Protein AF-A0A3P1RZ38-F1 (afdb_monomer)

Organism: Streptococcus sanguinis (NCBI:txid1305)

Sequence (482 aa):
MKKLPYYQPDLQLLIHELKNCSRIIDEEHELYKFLITYFAASATENTGCLLPEKYRKFKRDSLQSRGMQLIGQILDELHFLDLDIPSTFTLTNSGIKQVIEYINEELDRKIQEELVLYRKESLLLNLTLLASVLSKITIYLNTDYKATVPDGIDELIVSFNSIKSYIFFDPRVFLGELKSTLEHILNRLLLTGEQEYRQNSRKVEINYTGLCSLFELFFAKILLDSYIDLLPFVNKDERDEISFSKEKGISLPNRILENFTNYIVDTRDEELIIGDKKIEVILKYLQQVKNISPNILNNYLSQPDENRALKLENIYLSLCEKNLIISDFSMNQSLSTDDSKLVIENLTLNNKSFYESMPINSIIGEPNMRLFRAPVLEFSEIDILPTFSFLESAKYFPYRILRSDILNKKNGKTWTTLIRKNFDERLLPEFKKIAESYDRDCKINYYLNQSKIDGIKALVKNNSLIEELDLVFIYNNTLYTY

Structure (mmCIF, N/CA/C/O backbone):
data_AF-A0A3P1RZ38-F1
#
_entry.id   AF-A0A3P1RZ38-F1
#
loop_
_atom_site.group_PDB
_atom_site.id
_atom_site.type_symbol
_atom_site.label_atom_id
_atom_site.label_alt_id
_atom_site.label_comp_id
_atom_site.label_asym_id
_atom_site.label_entity_id
_atom_site.label_seq_id
_atom_site.pdbx_PDB_ins_code
_atom_site.Cartn_x
_atom_site.Cartn_y
_atom_site.Cartn_z
_atom_site.occupancy
_atom_site.B_iso_or_equiv
_atom_site.auth_seq_id
_atom_site.auth_comp_id
_atom_site.auth_asym_id
_atom_site.auth_atom_id
_atom_site.pdbx_PDB_model_num
ATOM 1 N N . MET A 1 1 ? -33.746 6.857 -6.748 1.00 38.25 1 MET A N 1
ATOM 2 C CA . MET A 1 1 ? -32.449 6.959 -6.039 1.00 38.25 1 MET A CA 1
ATOM 3 C C . MET A 1 1 ? -31.511 7.817 -6.875 1.00 38.25 1 MET A C 1
ATOM 5 O O . MET A 1 1 ? -31.407 7.565 -8.070 1.00 38.25 1 MET A O 1
ATOM 9 N N . LYS A 1 2 ? -30.892 8.862 -6.305 1.00 35.56 2 LYS A N 1
ATOM 10 C CA . LYS A 1 2 ? -29.817 9.593 -7.001 1.00 35.56 2 LYS A CA 1
ATOM 11 C C . LYS A 1 2 ? -28.671 8.602 -7.226 1.00 35.56 2 LYS A C 1
ATOM 13 O O . LYS A 1 2 ? -28.230 7.997 -6.256 1.00 35.56 2 LYS A O 1
ATOM 18 N N . LYS A 1 3 ? -28.231 8.408 -8.475 1.00 45.38 3 LYS A N 1
ATOM 19 C CA . LYS A 1 3 ? -27.020 7.628 -8.767 1.00 45.38 3 LYS A CA 1
ATOM 20 C C . LYS A 1 3 ? -25.860 8.306 -8.044 1.00 45.38 3 LYS A C 1
ATOM 22 O O . LYS A 1 3 ? -25.539 9.451 -8.358 1.00 45.38 3 LYS A O 1
ATOM 27 N N . LEU A 1 4 ? -25.294 7.635 -7.047 1.00 51.28 4 LEU A N 1
ATOM 28 C CA . LEU A 1 4 ? -24.008 8.042 -6.500 1.00 51.28 4 LEU A CA 1
ATOM 29 C C . LEU A 1 4 ? -22.972 7.851 -7.620 1.00 51.28 4 LEU A C 1
ATOM 31 O O . LEU A 1 4 ? -23.020 6.826 -8.299 1.00 51.28 4 LEU A O 1
ATOM 35 N N . PRO A 1 5 ? -22.067 8.810 -7.864 1.00 58.78 5 PRO A N 1
ATOM 36 C CA . PRO A 1 5 ? -21.053 8.694 -8.914 1.00 58.78 5 PRO A CA 1
ATOM 37 C C . PRO A 1 5 ? -19.901 7.734 -8.547 1.00 58.78 5 PRO A C 1
ATOM 39 O O . PRO A 1 5 ? -18.855 7.763 -9.182 1.00 58.78 5 PRO A O 1
ATOM 42 N N . TYR A 1 6 ? -20.082 6.901 -7.520 1.00 71.19 6 TYR A N 1
ATOM 43 C CA . TYR A 1 6 ? -19.044 6.142 -6.825 1.00 71.19 6 TYR A CA 1
ATOM 44 C C . TYR A 1 6 ? -19.424 4.661 -6.777 1.00 71.19 6 TYR A C 1
ATOM 46 O O . TYR A 1 6 ? -20.614 4.340 -6.736 1.00 71.19 6 TYR A O 1
ATOM 54 N N . TYR A 1 7 ? -18.438 3.762 -6.766 1.00 78.44 7 TYR A N 1
ATOM 55 C CA . TYR A 1 7 ? -18.687 2.319 -6.749 1.00 78.44 7 TYR A CA 1
ATOM 56 C C . TYR A 1 7 ? -19.447 1.890 -5.486 1.00 78.44 7 TYR A C 1
ATOM 58 O O . TYR A 1 7 ? -19.120 2.331 -4.383 1.00 78.44 7 TYR A O 1
ATOM 66 N N . GLN A 1 8 ? -20.456 1.030 -5.653 1.00 83.81 8 GLN A N 1
ATOM 67 C CA . GLN A 1 8 ? -21.216 0.410 -4.569 1.00 83.81 8 GLN A CA 1
ATOM 68 C C . GLN A 1 8 ? -21.236 -1.112 -4.784 1.00 83.81 8 GLN A C 1
ATOM 70 O O . GLN A 1 8 ? -21.695 -1.547 -5.839 1.00 83.81 8 GLN A O 1
ATOM 75 N N . PRO A 1 9 ? -20.725 -1.921 -3.840 1.00 84.00 9 PRO A N 1
ATOM 76 C CA . PRO A 1 9 ? -20.754 -3.372 -3.966 1.00 84.00 9 PRO A CA 1
ATOM 77 C C . PRO A 1 9 ? -22.185 -3.898 -3.839 1.00 84.00 9 PRO A C 1
ATOM 79 O O . PRO A 1 9 ? -22.994 -3.345 -3.088 1.00 84.00 9 PRO A O 1
ATOM 82 N N . ASP A 1 10 ? -22.483 -5.004 -4.519 1.00 84.88 10 ASP A N 1
ATOM 83 C CA . ASP A 1 10 ? -23.700 -5.765 -4.236 1.00 84.88 10 ASP A CA 1
ATOM 84 C C . ASP A 1 10 ? -23.585 -6.420 -2.851 1.00 84.88 10 ASP A C 1
ATOM 86 O O . ASP A 1 10 ? -22.729 -7.278 -2.618 1.00 84.88 10 ASP A O 1
ATOM 90 N N . LEU A 1 11 ? -24.449 -6.013 -1.917 1.00 83.50 11 LEU A N 1
ATOM 91 C CA . LEU A 1 11 ? -24.396 -6.470 -0.528 1.00 83.50 11 LEU A CA 1
ATOM 92 C C . LEU A 1 11 ? -24.595 -7.988 -0.394 1.00 83.50 11 LEU A C 1
ATOM 94 O O . LEU A 1 11 ? -23.947 -8.618 0.443 1.00 83.50 11 LEU A O 1
ATOM 98 N N . GLN A 1 12 ? -25.465 -8.598 -1.206 1.00 82.81 12 GLN A N 1
ATOM 99 C CA . GLN A 1 12 ? -25.718 -10.039 -1.123 1.00 82.81 12 GLN A CA 1
ATOM 100 C C . GLN A 1 12 ? -24.503 -10.833 -1.595 1.00 82.81 12 GLN A C 1
ATOM 102 O O . GLN A 1 12 ? -24.124 -11.816 -0.951 1.00 82.81 12 GLN A O 1
ATOM 107 N N . LEU A 1 13 ? -23.870 -10.386 -2.684 1.00 81.75 13 LEU A N 1
ATOM 108 C CA . LEU A 1 13 ? -22.624 -10.978 -3.165 1.00 81.75 13 LEU A CA 1
ATOM 109 C C . LEU A 1 13 ? -21.497 -10.774 -2.152 1.00 81.75 13 LEU A C 1
ATOM 111 O O . LEU A 1 13 ? -20.792 -11.726 -1.837 1.00 81.75 13 LEU A O 1
ATOM 115 N N . LEU A 1 14 ? -21.366 -9.583 -1.570 1.00 83.75 14 LEU A N 1
ATOM 116 C CA . LEU A 1 14 ? -20.334 -9.308 -0.572 1.00 83.75 14 LEU A CA 1
ATOM 117 C C . LEU A 1 14 ? -20.478 -10.196 0.678 1.00 83.75 14 LEU A C 1
ATOM 119 O O . LEU A 1 14 ? -19.501 -10.772 1.150 1.00 83.75 14 LEU A O 1
ATOM 123 N N . ILE A 1 15 ? -21.702 -10.367 1.192 1.00 81.38 15 ILE A N 1
ATOM 124 C CA . ILE A 1 15 ? -21.978 -11.258 2.332 1.00 81.38 15 ILE A CA 1
ATOM 125 C C . ILE A 1 15 ? -21.696 -12.724 1.974 1.00 81.38 15 ILE A C 1
ATOM 127 O O . ILE A 1 15 ? -21.229 -13.487 2.823 1.00 81.38 15 ILE A O 1
ATOM 131 N N . HIS A 1 16 ? -21.982 -13.138 0.736 1.00 78.44 16 HIS A N 1
ATOM 132 C CA . HIS A 1 16 ? -21.663 -14.485 0.262 1.00 78.44 16 HIS A CA 1
ATOM 133 C C . HIS A 1 16 ? -20.153 -14.748 0.300 1.00 78.44 16 HIS A C 1
ATOM 135 O O . HIS A 1 16 ? -19.723 -15.749 0.873 1.00 78.44 16 HIS A O 1
ATOM 141 N N . GLU A 1 17 ? -19.366 -13.819 -0.240 1.00 77.25 17 GLU A N 1
ATOM 142 C CA . GLU A 1 17 ? -17.904 -13.897 -0.307 1.00 77.25 17 GLU A CA 1
ATOM 143 C C . GLU A 1 17 ? -17.245 -13.792 1.085 1.00 77.25 17 GLU A C 1
ATOM 145 O O . GLU A 1 17 ? -16.231 -14.440 1.335 1.00 77.25 17 GLU A O 1
ATOM 150 N N . LEU A 1 18 ? -17.839 -13.060 2.043 1.00 76.19 18 LEU A N 1
ATOM 151 C CA . LEU A 1 18 ? -17.304 -12.937 3.411 1.00 76.19 18 LEU A CA 1
ATOM 152 C C . LEU A 1 18 ? -17.112 -14.301 4.100 1.00 76.19 18 LEU A C 1
ATOM 154 O O . LEU A 1 18 ? -16.171 -14.474 4.875 1.00 76.19 18 LEU A O 1
ATOM 158 N N . LYS A 1 19 ? -17.964 -15.292 3.804 1.00 67.81 19 LYS A N 1
ATOM 159 C CA . LYS A 1 19 ? -17.842 -16.652 4.367 1.00 67.81 19 LYS A CA 1
ATOM 160 C C . LYS A 1 19 ? -16.545 -17.360 3.963 1.00 67.81 19 LYS A C 1
ATOM 162 O O . LYS A 1 19 ? -16.130 -18.295 4.652 1.00 67.81 19 LYS A O 1
ATOM 167 N N . ASN A 1 20 ? -15.916 -16.927 2.870 1.00 62.34 20 ASN A N 1
ATOM 168 C CA . ASN A 1 20 ? -14.614 -17.424 2.433 1.00 62.34 20 ASN A CA 1
ATOM 169 C C . ASN A 1 20 ? -13.468 -16.721 3.184 1.00 62.34 20 ASN A C 1
ATOM 171 O O . ASN A 1 20 ? -12.438 -17.339 3.425 1.00 62.34 20 ASN A O 1
ATOM 175 N N . CYS A 1 21 ? -13.676 -15.479 3.638 1.00 63.59 21 CYS A N 1
ATOM 176 C CA . CYS A 1 21 ? -12.703 -14.689 4.404 1.00 63.59 21 CYS A CA 1
ATOM 177 C C . CYS A 1 21 ? -12.727 -14.955 5.922 1.00 63.59 21 CYS A C 1
ATOM 179 O O . CYS A 1 21 ? -11.807 -14.549 6.626 1.00 63.59 21 CYS A O 1
ATOM 181 N N . SER A 1 22 ? -13.771 -15.606 6.446 1.00 56.78 22 SER A N 1
ATOM 182 C CA . SER A 1 22 ? -13.953 -15.867 7.884 1.00 56.78 22 SER A CA 1
ATOM 183 C C . SER A 1 22 ? -13.271 -17.151 8.382 1.00 56.78 22 SER A C 1
ATOM 185 O O . SER A 1 22 ? -13.623 -17.660 9.448 1.00 56.78 22 SER A O 1
ATOM 187 N N . ARG A 1 23 ? -12.367 -17.740 7.593 1.00 62.12 23 ARG A N 1
ATOM 188 C CA . ARG A 1 23 ? -11.649 -18.977 7.931 1.00 62.12 23 ARG A CA 1
ATOM 189 C C . ARG A 1 23 ? -10.229 -18.654 8.380 1.00 62.12 23 ARG A C 1
ATOM 191 O O . ARG A 1 23 ? -9.646 -17.664 7.950 1.00 62.12 23 ARG A O 1
ATOM 198 N N . ILE A 1 24 ? -9.680 -19.520 9.228 1.00 74.38 24 ILE A N 1
ATOM 199 C CA . ILE A 1 24 ? -8.240 -19.565 9.493 1.00 74.38 24 ILE A CA 1
ATOM 200 C C . ILE A 1 24 ? -7.519 -19.665 8.143 1.00 74.38 24 ILE A C 1
ATOM 202 O O . ILE A 1 24 ? -7.905 -20.479 7.301 1.00 74.38 24 ILE A O 1
ATOM 206 N N . ILE A 1 25 ? -6.507 -18.825 7.932 1.00 85.88 25 ILE A N 1
ATOM 207 C CA . ILE A 1 25 ? -5.694 -18.849 6.717 1.00 85.88 25 ILE A CA 1
ATOM 208 C C . ILE A 1 25 ? -4.678 -19.978 6.881 1.00 85.88 25 ILE A C 1
ATOM 210 O O . ILE A 1 25 ? -3.689 -19.834 7.591 1.00 85.88 25 ILE A O 1
ATOM 214 N N . ASP A 1 26 ? -4.944 -21.123 6.265 1.00 85.94 26 ASP A N 1
ATOM 215 C CA . ASP A 1 26 ? -4.037 -22.271 6.257 1.00 85.94 26 ASP A CA 1
ATOM 216 C C . ASP A 1 26 ? -3.089 -22.251 5.040 1.00 85.94 26 ASP A C 1
ATOM 218 O O . ASP A 1 26 ? -3.115 -21.334 4.215 1.00 85.94 26 ASP A O 1
ATOM 222 N N . GLU A 1 27 ? -2.238 -23.274 4.920 1.00 84.19 27 GLU A N 1
ATOM 223 C CA . GLU A 1 27 ? -1.279 -23.399 3.813 1.00 84.19 27 GLU A CA 1
ATOM 224 C C . GLU A 1 27 ? -1.938 -23.562 2.427 1.00 84.19 27 GLU A C 1
ATOM 226 O O . GLU A 1 27 ? -1.291 -23.348 1.395 1.00 84.19 27 GLU A O 1
ATOM 231 N N . GLU A 1 28 ? -3.217 -23.948 2.379 1.00 86.94 28 GLU A N 1
ATOM 232 C CA . GLU A 1 28 ? -3.971 -24.117 1.137 1.00 86.94 28 GLU A CA 1
ATOM 233 C C . GLU A 1 28 ? -4.743 -22.854 0.735 1.00 86.94 28 GLU A C 1
ATOM 235 O O . GLU A 1 28 ? -5.218 -22.761 -0.400 1.00 86.94 28 GLU A O 1
ATOM 240 N N . HIS A 1 29 ? -4.809 -21.846 1.603 1.00 88.94 29 HIS A N 1
ATOM 241 C CA . HIS A 1 29 ? -5.429 -20.567 1.293 1.00 88.94 29 HIS A CA 1
ATOM 242 C C . HIS A 1 29 ? -4.638 -19.787 0.226 1.00 88.94 29 HIS A C 1
ATOM 244 O O . HIS A 1 29 ? -3.414 -19.654 0.290 1.00 88.94 29 HIS A O 1
ATOM 250 N N . GLU A 1 30 ? -5.339 -19.184 -0.739 1.00 90.38 30 GLU A N 1
ATOM 251 C CA . GLU A 1 30 ? -4.720 -18.505 -1.891 1.00 90.38 30 GLU A CA 1
ATOM 252 C C . GLU A 1 30 ? -3.799 -17.341 -1.476 1.00 90.38 30 GLU A C 1
ATOM 254 O O . GLU A 1 30 ? -2.732 -17.155 -2.062 1.00 90.38 30 GLU A O 1
ATOM 259 N N . LEU A 1 31 ? -4.152 -16.603 -0.414 1.00 91.38 31 LEU A N 1
ATOM 260 C CA . LEU A 1 31 ? -3.290 -15.555 0.158 1.00 91.38 31 LEU A CA 1
ATOM 261 C C . LEU A 1 31 ? -1.999 -16.099 0.781 1.00 91.38 31 LEU A C 1
ATOM 263 O O . LEU A 1 31 ? -0.951 -15.476 0.625 1.00 91.38 31 LEU A O 1
ATOM 267 N N . TYR A 1 32 ? -2.051 -17.250 1.459 1.00 90.56 32 TYR A N 1
ATOM 268 C CA . TYR A 1 32 ? -0.845 -17.870 2.007 1.00 90.56 32 TYR A CA 1
ATOM 269 C C . TYR A 1 32 ? 0.087 -18.286 0.870 1.00 90.56 32 TYR A C 1
ATOM 271 O O . TYR A 1 32 ? 1.260 -17.914 0.869 1.00 90.56 32 TYR A O 1
ATOM 279 N N . LYS A 1 33 ? -0.460 -18.975 -0.145 1.00 91.38 33 LYS A N 1
ATOM 280 C CA . LYS A 1 33 ? 0.267 -19.379 -1.360 1.00 91.38 33 LYS A CA 1
ATOM 281 C C . LYS A 1 33 ? 0.932 -18.181 -2.036 1.00 91.38 33 LYS A C 1
ATOM 283 O O . LYS A 1 33 ? 2.117 -18.236 -2.354 1.00 91.38 33 LYS A O 1
ATOM 288 N N . PHE A 1 34 ? 0.192 -17.088 -2.214 1.00 93.69 34 PHE A N 1
ATOM 289 C CA . PHE A 1 34 ? 0.703 -15.840 -2.779 1.00 93.69 34 PHE A CA 1
ATOM 290 C C . PHE A 1 34 ? 1.878 -15.270 -1.965 1.00 93.69 34 PHE A C 1
ATOM 292 O O . PHE A 1 34 ? 2.952 -15.026 -2.521 1.00 93.69 34 PHE A O 1
ATOM 299 N N . LEU A 1 35 ? 1.702 -15.106 -0.648 1.00 92.31 35 LEU A N 1
ATOM 300 C CA . LEU A 1 35 ? 2.715 -14.510 0.227 1.00 92.31 35 LEU A CA 1
ATOM 301 C C . LEU A 1 35 ? 3.982 -15.351 0.279 1.00 92.31 35 LEU A C 1
ATOM 303 O O . LEU A 1 35 ? 5.079 -14.813 0.132 1.00 92.31 35 LEU A O 1
ATOM 307 N N . ILE A 1 36 ? 3.834 -16.665 0.460 1.00 88.62 36 ILE A N 1
ATOM 308 C CA . ILE A 1 36 ? 4.986 -17.546 0.589 1.00 88.62 36 ILE A CA 1
ATOM 309 C C . ILE A 1 36 ? 5.771 -17.660 -0.711 1.00 88.62 36 ILE A C 1
ATOM 311 O O . ILE A 1 36 ? 6.996 -17.721 -0.666 1.00 88.62 36 ILE A O 1
ATOM 315 N N . THR A 1 37 ? 5.087 -17.615 -1.858 1.00 90.44 37 THR A N 1
ATOM 316 C CA . THR A 1 37 ? 5.730 -17.632 -3.177 1.00 90.44 37 THR A CA 1
ATOM 317 C C . THR A 1 37 ? 6.661 -16.437 -3.339 1.00 90.44 37 THR A C 1
ATOM 319 O O . THR A 1 37 ? 7.851 -16.619 -3.589 1.00 90.44 37 THR A O 1
ATOM 322 N N . TYR A 1 38 ? 6.146 -15.216 -3.161 1.00 91.25 38 TYR A N 1
ATOM 323 C CA . TYR A 1 38 ? 6.965 -14.022 -3.364 1.00 91.25 38 TYR A CA 1
ATOM 324 C C . TYR A 1 38 ? 8.001 -13.825 -2.266 1.00 91.25 38 TYR A C 1
ATOM 326 O O . TYR A 1 38 ? 9.121 -13.430 -2.568 1.00 91.25 38 TYR A O 1
ATOM 334 N N . PHE A 1 39 ? 7.681 -14.166 -1.017 1.00 87.81 39 PHE A N 1
ATOM 335 C CA . PHE A 1 39 ? 8.678 -14.173 0.048 1.00 87.81 39 PHE A CA 1
ATOM 336 C C . PHE A 1 39 ? 9.843 -15.101 -0.297 1.00 87.81 39 PHE A C 1
ATOM 338 O O . PHE A 1 39 ? 11.006 -14.704 -0.198 1.00 87.81 39 PHE A O 1
ATOM 345 N N . ALA A 1 40 ? 9.536 -16.328 -0.730 1.00 85.50 40 ALA A N 1
ATOM 346 C CA . ALA A 1 40 ? 10.565 -17.306 -1.015 1.00 85.50 40 ALA A CA 1
ATOM 347 C C . ALA A 1 40 ? 11.441 -16.896 -2.201 1.00 85.50 40 ALA A C 1
ATOM 349 O O . ALA A 1 40 ? 12.666 -17.038 -2.147 1.00 85.50 40 ALA A O 1
ATOM 350 N N . ALA A 1 41 ? 10.812 -16.354 -3.242 1.00 88.31 41 ALA A N 1
ATOM 351 C CA . ALA A 1 41 ? 11.495 -15.838 -4.414 1.00 88.31 41 ALA A CA 1
ATOM 352 C C . ALA A 1 41 ? 12.403 -14.652 -4.065 1.00 88.31 41 ALA A C 1
ATOM 354 O O . ALA A 1 41 ? 13.605 -14.713 -4.318 1.00 88.31 41 ALA A O 1
ATOM 355 N N . SER A 1 42 ? 11.872 -13.629 -3.385 1.00 87.44 42 SER A N 1
ATOM 356 C CA . SER A 1 42 ? 12.641 -12.444 -2.991 1.00 87.44 42 SER A CA 1
ATOM 357 C C . SER A 1 42 ? 13.816 -12.802 -2.085 1.00 87.44 42 SER A C 1
ATOM 359 O O . SER A 1 42 ? 14.927 -12.329 -2.311 1.00 87.44 42 SER A O 1
ATOM 361 N N . ALA A 1 43 ? 13.622 -13.673 -1.094 1.00 81.69 43 ALA A N 1
ATOM 362 C CA . ALA A 1 43 ? 14.716 -14.113 -0.236 1.00 81.69 43 ALA A CA 1
ATOM 363 C C . ALA A 1 43 ? 15.781 -14.902 -1.017 1.00 81.69 43 ALA A C 1
ATOM 365 O O . ALA A 1 43 ? 16.973 -14.670 -0.819 1.00 81.69 43 ALA A O 1
ATOM 366 N N . THR A 1 44 ? 15.378 -15.804 -1.918 1.00 83.44 44 THR A N 1
ATOM 367 C CA . THR A 1 44 ? 16.321 -16.611 -2.715 1.00 83.44 44 THR A CA 1
ATOM 368 C C . THR A 1 44 ? 17.136 -15.738 -3.670 1.00 83.44 44 THR A C 1
ATOM 370 O O . THR A 1 44 ? 18.354 -15.885 -3.729 1.00 83.44 44 THR A O 1
ATOM 373 N N . GLU A 1 45 ? 16.493 -14.805 -4.374 1.00 86.44 45 GLU A N 1
ATOM 374 C CA . GLU A 1 45 ? 17.156 -13.894 -5.317 1.00 86.44 45 GLU A CA 1
ATOM 375 C C . GLU A 1 45 ? 18.148 -12.958 -4.626 1.00 86.44 45 GLU A C 1
ATOM 377 O O . GLU A 1 45 ? 19.237 -12.729 -5.143 1.00 86.44 45 GLU A O 1
ATOM 382 N N . ASN A 1 46 ? 17.805 -12.468 -3.433 1.00 78.69 46 ASN A N 1
ATOM 383 C CA . ASN A 1 46 ? 18.650 -11.522 -2.711 1.00 78.69 46 ASN A CA 1
ATOM 384 C C . ASN A 1 46 ? 19.783 -12.187 -1.910 1.00 78.69 46 ASN A C 1
ATOM 386 O O . ASN A 1 46 ? 20.850 -11.603 -1.741 1.00 78.69 46 ASN A O 1
ATOM 390 N N . THR A 1 47 ? 19.574 -13.400 -1.385 1.00 74.62 47 THR A N 1
ATOM 391 C CA . THR A 1 47 ? 20.566 -14.074 -0.521 1.00 74.62 47 THR A CA 1
ATOM 392 C C . THR A 1 47 ? 21.389 -15.140 -1.242 1.00 74.62 47 THR A C 1
ATOM 394 O O . THR A 1 47 ? 22.387 -15.615 -0.697 1.00 74.62 47 THR A O 1
ATOM 397 N N . GLY A 1 48 ? 20.937 -15.604 -2.413 1.00 71.81 48 GLY A N 1
ATOM 398 C CA . GLY A 1 48 ? 21.455 -16.809 -3.070 1.00 71.81 48 GLY A CA 1
ATOM 399 C C . GLY A 1 48 ? 21.226 -18.101 -2.271 1.00 71.81 48 GLY A C 1
ATOM 400 O O . GLY A 1 48 ? 21.648 -19.177 -2.698 1.00 71.81 48 GLY A O 1
ATOM 401 N N . CYS A 1 49 ? 20.572 -18.022 -1.105 1.00 68.44 49 CYS A N 1
ATOM 402 C CA . CYS A 1 49 ? 20.329 -19.152 -0.227 1.00 68.44 49 CYS A CA 1
ATOM 403 C C . CYS A 1 49 ? 19.009 -19.833 -0.573 1.00 68.44 49 CYS A C 1
ATOM 405 O O . CYS A 1 49 ? 17.949 -19.227 -0.706 1.00 68.44 49 CYS A O 1
ATOM 407 N N . LEU A 1 50 ? 19.085 -21.152 -0.656 1.00 64.06 50 LEU A N 1
ATOM 408 C CA . LEU A 1 50 ? 17.969 -22.029 -0.944 1.00 64.06 50 LEU A CA 1
ATOM 409 C C . LEU A 1 50 ? 17.113 -22.232 0.325 1.00 64.06 50 LEU A C 1
ATOM 411 O O . LEU A 1 50 ? 17.493 -22.979 1.225 1.00 64.06 50 LEU A O 1
ATOM 415 N N . LEU A 1 51 ? 15.935 -21.603 0.392 1.00 66.75 51 LEU A N 1
ATOM 416 C CA . LEU A 1 51 ? 15.002 -21.712 1.532 1.00 66.75 51 LEU A CA 1
ATOM 417 C C . LEU A 1 51 ? 14.462 -23.137 1.754 1.00 66.75 51 LEU A C 1
ATOM 419 O O . LEU A 1 51 ? 14.409 -23.892 0.791 1.00 66.75 51 LEU A O 1
ATOM 423 N N . PRO A 1 52 ? 14.018 -23.535 2.962 1.00 66.69 52 PRO A N 1
ATOM 424 C CA . PRO A 1 52 ? 13.417 -24.855 3.214 1.00 66.69 52 PRO A CA 1
ATOM 425 C C . PRO A 1 52 ? 12.376 -25.306 2.170 1.00 66.69 52 PRO A C 1
ATOM 427 O O . PRO A 1 52 ? 11.628 -24.483 1.647 1.00 66.69 52 PRO A O 1
ATOM 430 N N . GLU A 1 53 ? 12.286 -26.615 1.892 1.00 65.06 53 GLU A N 1
ATOM 431 C CA . GLU A 1 53 ? 11.423 -27.171 0.825 1.00 65.06 53 GLU A CA 1
ATOM 432 C C . GLU A 1 53 ? 9.951 -26.762 0.935 1.00 65.06 53 GLU A C 1
ATOM 434 O O . GLU A 1 53 ? 9.314 -26.521 -0.090 1.00 65.06 53 GLU A O 1
ATOM 439 N N . LYS A 1 54 ? 9.434 -26.594 2.161 1.00 64.94 54 LYS A N 1
ATOM 440 C CA . LYS A 1 54 ? 8.062 -26.122 2.400 1.00 64.94 54 LYS A CA 1
ATOM 441 C C . LYS A 1 54 ? 7.755 -24.771 1.735 1.00 64.94 54 LYS A C 1
ATOM 443 O O . LYS A 1 54 ? 6.619 -24.520 1.358 1.00 64.94 54 LYS A O 1
ATOM 448 N N . TYR A 1 55 ? 8.774 -23.943 1.505 1.00 64.50 55 TYR A N 1
ATOM 449 C CA . TYR A 1 55 ? 8.661 -22.639 0.848 1.00 64.50 55 TYR A CA 1
ATOM 450 C C . TYR A 1 55 ? 8.905 -22.685 -0.668 1.00 64.50 55 TYR A C 1
ATOM 452 O O . TYR A 1 55 ? 8.725 -21.682 -1.347 1.00 64.50 55 TYR A O 1
ATOM 460 N N . ARG A 1 56 ? 9.301 -23.841 -1.223 1.00 62.41 56 ARG A N 1
ATOM 461 C CA . ARG A 1 56 ? 9.579 -24.018 -2.663 1.00 62.41 56 ARG A CA 1
ATOM 462 C C . ARG A 1 56 ? 8.457 -24.725 -3.426 1.00 62.41 56 ARG A C 1
ATOM 464 O O . ARG A 1 56 ? 8.643 -25.065 -4.595 1.00 62.41 56 ARG A O 1
ATOM 471 N N . LYS A 1 57 ? 7.308 -24.968 -2.780 1.00 71.00 57 LYS A N 1
ATOM 472 C CA . LYS A 1 57 ? 6.144 -25.645 -3.385 1.00 71.00 57 LYS A CA 1
ATOM 473 C C . LYS A 1 57 ? 5.637 -24.896 -4.624 1.00 71.00 57 LYS A C 1
ATOM 475 O O . LYS A 1 57 ? 5.232 -25.524 -5.597 1.00 71.00 57 LYS A O 1
ATOM 480 N N . PHE A 1 58 ? 5.732 -23.568 -4.610 1.00 73.56 58 PHE A N 1
ATOM 481 C CA . PHE A 1 58 ? 5.322 -22.687 -5.698 1.00 73.56 58 PHE A CA 1
ATOM 482 C C . PHE A 1 58 ? 6.561 -21.985 -6.263 1.00 73.56 58 PHE A C 1
ATOM 484 O O . PHE A 1 58 ? 7.266 -21.288 -5.537 1.00 73.56 58 PHE A O 1
ATOM 491 N N . LYS A 1 59 ? 6.869 -22.209 -7.546 1.00 78.75 59 LYS A N 1
ATOM 492 C CA . LYS A 1 59 ? 8.029 -21.598 -8.211 1.00 78.75 59 LYS A CA 1
ATOM 493 C C . LYS A 1 59 ? 7.594 -20.371 -9.001 1.00 78.75 59 LYS A C 1
ATOM 495 O O . LYS A 1 59 ? 6.819 -20.497 -9.948 1.00 78.75 59 LYS A O 1
ATOM 500 N N . ARG A 1 60 ? 8.117 -19.212 -8.613 1.00 86.69 60 ARG A N 1
ATOM 501 C CA . ARG A 1 60 ? 7.968 -17.930 -9.305 1.00 86.69 60 ARG A CA 1
ATOM 502 C C . ARG A 1 60 ? 9.178 -17.059 -8.975 1.00 86.69 60 ARG A C 1
ATOM 504 O O . ARG A 1 60 ? 9.761 -17.255 -7.912 1.00 86.69 60 ARG A O 1
ATOM 511 N N . ASP A 1 61 ? 9.530 -16.134 -9.859 1.00 90.50 61 ASP A N 1
ATOM 512 C CA . ASP A 1 61 ? 10.522 -15.101 -9.543 1.00 90.50 61 ASP A CA 1
ATOM 513 C C . ASP A 1 61 ? 9.894 -14.046 -8.612 1.00 90.50 61 ASP A C 1
ATOM 515 O O . ASP A 1 61 ? 8.668 -13.996 -8.434 1.00 90.50 61 ASP A O 1
ATOM 519 N N . SER A 1 62 ? 10.727 -13.209 -7.997 1.00 91.81 62 SER A N 1
ATOM 520 C CA . SER A 1 62 ? 10.295 -12.130 -7.113 1.00 91.81 62 SER A CA 1
ATOM 521 C C . SER A 1 62 ? 9.416 -11.138 -7.861 1.00 91.81 62 SER A C 1
ATOM 523 O O . SER A 1 62 ? 9.486 -11.004 -9.085 1.00 91.81 62 SER A O 1
ATOM 525 N N . LEU A 1 63 ? 8.603 -10.390 -7.117 1.00 94.00 63 LEU A N 1
ATOM 526 C CA . LEU A 1 63 ? 7.743 -9.372 -7.713 1.00 94.00 63 LEU A CA 1
ATOM 527 C C . LEU A 1 63 ? 8.557 -8.349 -8.529 1.00 94.00 63 LEU A C 1
ATOM 529 O O . LEU A 1 63 ? 8.124 -7.937 -9.605 1.00 94.00 63 LEU A O 1
ATOM 533 N N . GLN A 1 64 ? 9.766 -8.020 -8.065 1.00 91.56 64 GLN A N 1
ATOM 534 C CA . GLN A 1 64 ? 10.687 -7.127 -8.756 1.00 91.56 64 GLN A CA 1
ATOM 535 C C . GLN A 1 64 ? 11.169 -7.703 -10.088 1.00 91.56 64 GLN A C 1
ATOM 537 O O . GLN A 1 64 ? 11.008 -7.063 -11.130 1.00 91.56 64 GLN A O 1
ATOM 542 N N . SER A 1 65 ? 11.700 -8.926 -10.073 1.00 93.25 65 SER A N 1
ATOM 543 C CA . SER A 1 65 ? 12.167 -9.617 -11.279 1.00 93.25 65 SER A CA 1
ATOM 544 C C . SER A 1 65 ? 11.040 -9.810 -12.293 1.00 93.25 65 SER A C 1
ATOM 546 O O . SER A 1 65 ? 11.220 -9.541 -13.481 1.00 93.25 65 SER A O 1
ATOM 548 N N . ARG A 1 66 ? 9.845 -10.189 -11.830 1.00 95.62 66 ARG A N 1
ATOM 549 C CA . ARG A 1 66 ? 8.661 -10.350 -12.684 1.00 95.62 66 ARG A CA 1
ATOM 550 C C . ARG A 1 66 ? 8.176 -9.032 -13.279 1.00 95.62 66 ARG A C 1
ATOM 552 O O . ARG A 1 66 ? 7.841 -9.007 -14.460 1.00 95.62 66 ARG A O 1
ATOM 559 N N . GLY A 1 67 ? 8.184 -7.945 -12.507 1.00 95.50 67 GLY A N 1
ATOM 560 C CA . GLY A 1 67 ? 7.857 -6.607 -13.005 1.00 95.50 67 GLY A CA 1
ATOM 561 C C . GLY A 1 67 ? 8.819 -6.146 -14.105 1.00 95.50 67 GLY A C 1
ATOM 562 O O . GLY A 1 67 ? 8.374 -5.699 -15.160 1.00 95.50 67 GLY A O 1
ATOM 563 N N . MET A 1 68 ? 10.130 -6.330 -13.909 1.00 95.19 68 MET A N 1
ATOM 564 C CA . MET A 1 68 ? 11.154 -6.003 -14.915 1.00 95.19 68 MET A CA 1
ATOM 565 C C . MET A 1 68 ? 11.008 -6.843 -16.191 1.00 95.19 68 MET A C 1
ATOM 567 O O . MET A 1 68 ? 11.022 -6.299 -17.296 1.00 95.19 68 MET A O 1
ATOM 571 N N . GLN A 1 69 ? 10.810 -8.157 -16.049 1.00 96.50 69 GLN A N 1
ATOM 572 C CA . GLN A 1 69 ? 10.574 -9.059 -17.180 1.00 96.50 69 GLN A CA 1
ATOM 573 C C . GLN A 1 69 ? 9.304 -8.685 -17.951 1.00 96.50 69 GLN A C 1
ATOM 575 O O . GLN A 1 69 ? 9.300 -8.727 -19.176 1.00 96.50 69 GLN A O 1
ATOM 580 N N . LEU A 1 70 ? 8.227 -8.306 -17.258 1.00 97.31 70 LEU A N 1
ATOM 581 C CA . LEU A 1 70 ? 6.978 -7.894 -17.895 1.00 97.31 70 LEU A CA 1
ATOM 582 C C . LEU A 1 70 ? 7.160 -6.613 -18.723 1.00 97.31 70 LEU A C 1
ATOM 584 O O . LEU A 1 70 ? 6.675 -6.540 -19.850 1.00 97.31 70 LEU A O 1
ATOM 588 N N . ILE A 1 71 ? 7.910 -5.633 -18.209 1.00 97.38 71 ILE A N 1
ATOM 589 C CA . ILE A 1 71 ? 8.292 -4.433 -18.972 1.00 97.38 71 ILE A CA 1
ATOM 590 C C . ILE A 1 71 ? 9.084 -4.829 -20.227 1.00 97.38 71 ILE A C 1
ATOM 592 O O . ILE A 1 71 ? 8.794 -4.341 -21.317 1.00 97.38 71 ILE A O 1
ATOM 596 N N . GLY A 1 72 ? 10.050 -5.744 -20.091 1.00 96.38 72 GLY A N 1
ATOM 597 C CA . GLY A 1 72 ? 1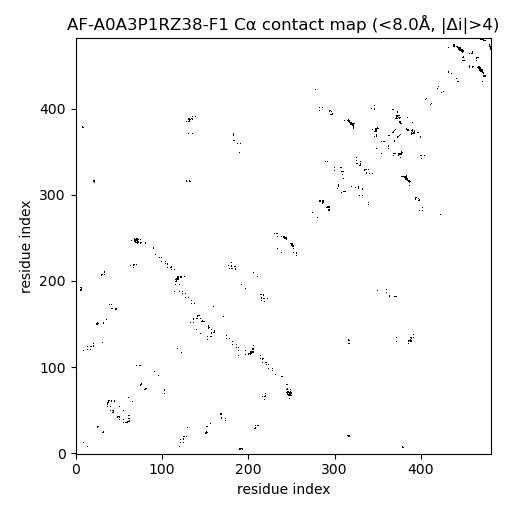0.835 -6.266 -21.213 1.00 96.38 72 GLY A CA 1
ATOM 598 C C . GLY A 1 72 ? 10.003 -7.005 -22.262 1.00 96.38 72 GLY A C 1
ATOM 599 O O . GLY A 1 72 ? 10.219 -6.829 -23.458 1.00 96.38 72 GLY A O 1
ATOM 600 N N . GLN A 1 73 ? 9.013 -7.786 -21.832 1.00 96.62 73 GLN A N 1
ATOM 601 C CA . GLN A 1 73 ? 8.067 -8.457 -22.726 1.00 96.62 73 GLN A CA 1
ATOM 602 C C . GLN A 1 73 ? 7.202 -7.456 -23.489 1.00 96.62 73 GLN A C 1
ATOM 604 O O . GLN A 1 73 ? 7.000 -7.629 -24.682 1.00 96.62 73 GLN A O 1
ATOM 609 N N . ILE A 1 74 ? 6.736 -6.389 -22.839 1.00 97.19 74 ILE A N 1
ATOM 610 C CA . ILE A 1 74 ? 5.948 -5.349 -23.510 1.00 97.19 74 ILE A CA 1
ATOM 611 C C . ILE A 1 74 ? 6.804 -4.565 -24.509 1.00 97.19 74 ILE A C 1
ATOM 613 O O . ILE A 1 74 ? 6.342 -4.262 -25.603 1.00 97.19 74 ILE A O 1
ATOM 617 N N . LEU A 1 75 ? 8.064 -4.273 -24.176 1.00 95.12 75 LEU A N 1
ATOM 618 C CA . LEU A 1 75 ? 9.010 -3.670 -25.122 1.00 95.12 75 LEU A CA 1
ATOM 619 C C . LEU A 1 75 ? 9.165 -4.516 -26.398 1.00 95.12 75 LEU A C 1
ATOM 621 O O . LEU A 1 75 ? 9.197 -3.961 -27.495 1.00 95.12 75 LEU A O 1
ATOM 625 N N . ASP A 1 76 ? 9.238 -5.839 -26.244 1.00 94.25 76 ASP A N 1
ATOM 626 C CA . ASP A 1 76 ? 9.291 -6.811 -27.344 1.00 94.25 76 ASP A CA 1
ATOM 627 C C . ASP A 1 76 ? 7.972 -6.841 -28.142 1.00 94.25 76 ASP A C 1
ATOM 629 O O . ASP A 1 76 ? 7.977 -6.707 -29.361 1.00 94.25 76 ASP A O 1
ATOM 633 N N . GLU A 1 77 ? 6.823 -6.922 -27.458 1.00 95.19 77 GLU A N 1
ATOM 634 C CA . GLU A 1 77 ? 5.482 -6.909 -28.071 1.00 95.19 77 GLU A CA 1
ATOM 635 C C . GLU A 1 77 ? 5.197 -5.626 -28.869 1.00 95.19 77 GLU A C 1
ATOM 637 O O . GLU A 1 77 ? 4.507 -5.664 -29.887 1.00 95.19 77 GLU A O 1
ATOM 642 N N . LEU A 1 78 ? 5.734 -4.490 -28.417 1.00 94.00 78 LEU A N 1
ATOM 643 C CA . LEU A 1 78 ? 5.628 -3.193 -29.088 1.00 94.00 78 LEU A CA 1
ATOM 644 C C . LEU A 1 78 ? 6.722 -2.975 -30.149 1.00 94.00 78 LEU A C 1
ATOM 646 O O . LEU A 1 78 ? 6.816 -1.884 -30.712 1.00 94.00 78 LEU A O 1
ATOM 650 N N . HIS A 1 79 ? 7.540 -3.995 -30.433 1.00 91.56 79 HIS A N 1
ATOM 651 C CA . HIS A 1 79 ? 8.630 -3.973 -31.411 1.00 91.56 79 HIS A CA 1
ATOM 652 C C . HIS A 1 79 ? 9.713 -2.917 -31.145 1.00 91.56 79 HIS A C 1
ATOM 654 O O . HIS A 1 79 ? 10.477 -2.578 -32.048 1.00 91.56 79 HIS A O 1
ATOM 660 N N . PHE A 1 80 ? 9.842 -2.411 -29.912 1.00 88.56 80 PHE A N 1
ATOM 661 C CA . PHE A 1 80 ? 10.917 -1.475 -29.561 1.00 88.56 80 PHE A CA 1
ATOM 662 C C . PHE A 1 80 ? 12.297 -2.138 -29.585 1.00 88.56 80 PHE A C 1
ATOM 664 O O . PHE A 1 80 ? 13.293 -1.452 -29.809 1.00 88.56 80 PHE A O 1
ATOM 671 N N . LEU A 1 81 ? 12.359 -3.457 -29.371 1.00 87.25 81 LEU A N 1
ATOM 672 C CA . LEU A 1 81 ? 13.604 -4.232 -29.410 1.00 87.25 81 LEU A CA 1
ATOM 673 C C . LEU A 1 81 ? 14.024 -4.635 -30.836 1.00 87.25 81 LEU A C 1
ATOM 675 O O . LEU A 1 81 ? 15.184 -4.978 -31.047 1.00 87.25 81 LEU A O 1
ATOM 679 N N . ASP A 1 82 ? 13.106 -4.551 -31.805 1.00 84.62 82 ASP A N 1
ATOM 680 C CA . ASP A 1 82 ? 13.337 -4.901 -33.215 1.00 84.62 82 ASP A CA 1
ATOM 681 C C . ASP A 1 82 ? 13.795 -3.700 -34.063 1.00 84.62 82 ASP A C 1
ATOM 683 O O . ASP A 1 82 ? 14.073 -3.837 -35.258 1.00 84.62 82 ASP A O 1
ATOM 687 N N . LEU A 1 83 ? 13.838 -2.498 -33.478 1.00 77.62 83 LEU A N 1
ATOM 688 C CA . LEU A 1 83 ? 14.231 -1.287 -34.190 1.00 77.62 83 LEU A CA 1
ATOM 689 C C . LEU A 1 83 ? 15.730 -1.337 -34.522 1.00 77.62 83 LEU A C 1
ATOM 691 O O . LEU A 1 83 ? 16.572 -1.337 -33.626 1.00 77.62 83 LEU A O 1
ATOM 695 N N . ASP A 1 84 ? 16.063 -1.311 -35.816 1.00 66.19 84 ASP A N 1
ATOM 696 C CA . ASP A 1 84 ? 17.440 -1.185 -36.315 1.00 66.19 84 ASP A CA 1
ATOM 697 C C . ASP A 1 84 ? 17.946 0.253 -36.104 1.00 66.19 84 ASP A C 1
ATOM 699 O O . ASP A 1 84 ? 17.974 1.099 -37.005 1.00 66.19 84 ASP A O 1
ATOM 703 N N . ILE A 1 85 ? 18.232 0.568 -34.842 1.00 66.50 85 ILE A N 1
ATOM 704 C CA . ILE A 1 85 ? 18.706 1.868 -34.392 1.00 66.50 85 ILE A CA 1
ATOM 705 C C . ILE A 1 85 ? 20.236 1.881 -34.512 1.00 66.50 85 ILE A C 1
ATOM 707 O O . ILE A 1 85 ? 20.901 1.017 -33.935 1.00 66.50 85 ILE A O 1
ATOM 711 N N . PRO A 1 86 ? 20.833 2.871 -35.206 1.00 66.81 86 PRO A N 1
ATOM 712 C CA . PRO A 1 86 ? 22.283 3.004 -35.265 1.00 66.81 86 PRO A CA 1
ATOM 713 C C . PRO A 1 86 ? 22.888 3.036 -33.860 1.00 66.81 86 PRO A C 1
ATOM 715 O O . PRO A 1 86 ? 22.394 3.757 -32.996 1.00 66.81 86 PRO A O 1
ATOM 718 N N . SER A 1 87 ? 24.017 2.357 -33.650 1.00 61.59 87 SER A N 1
ATOM 719 C CA . SER A 1 87 ? 24.705 2.288 -32.347 1.00 61.59 87 SER A CA 1
ATOM 720 C C . SER A 1 87 ? 25.167 3.645 -31.787 1.00 61.59 87 SER A C 1
ATOM 722 O O . SER A 1 87 ? 25.700 3.710 -30.688 1.00 61.59 87 SER A O 1
ATOM 724 N N . THR A 1 88 ? 25.017 4.726 -32.557 1.00 62.47 88 THR A N 1
ATOM 725 C CA . THR A 1 88 ? 25.321 6.114 -32.182 1.00 62.47 88 THR A CA 1
ATOM 726 C C . THR A 1 88 ? 24.091 6.909 -31.731 1.00 62.47 88 THR A C 1
ATOM 728 O O . THR A 1 88 ? 24.203 8.106 -31.473 1.00 62.47 88 THR A O 1
ATOM 731 N N . PHE A 1 89 ? 22.899 6.310 -31.743 1.00 68.19 89 PHE A N 1
ATOM 732 C CA . PHE A 1 89 ? 21.661 6.980 -31.365 1.00 68.19 89 PHE A CA 1
ATOM 733 C C . PHE A 1 89 ? 21.376 6.768 -29.879 1.00 68.19 89 PHE A C 1
ATOM 735 O O . PHE A 1 89 ? 21.062 5.666 -29.438 1.00 68.19 89 PHE A O 1
ATOM 742 N N . THR A 1 90 ? 21.423 7.860 -29.125 1.00 73.69 90 THR A N 1
ATOM 743 C CA . THR A 1 90 ? 21.116 7.872 -27.696 1.00 73.69 90 THR A CA 1
ATOM 744 C C . THR A 1 90 ? 19.757 8.524 -27.464 1.00 73.69 90 THR A C 1
ATOM 746 O O . THR A 1 90 ? 19.541 9.682 -27.839 1.00 73.69 90 THR A O 1
ATOM 749 N N . LEU A 1 91 ? 18.833 7.820 -26.804 1.00 76.88 91 LEU A N 1
ATOM 750 C CA . LEU A 1 91 ? 17.532 8.387 -26.448 1.00 76.88 91 LEU A CA 1
ATOM 751 C C . LEU A 1 91 ? 17.689 9.529 -25.432 1.00 76.88 91 LEU A C 1
ATOM 753 O O . LEU A 1 91 ? 18.367 9.416 -24.411 1.00 76.88 91 LEU A O 1
ATOM 757 N N . THR A 1 92 ? 17.022 10.653 -25.687 1.00 84.19 92 THR A N 1
ATOM 758 C CA . THR A 1 92 ? 16.903 11.737 -24.704 1.00 84.19 92 THR A CA 1
ATOM 759 C C . THR A 1 92 ? 15.949 11.334 -23.577 1.00 84.19 92 THR A C 1
ATOM 761 O O . THR A 1 92 ? 15.112 10.452 -23.754 1.00 84.19 92 THR A O 1
ATOM 764 N N . ASN A 1 93 ? 15.971 12.041 -22.437 1.00 83.12 93 ASN A N 1
ATOM 765 C CA . ASN A 1 93 ? 14.976 11.815 -21.375 1.00 83.12 93 ASN A CA 1
ATOM 766 C C . ASN A 1 93 ? 13.533 11.940 -21.889 1.00 83.12 93 ASN A C 1
ATOM 768 O O . ASN A 1 93 ? 12.664 11.224 -21.414 1.00 83.12 93 ASN A O 1
ATOM 772 N N . SER A 1 94 ? 13.266 12.828 -22.855 1.00 85.88 94 SER A N 1
ATOM 773 C CA . SER A 1 94 ? 11.938 12.917 -23.471 1.00 85.88 94 SER A CA 1
ATOM 774 C C . SER A 1 94 ? 11.607 11.675 -24.299 1.00 85.88 94 SER A C 1
ATOM 776 O O . SER A 1 94 ? 10.481 11.202 -24.228 1.00 85.88 94 SER A O 1
ATOM 778 N N . GLY A 1 95 ? 12.576 11.121 -25.034 1.00 87.50 95 GLY A N 1
ATOM 779 C CA . GLY A 1 95 ? 12.397 9.872 -25.778 1.00 87.50 95 GLY A CA 1
ATOM 780 C C . GLY A 1 95 ? 12.156 8.673 -24.860 1.00 87.50 95 GLY A C 1
ATOM 781 O O . GLY A 1 95 ? 11.232 7.904 -25.095 1.00 87.50 95 GLY A O 1
ATOM 782 N N . ILE A 1 96 ? 12.913 8.550 -23.765 1.00 87.94 96 ILE A N 1
ATOM 783 C CA . ILE A 1 96 ? 12.705 7.470 -22.784 1.00 87.94 96 ILE A CA 1
ATOM 784 C C . ILE A 1 96 ? 11.328 7.599 -22.122 1.00 87.94 96 ILE A C 1
ATOM 786 O O . ILE A 1 96 ? 10.624 6.605 -21.983 1.00 87.94 96 ILE A O 1
ATOM 790 N N . LYS A 1 97 ? 10.905 8.821 -21.770 1.00 89.50 97 LYS A N 1
ATOM 791 C CA . LYS A 1 97 ? 9.557 9.065 -21.232 1.00 89.50 97 LYS A CA 1
ATOM 792 C C . LYS A 1 97 ? 8.459 8.636 -22.205 1.00 89.50 97 LYS A C 1
ATOM 794 O O . LYS A 1 97 ? 7.517 7.996 -21.766 1.00 89.50 97 LYS A O 1
ATOM 799 N N . GLN A 1 98 ? 8.616 8.900 -23.502 1.00 91.50 98 GLN A N 1
ATOM 800 C CA . GLN A 1 98 ? 7.666 8.434 -24.519 1.00 91.50 98 GLN A CA 1
ATOM 801 C C . GLN A 1 98 ? 7.607 6.905 -24.606 1.00 91.50 98 GLN A C 1
ATOM 803 O O . GLN A 1 98 ? 6.523 6.339 -24.670 1.00 91.50 98 GLN A O 1
ATOM 808 N N . VAL A 1 99 ? 8.753 6.216 -24.564 1.00 91.50 99 VAL A N 1
ATOM 809 C CA . VAL A 1 99 ? 8.776 4.742 -24.518 1.00 91.50 99 VAL A CA 1
ATOM 810 C C . VAL A 1 99 ? 8.029 4.236 -23.282 1.00 91.50 99 VAL A C 1
ATOM 812 O O . VAL A 1 99 ? 7.180 3.357 -23.393 1.00 91.50 99 VAL A O 1
ATOM 815 N N . ILE A 1 100 ? 8.291 4.830 -22.116 1.00 92.81 100 ILE A N 1
ATOM 816 C CA . ILE A 1 100 ? 7.595 4.489 -20.871 1.00 92.81 100 ILE A CA 1
ATOM 817 C C 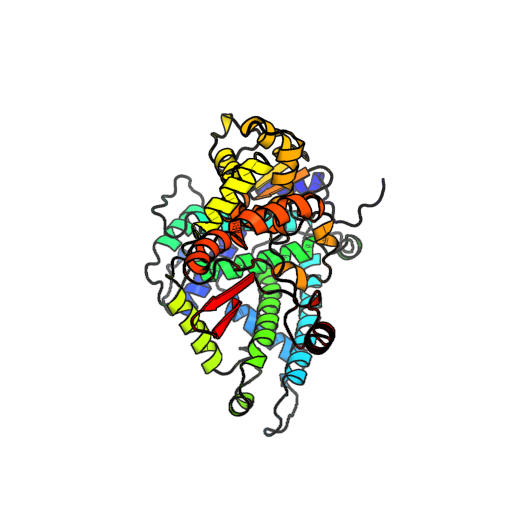. ILE A 1 100 ? 6.083 4.745 -20.976 1.00 92.81 100 ILE A C 1
ATOM 819 O O . ILE A 1 100 ? 5.304 3.935 -20.479 1.00 92.81 100 ILE A O 1
ATOM 823 N N . GLU A 1 101 ? 5.653 5.828 -21.629 1.00 93.06 101 GLU A N 1
ATOM 824 C CA . GLU A 1 101 ? 4.235 6.122 -21.885 1.00 93.06 101 GLU A CA 1
ATOM 825 C C . GLU A 1 101 ? 3.564 5.005 -22.699 1.00 93.06 101 GLU A C 1
ATOM 827 O O . GLU A 1 101 ? 2.526 4.501 -22.273 1.00 93.06 101 GLU A O 1
ATOM 832 N N . TYR A 1 102 ? 4.185 4.529 -23.785 1.00 95.19 102 TYR A N 1
ATOM 833 C CA . TYR A 1 102 ? 3.641 3.415 -24.577 1.00 95.19 102 TYR A CA 1
ATOM 834 C C . TYR A 1 102 ? 3.548 2.102 -23.788 1.00 95.19 102 TYR A C 1
ATOM 836 O O . TYR A 1 102 ? 2.542 1.397 -23.868 1.00 95.19 102 TYR A O 1
ATOM 844 N N . ILE A 1 103 ? 4.568 1.778 -22.984 1.00 95.88 103 ILE A N 1
ATOM 845 C CA . ILE A 1 103 ? 4.525 0.595 -22.106 1.00 95.88 103 ILE A CA 1
ATOM 846 C C . ILE A 1 103 ? 3.390 0.746 -21.084 1.00 95.88 103 ILE A C 1
ATOM 848 O O . ILE A 1 103 ? 2.679 -0.215 -20.791 1.00 95.88 103 ILE A O 1
ATOM 852 N N . ASN A 1 104 ? 3.194 1.954 -20.550 1.00 93.44 104 ASN A N 1
ATOM 853 C CA . ASN A 1 104 ? 2.134 2.248 -19.592 1.00 93.44 104 ASN A CA 1
ATOM 854 C C . ASN A 1 104 ? 0.729 2.060 -20.179 1.00 93.44 104 ASN A C 1
ATOM 856 O O . ASN A 1 104 ? -0.128 1.512 -19.484 1.00 93.44 104 ASN A O 1
ATOM 860 N N . GLU A 1 105 ? 0.499 2.480 -21.425 1.00 94.19 105 GLU A N 1
ATOM 861 C CA . GLU A 1 105 ? -0.773 2.262 -22.130 1.00 94.19 105 GLU A CA 1
ATOM 862 C C . GLU A 1 105 ? -1.073 0.766 -22.302 1.00 94.19 105 GLU A C 1
ATOM 864 O O . GLU A 1 105 ? -2.190 0.308 -22.044 1.00 94.19 105 GLU A O 1
ATOM 869 N N . GLU A 1 106 ? -0.060 -0.018 -22.668 1.00 96.56 106 GLU A N 1
ATOM 870 C CA . GLU A 1 106 ? -0.196 -1.464 -22.843 1.00 96.56 106 GLU A CA 1
ATOM 871 C C . GLU A 1 106 ? -0.400 -2.196 -21.502 1.00 96.56 106 GLU A C 1
ATOM 873 O O . GLU A 1 106 ? -1.223 -3.112 -21.402 1.00 96.56 106 GLU A O 1
ATOM 878 N N . LEU A 1 107 ? 0.262 -1.748 -20.430 1.00 95.06 107 LEU A N 1
ATOM 879 C CA . LEU A 1 107 ? -0.018 -2.215 -19.068 1.00 95.06 107 LEU A CA 1
ATOM 880 C C . LEU A 1 107 ? -1.454 -1.899 -18.647 1.00 95.06 107 LEU A C 1
ATOM 882 O O . LEU A 1 107 ? -2.114 -2.764 -18.076 1.00 95.06 107 LEU A O 1
ATOM 886 N N . ASP A 1 108 ? -1.966 -0.701 -18.942 1.00 91.62 108 ASP A N 1
ATOM 887 C CA . ASP A 1 108 ? -3.347 -0.329 -18.612 1.00 91.62 108 ASP A CA 1
ATOM 888 C C . ASP A 1 108 ? -4.365 -1.221 -19.332 1.00 91.62 108 ASP A C 1
ATOM 890 O O . ASP A 1 108 ? -5.361 -1.633 -18.725 1.00 91.62 108 ASP A O 1
ATOM 894 N N . ARG A 1 109 ? -4.087 -1.587 -20.591 1.00 91.56 109 ARG A N 1
ATOM 895 C CA . ARG A 1 109 ? -4.883 -2.564 -21.345 1.00 91.56 109 ARG A CA 1
ATOM 896 C C . ARG A 1 109 ? -4.879 -3.933 -20.660 1.00 91.56 109 ARG A C 1
ATOM 898 O O . ARG A 1 109 ? -5.951 -4.455 -20.350 1.00 91.56 109 ARG A O 1
ATOM 905 N N . LYS A 1 110 ? -3.698 -4.492 -20.371 1.00 94.88 110 LYS A N 1
ATOM 906 C CA . LYS A 1 110 ? -3.562 -5.812 -19.720 1.00 94.88 110 LYS A CA 1
ATOM 907 C C . LYS A 1 110 ? -4.172 -5.834 -18.312 1.00 94.88 110 LYS A C 1
ATOM 909 O O . LYS A 1 110 ? -4.824 -6.805 -17.941 1.00 94.88 110 LYS A O 1
ATOM 914 N N . ILE A 1 111 ? -4.028 -4.755 -17.539 1.00 91.69 111 ILE A N 1
ATOM 915 C CA . ILE A 1 111 ? -4.671 -4.594 -16.224 1.00 91.69 111 ILE A CA 1
ATOM 916 C C . ILE A 1 111 ? -6.187 -4.633 -16.357 1.00 91.69 111 ILE A C 1
ATOM 918 O O . ILE A 1 111 ? -6.851 -5.316 -15.577 1.00 91.69 111 ILE A O 1
ATOM 922 N N . GLN A 1 112 ? -6.745 -3.903 -17.324 1.00 87.56 112 GLN A N 1
ATOM 923 C CA . GLN A 1 112 ? -8.185 -3.910 -17.545 1.00 87.56 112 GLN A CA 1
ATOM 924 C C . GLN A 1 112 ? -8.674 -5.316 -17.906 1.00 87.56 112 GLN A C 1
ATOM 926 O O . GLN A 1 112 ? -9.685 -5.760 -17.363 1.00 87.56 112 GLN A O 1
ATOM 931 N N . GLU A 1 113 ? -7.948 -6.018 -18.775 1.00 88.44 113 GLU A N 1
ATOM 932 C CA . GLU A 1 113 ? -8.252 -7.394 -19.178 1.00 88.44 113 GLU A CA 1
ATOM 933 C C . GLU A 1 113 ? -8.209 -8.371 -18.004 1.00 88.44 113 GLU A C 1
ATOM 935 O O . GLU A 1 113 ? -9.131 -9.170 -17.856 1.00 88.44 113 GLU A O 1
ATOM 940 N N . GLU A 1 114 ? -7.212 -8.264 -17.128 1.00 90.38 114 GLU A N 1
ATOM 941 C CA . GLU A 1 114 ? -7.097 -9.122 -15.947 1.00 90.38 114 GLU A CA 1
ATOM 942 C C . GLU A 1 114 ? -8.198 -8.809 -14.918 1.00 90.38 114 GLU A C 1
ATOM 944 O O . GLU A 1 114 ? -8.874 -9.707 -14.412 1.00 90.38 114 GLU A O 1
ATOM 949 N N . LEU A 1 115 ? -8.453 -7.523 -14.641 1.00 88.31 115 LEU A N 1
ATOM 950 C CA . LEU A 1 115 ? -9.465 -7.101 -13.669 1.00 88.31 115 LEU A CA 1
ATOM 951 C C . LEU A 1 115 ? -10.876 -7.556 -14.053 1.00 88.31 115 LEU A C 1
ATOM 953 O O . LEU A 1 115 ? -11.671 -7.847 -13.157 1.00 88.31 115 LEU A O 1
ATOM 957 N N . VAL A 1 116 ? -11.224 -7.618 -15.346 1.00 85.69 116 VAL A N 1
ATOM 958 C CA . VAL A 1 116 ? -12.583 -8.007 -15.764 1.00 85.69 116 VAL A CA 1
ATOM 959 C C . VAL A 1 116 ? -12.876 -9.500 -15.601 1.00 85.69 116 VAL A C 1
ATOM 961 O O . VAL A 1 116 ? -14.063 -9.848 -15.584 1.00 85.69 116 VAL A O 1
ATOM 964 N N . LEU A 1 117 ? -11.853 -10.353 -15.439 1.00 86.69 117 LEU A N 1
ATOM 965 C CA . LEU A 1 117 ? -11.999 -11.805 -15.244 1.00 86.69 117 LEU A CA 1
ATOM 966 C C . LEU A 1 117 ? -12.661 -12.158 -13.908 1.00 86.69 117 LEU A C 1
ATOM 968 O O . LEU A 1 117 ? -13.386 -13.153 -13.803 1.00 86.69 117 LEU A O 1
ATOM 972 N N . TYR A 1 118 ? -12.441 -11.325 -12.894 1.00 87.12 118 TYR A N 1
ATOM 973 C CA . TYR A 1 118 ? -12.863 -11.599 -11.527 1.00 87.12 118 TYR A CA 1
ATOM 974 C C . TYR A 1 118 ? -14.105 -10.799 -11.137 1.00 87.12 118 TYR A C 1
ATOM 976 O O . TYR A 1 118 ? -14.466 -9.783 -11.744 1.00 87.12 118 TYR A O 1
ATOM 984 N N . ARG A 1 119 ? -14.811 -11.291 -10.117 1.00 85.38 119 ARG A N 1
ATOM 985 C CA . ARG A 1 119 ? -15.949 -10.585 -9.519 1.00 85.38 119 ARG A CA 1
ATOM 986 C C . ARG A 1 119 ? -15.438 -9.423 -8.668 1.00 85.38 119 ARG A C 1
ATOM 988 O O . ARG A 1 119 ? -14.504 -9.602 -7.891 1.00 85.38 119 ARG A O 1
ATOM 995 N N . LYS A 1 120 ? -16.071 -8.249 -8.778 1.00 85.94 120 LYS A N 1
ATOM 996 C CA . LYS A 1 120 ? -15.575 -7.016 -8.147 1.00 85.94 120 LYS A CA 1
ATOM 997 C C . LYS A 1 120 ? -15.593 -7.111 -6.625 1.00 85.94 120 LYS A C 1
ATOM 999 O O . LYS A 1 120 ? -14.632 -6.726 -5.972 1.00 85.94 120 LYS A O 1
ATOM 1004 N N . GLU A 1 121 ? -16.669 -7.664 -6.077 1.00 87.19 121 GLU A N 1
ATOM 1005 C CA . GLU A 1 121 ? -16.864 -7.908 -4.649 1.00 87.19 121 GLU A CA 1
ATOM 1006 C C . GLU A 1 121 ? -15.848 -8.923 -4.114 1.00 87.19 121 GLU A C 1
ATOM 1008 O O . GLU A 1 121 ? -15.262 -8.703 -3.057 1.00 87.19 121 GLU A O 1
ATOM 1013 N N . SER A 1 122 ? -15.581 -9.985 -4.883 1.00 86.50 122 SER A N 1
ATOM 1014 C CA . SER A 1 122 ? -14.578 -10.995 -4.531 1.00 86.50 122 SER A CA 1
ATOM 1015 C C . SER A 1 122 ? -13.168 -10.400 -4.517 1.00 86.50 122 SER A C 1
ATOM 1017 O O . SER A 1 122 ? -12.430 -10.597 -3.552 1.00 86.50 122 SER A O 1
ATOM 1019 N N . LEU A 1 123 ? -12.806 -9.601 -5.533 1.00 90.12 123 LEU A N 1
ATOM 1020 C CA . LEU A 1 123 ? -11.546 -8.849 -5.545 1.00 90.12 123 LEU A CA 1
ATOM 1021 C C . LEU A 1 123 ? -11.451 -7.909 -4.346 1.00 90.12 123 LEU A C 1
ATOM 1023 O O . LEU A 1 123 ? -10.455 -7.936 -3.634 1.00 90.12 123 LEU A O 1
ATOM 1027 N N . LEU A 1 124 ? -12.482 -7.096 -4.107 1.00 91.44 124 LEU A N 1
ATOM 1028 C CA . LEU A 1 124 ? -12.490 -6.117 -3.025 1.00 91.44 124 LEU A CA 1
ATOM 1029 C C . LEU A 1 124 ? -12.221 -6.778 -1.671 1.00 91.44 124 LEU A C 1
ATOM 1031 O O . LEU A 1 124 ? -11.357 -6.311 -0.929 1.00 91.44 124 LEU A O 1
ATOM 1035 N N . LEU A 1 125 ? -12.929 -7.866 -1.360 1.00 90.81 125 LEU A N 1
ATOM 1036 C CA . LEU A 1 125 ? -12.761 -8.564 -0.088 1.00 90.81 125 LEU A CA 1
ATOM 1037 C C . LEU A 1 125 ? -11.415 -9.274 0.010 1.00 90.81 125 LEU A C 1
ATOM 1039 O O . LEU A 1 125 ? -10.762 -9.133 1.035 1.00 90.81 125 LEU A O 1
ATOM 1043 N N . ASN A 1 126 ? -10.959 -9.970 -1.037 1.00 91.31 126 ASN A N 1
ATOM 1044 C CA . ASN A 1 126 ? -9.657 -10.648 -1.012 1.00 91.31 126 ASN A CA 1
ATOM 1045 C C . ASN A 1 126 ? -8.492 -9.659 -0.876 1.00 91.31 126 ASN A C 1
ATOM 1047 O O . ASN A 1 126 ? -7.560 -9.902 -0.111 1.00 91.31 126 ASN A O 1
ATOM 1051 N N . LEU A 1 127 ? -8.555 -8.521 -1.569 1.00 94.31 127 LEU A N 1
ATOM 1052 C CA . LEU A 1 127 ? -7.542 -7.469 -1.482 1.00 94.31 127 LEU A CA 1
ATOM 1053 C C . LEU A 1 127 ? -7.577 -6.769 -0.115 1.00 94.31 127 LEU A C 1
ATOM 1055 O O . LEU A 1 127 ? -6.529 -6.492 0.462 1.00 94.31 127 LEU A O 1
ATOM 1059 N N . THR A 1 128 ? -8.763 -6.534 0.450 1.00 94.12 128 THR A N 1
ATOM 1060 C CA . THR A 1 128 ? -8.893 -5.940 1.794 1.00 94.12 128 THR A CA 1
ATOM 1061 C C . THR A 1 128 ? -8.473 -6.932 2.887 1.00 94.12 128 THR A C 1
ATOM 1063 O O . THR A 1 128 ? -7.816 -6.552 3.855 1.00 94.12 128 THR A O 1
ATOM 1066 N N . LEU A 1 129 ? -8.761 -8.224 2.711 1.00 93.88 129 LEU A N 1
ATOM 1067 C CA . LEU A 1 129 ? -8.252 -9.300 3.560 1.00 93.88 129 LEU A CA 1
ATOM 1068 C C . LEU A 1 129 ? -6.719 -9.349 3.513 1.00 93.88 129 LEU A C 1
ATOM 1070 O O . LEU A 1 129 ? -6.079 -9.365 4.564 1.00 93.88 129 LEU A O 1
ATOM 1074 N N . LEU A 1 130 ? -6.127 -9.296 2.315 1.00 95.25 130 LEU A N 1
ATOM 1075 C CA . LEU A 1 130 ? -4.676 -9.236 2.136 1.00 95.25 130 LEU A CA 1
ATOM 1076 C C . LEU A 1 130 ? -4.069 -7.998 2.805 1.00 95.25 130 LEU A C 1
ATOM 1078 O O . LEU A 1 130 ? -3.017 -8.114 3.426 1.00 95.25 130 LEU A O 1
ATOM 1082 N N . ALA A 1 131 ? -4.734 -6.839 2.752 1.00 95.81 131 ALA A N 1
ATOM 1083 C CA . ALA A 1 131 ? -4.281 -5.650 3.473 1.00 95.81 131 ALA A CA 1
ATOM 1084 C C . ALA A 1 131 ? -4.164 -5.923 4.977 1.00 95.81 131 ALA A C 1
ATOM 1086 O O . ALA A 1 131 ? -3.122 -5.666 5.581 1.00 95.81 131 ALA A O 1
ATOM 1087 N N . SER A 1 132 ? -5.190 -6.542 5.561 1.00 94.19 132 SER A N 1
ATOM 1088 C CA . SER A 1 132 ? -5.172 -6.946 6.965 1.00 94.19 132 SER A CA 1
ATOM 1089 C C . SER A 1 132 ? -4.033 -7.931 7.258 1.00 94.19 132 SER A C 1
ATOM 1091 O O . SER A 1 132 ? -3.266 -7.734 8.198 1.00 94.19 132 SER A O 1
ATOM 1093 N N . VAL A 1 133 ? -3.830 -8.943 6.411 1.00 94.12 133 VAL A N 1
ATOM 1094 C CA . VAL A 1 133 ? -2.721 -9.902 6.560 1.00 94.12 133 VAL A CA 1
ATOM 1095 C C . VAL A 1 133 ? -1.354 -9.205 6.529 1.00 94.12 133 VAL A C 1
ATOM 1097 O O . VAL A 1 133 ? -0.538 -9.412 7.429 1.00 94.12 133 VAL A O 1
ATOM 1100 N N . LEU A 1 134 ? -1.107 -8.333 5.546 1.00 95.81 134 LEU A N 1
ATOM 1101 C CA . LEU A 1 134 ? 0.145 -7.575 5.437 1.00 95.81 134 LEU A CA 1
ATOM 1102 C C . LEU A 1 134 ? 0.372 -6.674 6.659 1.00 95.81 134 LEU A C 1
ATOM 1104 O O . LEU A 1 134 ? 1.500 -6.549 7.146 1.00 95.81 134 LEU A O 1
ATOM 1108 N N . SER A 1 135 ? -0.692 -6.062 7.179 1.00 94.38 135 SER A N 1
ATOM 1109 C CA . SER A 1 135 ? -0.644 -5.267 8.405 1.00 94.38 135 SER A CA 1
ATOM 1110 C C . SER A 1 135 ? -0.346 -6.106 9.642 1.00 94.38 135 SER A C 1
ATOM 1112 O O . SER A 1 135 ? 0.487 -5.695 10.449 1.00 94.38 135 SER A O 1
ATOM 1114 N N . LYS A 1 136 ? -0.940 -7.301 9.771 1.00 92.62 136 LYS A N 1
ATOM 1115 C CA . LYS A 1 136 ? -0.639 -8.238 10.865 1.00 92.62 136 LYS A CA 1
ATOM 1116 C C . LYS A 1 136 ? 0.848 -8.572 10.877 1.00 92.62 136 LYS A C 1
ATOM 1118 O O . LYS A 1 136 ? 1.501 -8.399 11.903 1.00 92.62 136 LYS A O 1
ATOM 1123 N N . ILE A 1 137 ? 1.394 -8.957 9.719 1.00 92.38 137 ILE A N 1
ATOM 1124 C CA . ILE A 1 137 ? 2.822 -9.267 9.587 1.00 92.38 137 ILE A CA 1
ATOM 1125 C C . ILE A 1 137 ? 3.669 -8.053 9.974 1.00 92.38 137 ILE A C 1
ATOM 1127 O O . ILE A 1 137 ? 4.595 -8.181 10.765 1.00 92.38 137 ILE A O 1
ATOM 1131 N N . THR A 1 138 ? 3.314 -6.860 9.492 1.00 91.56 138 THR A N 1
ATOM 1132 C CA . THR A 1 138 ? 4.049 -5.619 9.796 1.00 91.56 138 THR A CA 1
ATOM 1133 C C . THR A 1 138 ? 4.045 -5.275 11.287 1.00 91.56 138 THR A C 1
ATOM 1135 O O . THR A 1 138 ? 5.063 -4.842 11.818 1.00 91.56 138 THR A O 1
ATOM 1138 N N . ILE A 1 139 ? 2.912 -5.436 11.978 1.00 89.69 139 ILE A N 1
ATOM 1139 C CA . ILE A 1 139 ? 2.783 -5.097 13.404 1.00 89.69 139 ILE A CA 1
ATOM 1140 C C . ILE A 1 139 ? 3.676 -5.984 14.273 1.00 89.69 139 ILE A C 1
ATOM 1142 O O . ILE A 1 139 ? 4.235 -5.480 15.248 1.00 89.69 139 ILE A O 1
ATOM 1146 N N . TYR A 1 140 ? 3.787 -7.268 13.925 1.00 89.94 140 TYR A N 1
ATOM 1147 C CA . TYR A 1 140 ? 4.521 -8.271 14.699 1.00 89.94 140 TYR A CA 1
ATOM 1148 C C . TYR A 1 140 ? 5.931 -8.562 14.170 1.00 89.94 140 TYR A C 1
ATOM 1150 O O . TYR A 1 140 ? 6.653 -9.374 14.760 1.00 89.94 140 TYR A O 1
ATOM 1158 N N . LEU A 1 141 ? 6.351 -7.890 13.099 1.00 87.06 141 LEU A N 1
ATOM 1159 C CA . LEU A 1 141 ? 7.716 -7.966 12.601 1.00 87.06 141 LEU A CA 1
ATOM 1160 C C . LEU A 1 141 ? 8.699 -7.443 13.662 1.00 87.06 141 LEU A C 1
ATOM 1162 O O . LEU A 1 141 ? 8.437 -6.433 14.312 1.00 87.06 141 LEU A O 1
ATOM 1166 N N . ASN A 1 142 ? 9.834 -8.120 13.823 1.00 80.06 142 ASN A N 1
ATOM 1167 C CA . ASN A 1 142 ? 10.887 -7.807 14.798 1.00 80.06 142 ASN A CA 1
ATOM 1168 C C . ASN A 1 142 ? 10.415 -7.834 16.263 1.00 80.06 142 ASN A C 1
ATOM 1170 O O . ASN A 1 142 ? 10.947 -7.115 17.107 1.00 80.06 142 ASN A O 1
ATOM 1174 N N . THR A 1 143 ? 9.424 -8.669 16.578 1.00 84.12 143 THR A N 1
ATOM 1175 C CA . THR A 1 143 ? 8.946 -8.889 17.953 1.00 84.12 143 THR A CA 1
ATOM 1176 C C . THR A 1 143 ? 9.160 -10.341 18.385 1.00 84.12 143 THR A C 1
ATOM 1178 O O . THR A 1 143 ? 9.303 -11.231 17.544 1.00 84.12 143 THR A O 1
ATOM 1181 N N . ASP A 1 144 ? 9.096 -10.617 19.690 1.00 82.06 144 ASP A N 1
ATOM 1182 C CA . ASP A 1 144 ? 9.117 -11.982 20.250 1.00 82.06 144 ASP A CA 1
ATOM 1183 C C . ASP A 1 144 ? 7.782 -12.733 20.044 1.00 82.06 144 ASP A C 1
ATOM 1185 O O . ASP A 1 144 ? 7.368 -13.542 20.882 1.00 82.06 144 ASP A O 1
ATOM 1189 N N . TYR A 1 145 ? 7.070 -12.436 18.952 1.00 84.12 145 TYR A N 1
ATOM 1190 C CA . TYR A 1 145 ? 5.769 -13.010 18.640 1.00 84.12 145 TYR A CA 1
ATOM 1191 C C . TYR A 1 145 ? 5.828 -14.539 18.610 1.00 84.12 145 TYR A C 1
ATOM 1193 O O . TYR A 1 145 ? 6.694 -15.143 17.973 1.00 84.12 145 TYR A O 1
ATOM 1201 N N . LYS A 1 146 ? 4.872 -15.165 19.296 1.00 79.69 146 LYS A N 1
ATOM 1202 C CA . LYS A 1 146 ? 4.683 -16.615 19.317 1.00 79.69 146 LYS A CA 1
ATOM 1203 C C . LYS A 1 146 ? 3.298 -16.910 18.772 1.00 79.69 146 LYS A C 1
ATOM 1205 O O . LYS A 1 146 ? 2.329 -16.350 19.276 1.00 79.69 146 LYS A O 1
ATOM 1210 N N . ALA A 1 147 ? 3.223 -17.795 17.784 1.00 76.44 147 ALA A N 1
ATOM 1211 C CA . ALA A 1 147 ? 1.956 -18.277 17.254 1.00 76.44 147 ALA A CA 1
ATOM 1212 C C . ALA A 1 147 ? 1.120 -18.890 18.389 1.00 76.44 147 ALA A C 1
ATOM 1214 O O . ALA A 1 147 ? 1.576 -19.806 19.080 1.00 76.44 147 ALA A O 1
ATOM 1215 N N . THR A 1 148 ? -0.079 -18.356 18.608 1.00 67.62 148 THR A N 1
ATOM 1216 C CA . THR A 1 148 ? -1.025 -18.836 19.631 1.00 67.62 148 THR A CA 1
ATOM 1217 C C . THR A 1 148 ? -2.206 -19.586 19.024 1.00 67.62 148 THR A C 1
ATOM 1219 O O . THR A 1 148 ? -2.906 -20.303 19.738 1.00 67.62 148 THR A O 1
ATOM 1222 N N . VAL A 1 149 ? -2.404 -19.458 17.712 1.00 70.94 149 VAL A N 1
ATOM 1223 C CA . VAL A 1 149 ? -3.461 -20.097 16.926 1.00 70.94 149 VAL A CA 1
ATOM 1224 C C . VAL A 1 149 ? -2.791 -20.823 15.752 1.00 70.94 149 VAL A C 1
ATOM 1226 O O . VAL A 1 149 ? -1.781 -20.333 15.246 1.00 70.94 149 VAL A O 1
ATOM 1229 N N . PRO A 1 150 ? -3.290 -21.994 15.314 1.00 73.62 150 PRO A N 1
ATOM 1230 C CA . PRO A 1 150 ? -2.779 -22.670 14.122 1.00 73.62 150 PRO A CA 1
ATOM 1231 C C . PRO A 1 150 ? -3.215 -21.921 12.849 1.00 73.62 150 PRO A C 1
ATOM 1233 O O . PRO A 1 150 ? -4.090 -22.380 12.125 1.00 73.62 150 PRO A O 1
ATOM 1236 N N . ASP A 1 151 ? -2.634 -20.744 12.618 1.00 84.38 151 ASP A N 1
ATOM 1237 C CA . ASP A 1 151 ? -2.831 -19.867 11.460 1.00 84.38 151 ASP A CA 1
ATOM 1238 C C . ASP A 1 151 ? -1.515 -19.796 10.669 1.00 84.38 151 ASP A C 1
ATOM 1240 O O . ASP A 1 151 ? -0.457 -19.487 11.224 1.00 84.38 151 ASP A O 1
ATOM 1244 N N . GLY A 1 152 ? -1.565 -20.069 9.365 1.00 86.00 152 GLY A N 1
ATOM 1245 C CA . GLY A 1 152 ? -0.397 -20.045 8.486 1.00 86.00 152 GLY A CA 1
ATOM 1246 C C . GLY A 1 152 ? 0.285 -18.674 8.442 1.00 86.00 152 GLY A C 1
ATOM 1247 O O . GLY A 1 152 ? 1.503 -18.593 8.282 1.00 86.00 152 GLY A O 1
ATOM 1248 N N . ILE A 1 153 ? -0.450 -17.580 8.655 1.00 88.94 153 ILE A N 1
ATOM 1249 C CA . ILE A 1 153 ? 0.144 -16.240 8.750 1.00 88.94 153 ILE A CA 1
ATOM 1250 C C . ILE A 1 153 ? 1.012 -16.099 10.005 1.00 88.94 153 ILE A C 1
ATOM 1252 O O . ILE A 1 153 ? 2.063 -15.462 9.941 1.00 88.94 153 ILE A O 1
ATOM 1256 N N . ASP A 1 154 ? 0.639 -16.721 11.126 1.00 88.81 154 ASP A N 1
ATOM 1257 C CA . ASP A 1 154 ? 1.448 -16.681 12.351 1.00 88.81 154 ASP A CA 1
ATOM 1258 C C . ASP A 1 154 ? 2.779 -17.412 12.144 1.00 88.81 154 ASP A C 1
ATOM 1260 O O . ASP A 1 154 ? 3.834 -16.936 12.573 1.00 88.81 154 ASP A O 1
ATOM 1264 N N . GLU A 1 155 ? 2.756 -18.527 11.410 1.00 83.94 155 GLU A N 1
ATOM 1265 C CA . GLU A 1 155 ? 3.974 -19.233 11.010 1.00 83.94 155 GLU A CA 1
ATOM 1266 C C . GLU A 1 155 ? 4.868 -18.383 10.101 1.00 83.94 155 GLU A C 1
ATOM 1268 O O . GLU A 1 155 ? 6.096 -18.389 10.258 1.00 83.94 155 GLU A O 1
ATOM 1273 N N . LEU A 1 156 ? 4.276 -17.626 9.168 1.00 84.69 156 LEU A N 1
ATOM 1274 C CA . LEU A 1 156 ? 5.020 -16.677 8.338 1.00 84.69 156 LEU A CA 1
ATOM 1275 C C . LEU A 1 156 ? 5.689 -15.604 9.199 1.00 84.69 156 LEU A C 1
ATOM 1277 O O . LEU A 1 156 ? 6.871 -15.343 9.000 1.00 84.69 156 LEU A O 1
ATOM 1281 N N . ILE A 1 157 ? 4.991 -15.032 10.186 1.00 88.25 157 ILE A N 1
ATOM 1282 C CA . ILE A 1 157 ? 5.553 -14.019 11.100 1.00 88.25 157 ILE A CA 1
ATOM 1283 C C . ILE A 1 157 ? 6.761 -14.570 11.859 1.00 88.25 157 ILE A C 1
ATOM 1285 O O . ILE A 1 157 ? 7.822 -13.943 11.878 1.00 88.25 157 ILE A O 1
ATOM 1289 N N . VAL A 1 158 ? 6.632 -15.767 12.440 1.00 84.38 158 VAL A N 1
ATOM 1290 C CA . VAL A 1 158 ? 7.747 -16.440 13.128 1.00 84.38 158 VAL A CA 1
ATOM 1291 C C . VAL A 1 158 ? 8.920 -16.659 12.167 1.00 84.38 158 VAL A C 1
ATOM 1293 O O . VAL A 1 158 ? 10.076 -16.434 12.529 1.00 84.38 158 VAL A O 1
ATOM 1296 N N . SER A 1 159 ? 8.628 -17.047 10.923 1.00 79.44 159 SER A N 1
ATOM 1297 C CA . SER A 1 159 ? 9.640 -17.244 9.881 1.00 79.44 159 SER A CA 1
ATOM 1298 C C . SER A 1 159 ? 10.355 -15.935 9.532 1.00 79.44 159 SER A C 1
ATOM 1300 O O . SER A 1 159 ? 11.586 -15.912 9.512 1.00 79.44 159 SER A O 1
ATOM 1302 N N . PHE A 1 160 ? 9.617 -14.839 9.337 1.00 80.25 160 PHE A N 1
ATOM 1303 C CA . PHE A 1 160 ? 10.177 -13.509 9.087 1.00 80.25 160 PHE A CA 1
ATOM 1304 C C . PHE A 1 160 ? 11.099 -13.056 10.222 1.00 80.25 160 PHE A C 1
ATOM 1306 O O . PHE A 1 160 ? 12.238 -12.678 9.961 1.00 80.25 160 PHE A O 1
ATOM 1313 N N . ASN A 1 161 ? 10.660 -13.183 11.478 1.00 81.00 161 ASN A N 1
ATOM 1314 C CA . ASN A 1 161 ? 11.449 -12.774 12.648 1.00 81.00 161 ASN A CA 1
ATOM 1315 C C . ASN A 1 161 ? 12.692 -13.654 12.873 1.00 81.00 161 ASN A C 1
ATOM 1317 O O . ASN A 1 161 ? 13.631 -13.249 13.558 1.00 81.00 161 ASN A O 1
ATOM 1321 N N . SER A 1 162 ? 12.724 -14.858 12.291 1.00 77.12 162 SER A N 1
ATOM 1322 C CA . SER A 1 162 ? 13.889 -15.747 12.347 1.00 77.12 162 SER A CA 1
ATOM 1323 C C . SER A 1 162 ? 15.002 -15.376 11.356 1.00 77.12 162 SER A C 1
ATOM 1325 O O . SER A 1 162 ? 16.145 -15.808 11.542 1.00 77.12 162 SER A O 1
ATOM 1327 N N . ILE A 1 163 ? 14.708 -14.567 10.328 1.00 73.50 163 ILE A N 1
ATOM 1328 C CA . ILE A 1 163 ? 15.707 -14.114 9.353 1.00 73.50 163 ILE A CA 1
ATOM 1329 C C . ILE A 1 163 ? 16.577 -13.043 10.012 1.00 73.50 163 ILE A C 1
ATOM 1331 O O . ILE A 1 163 ? 16.261 -11.860 10.033 1.00 73.50 163 ILE A O 1
ATOM 1335 N N . LYS A 1 164 ? 17.712 -13.477 10.564 1.00 56.72 164 LYS A N 1
ATOM 1336 C CA . LYS A 1 164 ? 18.680 -12.604 11.249 1.00 56.72 164 LYS A CA 1
ATOM 1337 C C . LYS A 1 164 ? 19.588 -11.810 10.297 1.00 56.72 164 LYS A C 1
ATOM 1339 O O . LYS A 1 164 ? 20.378 -10.993 10.760 1.00 56.72 164 LYS A O 1
ATOM 1344 N N . SER A 1 165 ? 19.528 -12.058 8.987 1.00 55.25 165 SER A N 1
ATOM 1345 C CA . SER A 1 165 ? 20.455 -11.498 7.994 1.00 55.25 165 SER A CA 1
ATOM 1346 C C . SER A 1 165 ? 19.855 -10.313 7.227 1.00 55.25 165 SER A C 1
ATOM 1348 O O . SER A 1 165 ? 19.628 -10.399 6.021 1.00 55.25 165 SER A O 1
ATOM 1350 N N . TYR A 1 166 ? 19.671 -9.184 7.916 1.00 56.72 166 TYR A N 1
ATOM 1351 C CA . TYR A 1 166 ? 19.195 -7.910 7.344 1.00 56.72 166 TYR A CA 1
ATOM 1352 C C . TYR A 1 166 ? 20.132 -7.279 6.296 1.00 56.72 166 TYR A C 1
ATOM 1354 O O . TYR A 1 166 ? 19.843 -6.204 5.780 1.00 56.72 166 TYR A O 1
ATOM 1362 N N . ILE A 1 167 ? 21.279 -7.900 6.005 1.00 55.00 167 ILE A N 1
ATOM 1363 C CA . ILE A 1 167 ? 22.267 -7.380 5.049 1.00 55.00 167 ILE A CA 1
ATOM 1364 C C . ILE A 1 167 ? 21.818 -7.621 3.603 1.00 55.00 167 ILE A C 1
ATOM 1366 O O . ILE A 1 167 ? 22.075 -6.784 2.750 1.00 55.00 167 ILE A O 1
ATOM 1370 N N . PHE A 1 168 ? 21.139 -8.741 3.334 1.00 59.16 168 PHE A N 1
ATOM 1371 C CA . PHE A 1 168 ? 20.788 -9.145 1.969 1.00 59.16 168 PHE A CA 1
ATOM 1372 C C . PHE A 1 168 ? 19.281 -9.123 1.711 1.00 59.16 168 PHE A C 1
ATOM 1374 O O . PHE A 1 168 ? 18.869 -8.770 0.621 1.00 59.16 168 PHE A O 1
ATOM 1381 N N . PHE A 1 169 ? 18.441 -9.433 2.702 1.00 73.06 169 PHE A N 1
ATOM 1382 C CA . PHE A 1 169 ? 16.985 -9.365 2.560 1.00 73.06 169 PHE A CA 1
ATOM 1383 C C . PHE A 1 169 ? 16.373 -8.656 3.767 1.00 73.06 169 PHE A C 1
ATOM 1385 O O . PHE A 1 169 ? 16.571 -9.087 4.904 1.00 73.06 169 PHE A O 1
ATOM 1392 N N . ASP A 1 170 ? 15.616 -7.587 3.515 1.00 76.69 170 ASP A N 1
ATOM 1393 C CA . ASP A 1 170 ? 14.846 -6.876 4.534 1.00 76.69 170 ASP A CA 1
ATOM 1394 C C . ASP A 1 170 ? 13.342 -7.137 4.329 1.00 76.69 170 ASP A C 1
ATOM 1396 O O . ASP A 1 170 ? 12.758 -6.638 3.358 1.00 76.69 170 ASP A O 1
ATOM 1400 N N . PRO A 1 171 ? 12.681 -7.879 5.240 1.00 80.50 171 PRO A N 1
ATOM 1401 C CA . PRO A 1 171 ? 11.243 -8.120 5.171 1.00 80.50 171 PRO A CA 1
ATOM 1402 C C . PRO A 1 171 ? 10.398 -6.843 5.078 1.00 80.50 171 PRO A C 1
ATOM 1404 O O . PRO A 1 171 ? 9.300 -6.882 4.527 1.00 80.50 171 PRO A O 1
ATOM 1407 N N . ARG A 1 172 ? 10.887 -5.703 5.587 1.00 81.06 172 ARG A N 1
ATOM 1408 C CA . ARG A 1 172 ? 10.176 -4.416 5.516 1.00 81.06 172 ARG A CA 1
ATOM 1409 C C . ARG A 1 172 ? 10.088 -3.895 4.088 1.00 81.06 172 ARG A C 1
ATOM 1411 O O . ARG A 1 172 ? 9.040 -3.374 3.717 1.00 81.06 172 ARG A O 1
ATOM 1418 N N . VAL A 1 173 ? 11.154 -4.050 3.300 1.00 81.00 173 VAL A N 1
ATOM 1419 C CA . VAL A 1 173 ? 11.179 -3.642 1.886 1.00 81.00 173 VAL A CA 1
ATOM 1420 C C . VAL A 1 173 ? 10.183 -4.491 1.103 1.00 81.00 173 VAL A C 1
ATOM 1422 O O . VAL A 1 173 ? 9.280 -3.947 0.474 1.00 81.00 173 VAL A O 1
ATOM 1425 N N . PHE A 1 174 ? 10.249 -5.815 1.274 1.00 87.12 174 PHE A N 1
ATOM 1426 C CA . PHE A 1 174 ? 9.302 -6.766 0.687 1.00 87.12 174 PHE A CA 1
ATOM 1427 C C . PHE A 1 174 ? 7.835 -6.440 1.025 1.00 87.12 174 PHE A C 1
ATOM 1429 O O . PHE A 1 174 ? 6.975 -6.372 0.146 1.00 87.12 174 PHE A O 1
ATOM 1436 N N . LEU A 1 175 ? 7.529 -6.198 2.304 1.00 90.00 175 LEU A N 1
ATOM 1437 C CA . LEU A 1 175 ? 6.179 -5.815 2.721 1.00 90.00 175 LEU A CA 1
ATOM 1438 C C . LEU A 1 175 ? 5.776 -4.453 2.144 1.00 90.00 175 LEU A C 1
ATOM 1440 O O . LEU A 1 175 ? 4.622 -4.279 1.760 1.00 90.00 175 LEU A O 1
ATOM 1444 N N . GLY A 1 176 ? 6.706 -3.498 2.063 1.00 88.19 176 GLY A N 1
ATOM 1445 C CA . GLY A 1 176 ? 6.488 -2.184 1.462 1.00 88.19 176 GLY A CA 1
ATOM 1446 C C . GLY A 1 176 ? 6.084 -2.268 -0.011 1.00 88.19 176 GLY A C 1
ATOM 1447 O O . GLY A 1 176 ? 5.110 -1.625 -0.408 1.00 88.19 176 GLY A O 1
ATOM 1448 N N . GLU A 1 177 ? 6.765 -3.109 -0.793 1.00 89.88 177 GLU A N 1
ATOM 1449 C CA . GLU A 1 177 ? 6.442 -3.382 -2.200 1.00 89.88 177 GLU A CA 1
ATOM 1450 C C . GLU A 1 177 ? 5.026 -3.948 -2.352 1.00 89.88 177 GLU A C 1
ATOM 1452 O O . GLU A 1 177 ? 4.216 -3.416 -3.119 1.00 89.88 177 GLU A O 1
ATOM 1457 N N . LEU A 1 178 ? 4.685 -4.979 -1.568 1.00 95.38 178 LEU A N 1
ATOM 1458 C CA . LEU A 1 178 ? 3.350 -5.583 -1.598 1.00 95.38 178 LEU A CA 1
ATOM 1459 C C . LEU A 1 178 ? 2.260 -4.592 -1.179 1.00 95.38 178 LEU A C 1
ATOM 1461 O O . LEU A 1 178 ? 1.218 -4.512 -1.828 1.00 95.38 178 LEU A O 1
ATOM 1465 N N . LYS A 1 179 ? 2.496 -3.813 -0.119 1.00 93.62 179 LYS A N 1
ATOM 1466 C CA . LYS A 1 179 ? 1.543 -2.806 0.360 1.00 93.62 179 LYS A CA 1
ATOM 1467 C C . LYS A 1 179 ? 1.309 -1.712 -0.676 1.00 93.62 179 LYS A C 1
ATOM 1469 O O . LYS A 1 179 ? 0.156 -1.398 -0.958 1.00 93.62 179 LYS A O 1
ATOM 1474 N N . SER A 1 180 ? 2.375 -1.169 -1.265 1.00 89.31 180 SER A N 1
ATOM 1475 C CA . SER A 1 180 ? 2.263 -0.148 -2.312 1.00 89.31 180 SER A CA 1
ATOM 1476 C C . SER A 1 180 ? 1.451 -0.678 -3.495 1.00 89.31 180 SER A C 1
ATOM 1478 O O . SER A 1 180 ? 0.443 -0.087 -3.880 1.00 89.31 180 SER A O 1
ATOM 1480 N N . THR A 1 181 ? 1.807 -1.865 -3.993 1.00 93.69 181 THR A N 1
ATOM 1481 C CA . THR A 1 181 ? 1.102 -2.524 -5.105 1.00 93.69 181 THR A CA 1
ATOM 1482 C C . THR A 1 181 ? -0.376 -2.742 -4.797 1.00 93.69 181 THR A C 1
ATOM 1484 O O . THR A 1 181 ? -1.236 -2.428 -5.620 1.00 93.69 181 THR A O 1
ATOM 1487 N N . LEU A 1 182 ? -0.694 -3.215 -3.590 1.00 95.44 182 LEU A N 1
ATOM 1488 C CA . LEU A 1 182 ? -2.070 -3.424 -3.154 1.00 95.44 182 LEU A CA 1
ATOM 1489 C C . LEU A 1 182 ? -2.886 -2.123 -3.134 1.00 95.44 182 LEU A C 1
ATOM 1491 O O . LEU A 1 182 ? -4.044 -2.131 -3.555 1.00 95.44 182 LEU A O 1
ATOM 1495 N N . GLU A 1 183 ? -2.293 -1.011 -2.685 1.00 90.75 183 GLU A N 1
ATOM 1496 C CA . GLU A 1 183 ? -2.940 0.309 -2.719 1.00 90.75 183 GLU A CA 1
ATOM 1497 C C . GLU A 1 183 ? -3.269 0.729 -4.158 1.00 90.75 183 GLU A C 1
ATOM 1499 O O . GLU A 1 183 ? -4.390 1.172 -4.415 1.00 90.75 183 GLU A O 1
ATOM 1504 N N . HIS A 1 184 ? -2.352 0.527 -5.112 1.00 88.50 184 HIS A N 1
ATOM 1505 C CA . HIS A 1 184 ? -2.622 0.804 -6.527 1.00 88.50 184 HIS A CA 1
ATOM 1506 C C . HIS A 1 184 ? -3.772 -0.054 -7.081 1.00 88.50 184 HIS A C 1
ATOM 1508 O O . HIS A 1 184 ? -4.666 0.480 -7.747 1.00 88.50 184 HIS A O 1
ATOM 1514 N N . ILE A 1 185 ? -3.778 -1.362 -6.790 1.00 91.94 185 ILE A N 1
ATOM 1515 C CA . ILE A 1 185 ? -4.823 -2.283 -7.265 1.00 91.94 185 ILE A CA 1
ATOM 1516 C C . ILE A 1 185 ? -6.188 -1.871 -6.706 1.00 91.94 185 ILE A C 1
ATOM 1518 O O . ILE A 1 185 ? -7.154 -1.737 -7.462 1.00 91.94 185 ILE A O 1
ATOM 1522 N N . LEU A 1 186 ? -6.282 -1.643 -5.392 1.00 90.75 186 LEU A N 1
ATOM 1523 C CA . LEU A 1 186 ? -7.536 -1.257 -4.743 1.00 90.75 186 LEU A CA 1
ATOM 1524 C C . LEU A 1 186 ? -8.033 0.104 -5.223 1.00 90.75 186 LEU A C 1
ATOM 1526 O O . LEU A 1 186 ? -9.222 0.244 -5.511 1.00 90.75 186 LEU A O 1
ATOM 1530 N N . ASN A 1 187 ? -7.142 1.082 -5.388 1.00 87.12 187 ASN A N 1
ATOM 1531 C CA . ASN A 1 187 ? -7.523 2.387 -5.918 1.00 87.12 187 ASN A CA 1
ATOM 1532 C C . ASN A 1 187 ? -8.091 2.264 -7.334 1.00 87.12 187 ASN A C 1
ATOM 1534 O O . ASN A 1 187 ? -9.162 2.808 -7.610 1.00 87.12 187 ASN A O 1
ATOM 1538 N N . ARG A 1 188 ? -7.439 1.489 -8.214 1.00 85.31 188 ARG A N 1
ATOM 1539 C CA . ARG A 1 188 ? -7.968 1.219 -9.558 1.00 85.31 188 ARG A CA 1
ATOM 1540 C C . ARG A 1 188 ? -9.333 0.539 -9.485 1.00 85.31 188 ARG A C 1
ATOM 1542 O O . ARG A 1 188 ? -10.262 0.993 -10.143 1.00 85.31 188 ARG A O 1
ATOM 1549 N N . LEU A 1 189 ? -9.486 -0.485 -8.644 1.00 86.94 189 LEU A N 1
ATOM 1550 C CA . LEU A 1 189 ? -10.749 -1.205 -8.471 1.00 86.94 189 LEU A CA 1
ATOM 1551 C C . LEU A 1 189 ? -11.897 -0.276 -8.042 1.00 86.94 189 LEU A C 1
ATOM 1553 O O . LEU A 1 189 ? -12.995 -0.354 -8.598 1.00 86.94 189 LEU A O 1
ATOM 1557 N N . LEU A 1 190 ? -11.660 0.601 -7.063 1.00 85.00 190 LEU A N 1
ATOM 1558 C CA . LEU A 1 190 ? -12.673 1.522 -6.538 1.00 85.00 190 LEU A CA 1
ATOM 1559 C C . LEU A 1 190 ? -13.052 2.612 -7.553 1.00 85.00 190 LEU A C 1
ATOM 1561 O O . LEU A 1 190 ? -14.227 2.969 -7.648 1.00 85.00 190 LEU A O 1
ATOM 1565 N N . LEU A 1 191 ? -12.088 3.097 -8.343 1.00 80.38 191 LEU A N 1
ATOM 1566 C CA . LEU A 1 191 ? -12.282 4.196 -9.299 1.00 80.38 191 LEU A CA 1
ATOM 1567 C C . LEU A 1 191 ? -12.816 3.746 -10.665 1.00 80.38 191 LEU A C 1
ATOM 1569 O O . LEU A 1 191 ? -13.421 4.551 -11.372 1.00 80.38 191 LEU A O 1
ATOM 1573 N N . THR A 1 192 ? -12.643 2.475 -11.034 1.00 74.25 192 THR A N 1
ATOM 1574 C CA . THR A 1 192 ? -13.234 1.896 -12.248 1.00 74.25 192 THR A CA 1
ATOM 1575 C C . THR A 1 192 ? -14.761 1.870 -12.139 1.00 74.25 192 THR A C 1
ATOM 1577 O O . THR A 1 192 ? -15.340 1.206 -11.264 1.00 74.25 192 THR A O 1
ATOM 1580 N N . GLY A 1 193 ? -15.425 2.588 -13.049 1.00 64.12 193 GLY A N 1
ATOM 1581 C CA . GLY A 1 193 ? -16.879 2.729 -13.075 1.00 64.12 193 GLY A CA 1
ATOM 1582 C C . GLY A 1 193 ? -17.601 1.406 -13.353 1.00 64.12 193 GLY A C 1
ATOM 1583 O O . GLY A 1 193 ? -17.091 0.521 -14.036 1.00 64.12 193 GLY A O 1
ATOM 1584 N N . GLU A 1 194 ? -18.837 1.257 -12.863 1.00 59.94 194 GLU A N 1
ATOM 1585 C CA . GLU A 1 194 ? -19.599 0.006 -13.036 1.00 59.94 194 GLU A CA 1
ATOM 1586 C C . GLU A 1 194 ? -19.841 -0.380 -14.504 1.00 59.94 194 GLU A C 1
ATOM 1588 O O . GLU A 1 194 ? -19.947 -1.564 -14.820 1.00 59.94 194 GLU A O 1
ATOM 1593 N N . GLN A 1 195 ? -19.937 0.600 -15.409 1.00 55.62 195 GLN A N 1
ATOM 1594 C CA . GLN A 1 195 ? -20.163 0.347 -16.836 1.00 55.62 195 GLN A CA 1
ATOM 1595 C C . GLN A 1 195 ? -18.977 -0.366 -17.500 1.00 55.62 195 GLN A C 1
ATOM 1597 O O . GLN A 1 195 ? -19.198 -1.203 -18.371 1.00 55.62 195 GLN A O 1
ATOM 1602 N N . GLU A 1 196 ? -17.752 -0.108 -17.039 1.00 58.31 196 GLU A N 1
ATOM 1603 C CA . GLU A 1 196 ? -16.530 -0.770 -17.517 1.00 58.31 196 GLU A CA 1
ATOM 1604 C C . GLU A 1 196 ? -16.430 -2.219 -17.012 1.00 58.31 196 GLU A C 1
ATOM 1606 O O . GLU A 1 196 ? -15.770 -3.054 -17.622 1.00 58.31 196 GLU A O 1
ATOM 1611 N N . TYR A 1 197 ? -17.128 -2.548 -15.918 1.00 60.75 197 TYR A N 1
ATOM 1612 C CA . TYR A 1 197 ? -17.029 -3.851 -15.256 1.00 60.75 197 TYR A CA 1
ATOM 1613 C C . TYR A 1 197 ? -18.131 -4.852 -15.654 1.00 60.75 197 TYR A C 1
ATOM 1615 O O . TYR A 1 197 ? -17.944 -6.067 -15.526 1.00 60.75 197 TYR A O 1
ATOM 1623 N N . ARG A 1 198 ? -19.284 -4.361 -16.137 1.00 53.88 198 ARG A N 1
ATOM 1624 C CA . ARG A 1 198 ? -20.516 -5.145 -16.376 1.00 53.88 198 ARG A CA 1
ATOM 1625 C C . ARG A 1 198 ? -20.549 -5.975 -17.669 1.00 53.88 198 ARG A C 1
ATOM 1627 O O . ARG A 1 198 ? -21.572 -6.595 -17.943 1.00 53.88 198 ARG A O 1
ATOM 1634 N N . GLN A 1 199 ? -19.471 -6.043 -18.452 1.00 49.16 199 GLN A N 1
ATOM 1635 C CA . GLN A 1 199 ? -19.517 -6.713 -19.761 1.00 49.16 199 GLN A CA 1
ATOM 1636 C C . GLN A 1 199 ? -19.368 -8.247 -19.761 1.00 49.16 199 GLN A C 1
ATOM 1638 O O . GLN A 1 199 ? -19.555 -8.832 -20.817 1.00 49.16 199 GLN A O 1
ATOM 1643 N N . ASN A 1 200 ? -19.137 -8.941 -18.636 1.00 47.69 200 ASN A N 1
ATOM 1644 C CA . ASN A 1 200 ? -19.038 -10.413 -18.644 1.00 47.69 200 ASN A CA 1
ATOM 1645 C C . ASN A 1 200 ? -19.724 -11.077 -17.439 1.00 47.69 200 ASN A C 1
ATOM 1647 O O . ASN A 1 200 ? -19.389 -10.814 -16.287 1.00 47.69 200 ASN A O 1
ATOM 1651 N N . SER A 1 201 ? -20.678 -11.970 -17.719 1.00 43.09 201 SER A N 1
ATOM 1652 C CA . SER A 1 201 ? -21.551 -12.659 -16.753 1.00 43.09 201 SER A CA 1
ATOM 1653 C C . SER A 1 201 ? -20.988 -13.981 -16.201 1.00 43.09 201 SER A C 1
ATOM 1655 O O . SER A 1 201 ? -21.681 -14.685 -15.470 1.00 43.09 201 SER A O 1
ATOM 1657 N N . ARG A 1 202 ? -19.731 -14.327 -16.514 1.00 54.28 202 ARG A N 1
ATOM 1658 C CA . ARG A 1 202 ? -19.028 -15.525 -16.008 1.00 54.28 202 ARG A CA 1
ATOM 1659 C C . ARG A 1 202 ? -17.750 -15.149 -15.250 1.00 54.28 202 ARG A C 1
ATOM 1661 O O . ARG A 1 202 ? -16.656 -15.505 -15.670 1.00 54.28 202 ARG A O 1
ATOM 1668 N N . LYS A 1 203 ? -17.890 -14.393 -14.162 1.00 70.56 203 LYS A N 1
ATOM 1669 C CA . LYS A 1 203 ? -16.763 -13.977 -13.313 1.00 70.56 203 LYS A CA 1
ATOM 1670 C C . LYS A 1 203 ? -16.545 -14.969 -12.170 1.00 70.56 203 LYS A C 1
ATOM 1672 O O . LYS A 1 203 ? -17.514 -15.352 -11.506 1.00 70.56 203 LYS A O 1
ATOM 1677 N N . VAL A 1 204 ? -15.291 -15.361 -11.954 1.00 81.81 204 VAL A N 1
ATOM 1678 C CA . VAL A 1 204 ? -14.856 -16.290 -10.894 1.00 81.81 204 VAL A CA 1
ATOM 1679 C C . VAL A 1 204 ? -14.275 -15.538 -9.692 1.00 81.81 204 VAL A C 1
ATOM 1681 O O . VAL A 1 204 ? -13.993 -14.339 -9.777 1.00 81.81 204 VAL A O 1
ATOM 1684 N N . GLU A 1 205 ? -14.125 -16.239 -8.569 1.00 84.31 205 GLU A N 1
ATOM 1685 C CA . GLU A 1 205 ? -13.321 -15.771 -7.434 1.00 84.31 205 GLU A CA 1
ATOM 1686 C C . GLU A 1 205 ? -11.841 -15.711 -7.838 1.00 84.31 205 GLU A C 1
ATOM 1688 O O . GLU A 1 205 ? -11.381 -16.497 -8.674 1.00 84.31 205 GLU A O 1
ATOM 1693 N N . ILE A 1 206 ? -11.097 -14.758 -7.276 1.00 88.06 206 ILE A N 1
ATOM 1694 C CA . ILE A 1 206 ? -9.668 -14.634 -7.565 1.00 88.06 206 ILE A CA 1
ATOM 1695 C C . ILE A 1 206 ? -8.882 -15.756 -6.880 1.00 88.06 206 ILE A C 1
ATOM 1697 O O . ILE A 1 206 ? -9.062 -16.026 -5.697 1.00 88.06 206 ILE A O 1
ATOM 1701 N N . ASN A 1 207 ? -7.993 -16.398 -7.633 1.00 89.50 207 ASN A N 1
ATOM 1702 C CA . ASN A 1 207 ? -7.072 -17.413 -7.124 1.00 89.50 207 ASN A CA 1
ATOM 1703 C C . ASN A 1 207 ? -5.641 -16.854 -7.008 1.00 89.50 207 ASN A C 1
ATOM 1705 O O . ASN A 1 207 ? -5.369 -15.718 -7.404 1.00 89.50 207 ASN A O 1
ATOM 1709 N N . TYR A 1 208 ? -4.701 -17.655 -6.504 1.00 90.75 208 TYR A N 1
ATOM 1710 C CA . TYR A 1 208 ? -3.311 -17.247 -6.296 1.00 90.75 208 TYR A CA 1
ATOM 1711 C C . TYR A 1 208 ? -2.648 -16.800 -7.602 1.00 90.75 208 TYR A C 1
ATOM 1713 O O . TYR A 1 208 ? -1.838 -15.878 -7.594 1.00 90.75 208 TYR A O 1
ATOM 1721 N N . THR A 1 209 ? -2.990 -17.434 -8.730 1.00 92.44 209 THR A N 1
ATOM 1722 C CA . THR A 1 209 ? -2.409 -17.088 -10.032 1.00 92.44 209 THR A CA 1
ATOM 1723 C C . THR A 1 209 ? -2.886 -15.710 -10.470 1.00 92.44 209 THR A C 1
ATOM 1725 O O . THR A 1 209 ? -2.061 -14.893 -10.864 1.00 92.44 209 THR A O 1
ATOM 1728 N N . GLY A 1 210 ? -4.181 -15.425 -10.317 1.00 93.19 210 GLY A N 1
ATOM 1729 C CA . GLY A 1 210 ? -4.754 -14.105 -10.565 1.00 93.19 210 GLY A CA 1
ATOM 1730 C C . GLY A 1 210 ? -4.179 -13.025 -9.653 1.00 93.19 210 GLY A C 1
ATOM 1731 O O . GLY A 1 210 ? -3.862 -11.933 -10.119 1.00 93.19 210 GLY A O 1
ATOM 1732 N N . LEU A 1 211 ? -3.965 -13.337 -8.367 1.00 94.56 211 LEU A N 1
ATOM 1733 C CA . LEU A 1 211 ? -3.291 -12.421 -7.438 1.00 94.56 211 LEU A CA 1
ATOM 1734 C C . LEU A 1 211 ? -1.870 -12.113 -7.907 1.00 94.56 211 LEU A C 1
ATOM 1736 O O . LEU A 1 211 ? -1.485 -10.947 -7.957 1.00 94.56 211 LEU A O 1
ATOM 1740 N N . CYS A 1 212 ? -1.103 -13.135 -8.292 1.00 96.12 212 CYS A N 1
ATOM 1741 C CA . CYS A 1 212 ? 0.232 -12.936 -8.839 1.00 96.12 212 CYS A CA 1
ATOM 1742 C C . CYS A 1 212 ? 0.207 -12.059 -10.097 1.00 96.12 212 CYS A C 1
ATOM 1744 O O . CYS A 1 212 ? 0.966 -11.096 -10.142 1.00 96.12 212 CYS A O 1
ATOM 1746 N N . SER A 1 213 ? -0.668 -12.346 -11.067 1.00 95.75 213 SER A N 1
ATOM 1747 C CA . SER A 1 213 ? -0.780 -11.575 -12.313 1.00 95.75 213 SER A CA 1
ATOM 1748 C C . SER A 1 213 ? -1.107 -10.104 -12.058 1.00 95.75 213 SER A C 1
ATOM 1750 O O . SER A 1 213 ? -0.435 -9.224 -12.592 1.00 95.75 213 SER A O 1
ATOM 1752 N N . LEU A 1 214 ? -2.096 -9.817 -11.201 1.00 95.50 214 LEU A N 1
ATOM 1753 C CA . LEU A 1 214 ? -2.449 -8.438 -10.853 1.00 95.50 214 LEU A CA 1
ATOM 1754 C C . LEU A 1 214 ? -1.286 -7.712 -10.176 1.00 95.50 214 LEU A C 1
ATOM 1756 O O . LEU A 1 214 ? -0.966 -6.590 -10.558 1.00 95.50 214 LEU A O 1
ATOM 1760 N N . PHE A 1 215 ? -0.631 -8.341 -9.199 1.00 97.31 215 PHE A N 1
ATOM 1761 C CA . PHE A 1 215 ? 0.506 -7.714 -8.529 1.00 97.31 215 PHE A CA 1
ATOM 1762 C C . PHE A 1 215 ? 1.658 -7.436 -9.494 1.00 97.31 215 PHE A C 1
ATOM 1764 O O . PHE A 1 215 ? 2.209 -6.343 -9.453 1.00 97.31 215 PHE A O 1
ATOM 1771 N N . GLU A 1 216 ? 1.991 -8.361 -10.394 1.00 97.50 216 GLU A N 1
ATOM 1772 C CA . GLU A 1 216 ? 3.049 -8.150 -11.393 1.00 97.50 216 GLU A CA 1
ATOM 1773 C C . GLU A 1 216 ? 2.739 -6.982 -12.331 1.00 97.50 216 GLU A C 1
ATOM 1775 O O . GLU A 1 216 ? 3.593 -6.119 -12.535 1.00 97.50 216 GLU A O 1
ATOM 1780 N N . LEU A 1 217 ? 1.512 -6.925 -12.862 1.00 97.12 217 LEU A N 1
ATOM 1781 C CA . LEU A 1 217 ? 1.068 -5.858 -13.763 1.00 97.12 217 LEU A CA 1
ATOM 1782 C C . LEU A 1 217 ? 1.141 -4.480 -13.094 1.00 97.12 217 LEU A C 1
ATOM 1784 O O . LEU A 1 217 ? 1.662 -3.525 -13.671 1.00 97.12 217 LEU A O 1
ATOM 1788 N N . PHE A 1 218 ? 0.637 -4.370 -11.865 1.00 95.00 218 PHE A N 1
ATOM 1789 C CA . PHE A 1 218 ? 0.654 -3.104 -11.137 1.00 95.00 218 PHE A CA 1
ATOM 1790 C C . PHE A 1 218 ? 2.049 -2.734 -10.635 1.00 95.00 218 PHE A C 1
ATOM 1792 O O . PHE A 1 218 ? 2.408 -1.558 -10.673 1.00 95.00 218 PHE A O 1
ATOM 1799 N N . PHE A 1 219 ? 2.860 -3.705 -10.216 1.00 95.50 219 PHE A N 1
ATOM 1800 C CA . PHE A 1 219 ? 4.233 -3.436 -9.802 1.00 95.50 219 PHE A CA 1
ATOM 1801 C C . PHE A 1 219 ? 5.103 -2.979 -10.977 1.00 95.50 219 PHE A C 1
ATOM 1803 O O . PHE A 1 219 ? 5.915 -2.074 -10.814 1.00 95.50 219 PHE A O 1
ATOM 1810 N N . ALA A 1 220 ? 4.884 -3.511 -12.185 1.00 96.19 220 ALA A N 1
ATOM 1811 C CA . ALA A 1 220 ? 5.531 -2.999 -13.391 1.00 96.19 220 ALA A CA 1
ATOM 1812 C C . ALA A 1 220 ? 5.237 -1.505 -13.616 1.00 96.19 220 ALA A C 1
ATOM 1814 O O . ALA A 1 220 ? 6.155 -0.751 -13.930 1.00 96.19 220 ALA A O 1
ATOM 1815 N N . LYS A 1 221 ? 4.004 -1.034 -13.370 1.00 93.00 221 LYS A N 1
ATOM 1816 C CA . LYS A 1 221 ? 3.699 0.410 -13.424 1.00 93.00 221 LYS A CA 1
ATOM 1817 C C . LYS A 1 221 ? 4.484 1.209 -12.381 1.00 93.00 221 LYS A C 1
ATOM 1819 O O . LYS A 1 221 ? 5.048 2.244 -12.717 1.00 93.00 221 LYS A O 1
ATOM 1824 N N . ILE A 1 222 ? 4.576 0.706 -1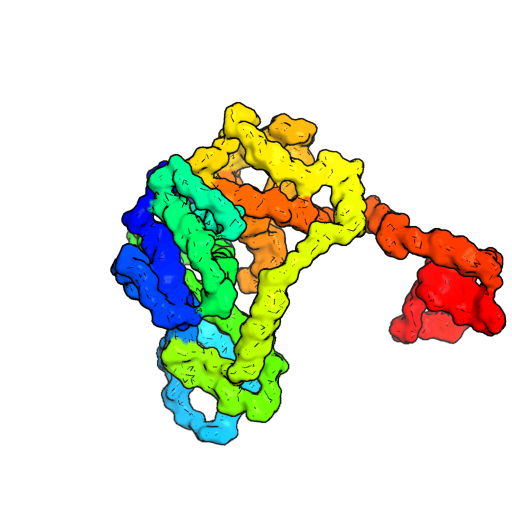1.148 1.00 90.88 222 ILE A N 1
ATOM 1825 C CA . ILE A 1 222 ? 5.365 1.344 -10.076 1.00 90.88 222 ILE A CA 1
ATOM 1826 C C . ILE A 1 222 ? 6.841 1.463 -10.477 1.00 90.88 222 ILE A C 1
ATOM 1828 O O . ILE A 1 222 ? 7.471 2.497 -10.245 1.00 90.88 222 ILE A O 1
ATOM 1832 N N . LEU A 1 223 ? 7.397 0.422 -11.103 1.00 91.38 223 LEU A N 1
ATOM 1833 C CA . LEU A 1 223 ? 8.767 0.442 -11.617 1.00 91.38 223 LEU A CA 1
ATOM 1834 C C . LEU A 1 223 ? 8.947 1.495 -12.717 1.00 91.38 223 LEU A C 1
ATOM 1836 O O . LEU A 1 223 ? 9.932 2.228 -12.686 1.00 91.38 223 LEU A O 1
ATOM 1840 N N . LEU A 1 224 ? 7.997 1.619 -13.650 1.00 92.25 224 LEU A N 1
ATOM 1841 C CA . LEU A 1 224 ? 8.039 2.645 -14.697 1.00 92.25 224 LEU A CA 1
ATOM 1842 C C . LEU A 1 224 ? 8.023 4.067 -14.129 1.00 92.25 224 LEU A C 1
ATOM 1844 O O . LEU A 1 224 ? 8.830 4.897 -14.555 1.00 92.25 224 LEU A O 1
ATOM 1848 N N . ASP A 1 225 ? 7.152 4.334 -13.155 1.00 88.25 225 ASP A N 1
ATOM 1849 C CA . ASP A 1 225 ? 7.099 5.627 -12.463 1.00 88.25 225 ASP A CA 1
ATOM 1850 C C . ASP A 1 225 ? 8.437 5.911 -11.759 1.00 88.25 225 ASP A C 1
ATOM 1852 O O . ASP A 1 225 ? 9.016 6.988 -11.911 1.00 88.25 225 ASP A O 1
ATOM 1856 N N . SER A 1 226 ? 8.999 4.896 -11.096 1.00 85.12 226 SER A N 1
ATOM 1857 C CA . SER A 1 226 ? 10.318 4.992 -10.462 1.00 85.12 226 SER A CA 1
ATOM 1858 C C . SER A 1 226 ? 11.416 5.303 -11.482 1.00 85.12 226 SER A C 1
ATOM 1860 O O . SER A 1 226 ? 12.272 6.145 -11.227 1.00 85.12 226 SER A O 1
ATOM 1862 N N . TYR A 1 227 ? 11.398 4.689 -12.669 1.00 87.88 227 TYR A N 1
ATOM 1863 C CA . TYR A 1 227 ? 12.365 5.016 -13.718 1.00 87.88 227 TYR A CA 1
ATOM 1864 C C . TYR A 1 227 ? 12.247 6.472 -14.161 1.00 87.88 227 TYR A C 1
ATOM 1866 O O . TYR A 1 227 ? 13.273 7.141 -14.273 1.00 87.88 227 TYR A O 1
ATOM 1874 N N . ILE A 1 228 ? 11.029 6.992 -14.353 1.00 86.62 228 ILE A N 1
ATOM 1875 C CA . ILE A 1 228 ? 10.805 8.405 -14.702 1.00 86.62 228 ILE A CA 1
ATOM 1876 C C . ILE A 1 228 ? 11.423 9.337 -13.654 1.00 86.62 228 ILE A C 1
ATOM 1878 O O . ILE A 1 228 ? 12.084 10.312 -14.032 1.00 86.62 228 ILE A O 1
ATOM 1882 N N . ASP A 1 229 ? 11.235 9.025 -12.373 1.00 83.31 229 ASP A N 1
ATOM 1883 C CA . ASP A 1 229 ? 11.764 9.805 -11.252 1.00 83.31 229 ASP A CA 1
ATOM 1884 C C . ASP A 1 229 ? 13.292 9.717 -11.141 1.00 83.31 229 ASP A C 1
ATOM 1886 O O . ASP A 1 229 ? 13.939 10.663 -10.687 1.00 83.31 229 ASP A O 1
ATOM 1890 N N . LEU A 1 230 ? 13.884 8.613 -11.606 1.00 83.94 230 LEU A N 1
ATOM 1891 C CA . LEU A 1 230 ? 15.330 8.387 -11.601 1.00 83.94 230 LEU A CA 1
ATOM 1892 C C . LEU A 1 230 ? 16.059 8.996 -12.812 1.00 83.94 230 LEU A C 1
ATOM 1894 O O . LEU A 1 230 ? 17.238 9.339 -12.708 1.00 83.94 230 LEU A O 1
ATOM 1898 N N . LEU A 1 231 ? 15.379 9.191 -13.949 1.00 84.19 231 LEU A N 1
ATOM 1899 C CA . LEU A 1 231 ? 15.973 9.747 -15.178 1.00 84.19 231 LEU A CA 1
ATOM 1900 C C . LEU A 1 231 ? 16.720 11.088 -15.007 1.00 84.19 231 LEU A C 1
ATOM 1902 O O . LEU A 1 231 ? 17.720 11.292 -15.701 1.00 84.19 231 LEU A O 1
ATOM 1906 N N . PRO A 1 232 ? 16.289 12.036 -14.149 1.00 85.44 232 PRO A N 1
ATOM 1907 C CA . PRO A 1 232 ? 17.028 13.277 -13.910 1.00 85.44 232 PRO A CA 1
ATOM 1908 C C . PRO A 1 232 ? 18.411 13.086 -13.270 1.00 85.44 232 PRO A C 1
ATOM 1910 O O . PRO A 1 232 ? 19.236 13.990 -13.370 1.00 85.44 232 PRO A O 1
ATOM 1913 N N . PHE A 1 233 ? 18.671 11.942 -12.629 1.00 83.44 233 PHE A N 1
ATOM 1914 C CA . PHE A 1 233 ? 19.943 11.644 -11.956 1.00 83.44 233 PHE A CA 1
ATOM 1915 C C . PHE A 1 233 ? 20.978 10.964 -12.866 1.00 83.44 233 PHE A C 1
ATOM 1917 O O . PHE A 1 233 ? 22.102 10.707 -12.423 1.00 83.44 233 PHE A O 1
ATOM 1924 N N . VAL A 1 234 ? 20.607 10.669 -14.119 1.00 83.69 234 VAL A N 1
ATOM 1925 C CA . VAL A 1 234 ? 21.503 10.118 -15.144 1.00 83.69 234 VAL A CA 1
ATOM 1926 C C . VAL A 1 234 ? 22.335 11.246 -15.751 1.00 83.69 234 VAL A C 1
ATOM 1928 O O . VAL A 1 234 ? 21.792 12.189 -16.339 1.00 83.69 234 VAL A O 1
ATOM 1931 N N . ASN A 1 235 ? 23.659 11.141 -15.644 1.00 83.12 235 ASN A N 1
ATOM 1932 C CA . ASN A 1 235 ? 24.564 12.131 -16.220 1.00 83.12 235 ASN A CA 1
ATOM 1933 C C . ASN A 1 235 ? 24.717 11.934 -17.736 1.00 83.12 235 ASN A C 1
ATOM 1935 O O . ASN A 1 235 ? 24.405 10.878 -18.281 1.00 83.12 235 ASN A O 1
ATOM 1939 N N . LYS A 1 236 ? 25.220 12.960 -18.439 1.00 80.81 236 LYS A N 1
ATOM 1940 C CA . LYS A 1 236 ? 25.405 12.901 -19.903 1.00 80.81 236 LYS A CA 1
ATOM 1941 C C . LYS A 1 236 ? 26.283 11.726 -20.338 1.00 80.81 236 LYS A C 1
ATOM 1943 O O . LYS A 1 236 ? 25.956 11.094 -21.333 1.00 80.81 236 LYS A O 1
ATOM 1948 N N . ASP A 1 237 ? 27.338 11.450 -19.578 1.00 81.25 237 ASP A N 1
ATOM 1949 C CA . ASP A 1 237 ? 28.334 10.424 -19.900 1.00 81.25 237 ASP A CA 1
ATOM 1950 C C . ASP A 1 237 ? 27.832 8.996 -19.618 1.00 81.25 237 ASP A C 1
ATOM 1952 O O . ASP A 1 237 ? 28.361 8.041 -20.166 1.00 81.25 237 ASP A O 1
ATOM 1956 N N . GLU A 1 238 ? 26.784 8.850 -18.801 1.00 83.38 238 GLU A N 1
ATOM 1957 C CA . GLU A 1 238 ? 26.200 7.558 -18.400 1.00 83.38 238 GLU A CA 1
ATOM 1958 C C . GLU A 1 238 ? 24.971 7.201 -19.247 1.00 83.38 238 GLU A C 1
ATOM 1960 O O . GLU A 1 238 ? 24.319 6.180 -19.036 1.00 83.38 238 GLU A O 1
ATOM 1965 N N . ARG A 1 239 ? 24.583 8.066 -20.190 1.00 82.31 239 ARG A N 1
ATOM 1966 C CA . ARG A 1 239 ? 23.315 7.907 -20.903 1.00 82.31 239 ARG A CA 1
ATOM 1967 C C . ARG A 1 239 ? 23.310 6.697 -21.834 1.00 82.31 239 ARG A C 1
ATOM 1969 O O . ARG A 1 239 ? 22.268 6.064 -21.980 1.00 82.31 239 ARG A O 1
ATOM 1976 N N . ASP A 1 240 ? 24.462 6.364 -22.401 1.00 80.75 240 ASP A N 1
ATOM 1977 C CA . ASP A 1 240 ? 24.635 5.189 -23.258 1.00 80.75 240 ASP A CA 1
ATOM 1978 C C . ASP A 1 240 ? 24.631 3.869 -22.458 1.00 80.75 240 ASP A C 1
ATOM 1980 O O . ASP A 1 240 ? 24.582 2.794 -23.049 1.00 80.75 240 ASP A O 1
ATOM 1984 N N . GLU A 1 241 ? 24.641 3.928 -21.119 1.00 86.31 241 GLU A N 1
ATOM 1985 C CA . GLU A 1 241 ? 24.482 2.749 -20.255 1.00 86.31 241 GLU A CA 1
ATOM 1986 C C . GLU A 1 241 ? 23.009 2.350 -20.061 1.00 86.31 241 GLU A C 1
ATOM 1988 O O . GLU A 1 241 ? 22.727 1.234 -19.613 1.00 86.31 241 GLU A O 1
ATOM 1993 N N . ILE A 1 242 ? 22.055 3.230 -20.404 1.00 87.38 242 ILE A N 1
ATOM 1994 C CA . ILE A 1 242 ? 20.632 2.877 -20.386 1.00 87.38 242 ILE A CA 1
ATOM 1995 C C . ILE A 1 242 ? 20.375 1.857 -21.491 1.00 87.38 242 ILE A C 1
ATOM 1997 O O . ILE A 1 242 ? 20.569 2.140 -22.672 1.00 87.38 242 ILE A O 1
ATOM 2001 N N . SER A 1 243 ? 19.887 0.679 -21.111 1.00 87.56 243 SER A N 1
ATOM 2002 C CA . SER A 1 243 ? 19.609 -0.407 -22.051 1.00 87.56 243 SER A CA 1
ATOM 2003 C C . SER A 1 243 ? 18.208 -0.977 -21.877 1.00 87.56 243 SER A C 1
ATOM 2005 O O . SER A 1 243 ? 17.634 -0.972 -20.786 1.00 87.56 243 SER A O 1
ATOM 2007 N N . PHE A 1 244 ? 17.667 -1.474 -22.987 1.00 90.25 244 PHE A N 1
ATOM 2008 C CA . PHE A 1 244 ? 16.363 -2.117 -23.074 1.00 90.25 244 PHE A CA 1
ATOM 2009 C C . PHE A 1 244 ? 16.576 -3.583 -23.439 1.00 90.25 244 PHE A C 1
ATOM 2011 O O . PHE A 1 244 ? 17.330 -3.890 -24.361 1.00 90.25 244 PHE A O 1
ATOM 2018 N N . SER A 1 245 ? 15.944 -4.497 -22.711 1.00 91.19 245 SER A N 1
ATOM 2019 C CA . SER A 1 245 ? 16.024 -5.932 -22.998 1.00 91.19 245 SER A CA 1
ATOM 2020 C C . SER A 1 245 ? 14.745 -6.642 -22.594 1.00 91.19 245 SER A C 1
ATOM 2022 O O . SER A 1 245 ? 14.008 -6.179 -21.721 1.00 91.19 245 SER A O 1
ATOM 2024 N N . LYS A 1 246 ? 14.512 -7.809 -23.190 1.00 91.00 246 LYS A N 1
ATOM 2025 C CA . LYS A 1 246 ? 13.357 -8.642 -22.867 1.00 91.00 246 LYS A CA 1
ATOM 2026 C C . LYS A 1 246 ? 13.418 -9.189 -21.439 1.00 91.00 246 LYS A C 1
ATOM 2028 O O . LYS A 1 246 ? 12.393 -9.312 -20.778 1.00 91.00 246 LYS A O 1
ATOM 2033 N N . GLU A 1 247 ? 14.615 -9.499 -20.949 1.00 90.31 247 GLU A N 1
ATOM 2034 C CA . GLU A 1 247 ? 14.822 -10.144 -19.651 1.00 90.31 247 GLU A CA 1
ATOM 2035 C C . GLU A 1 247 ? 14.826 -9.148 -18.489 1.00 90.31 247 GLU A C 1
ATOM 2037 O O . GLU A 1 247 ? 14.357 -9.483 -17.403 1.00 90.31 247 GLU A O 1
ATOM 2042 N N . LYS A 1 248 ? 15.367 -7.940 -18.698 1.00 87.81 248 LYS A N 1
ATOM 2043 C CA . LYS A 1 248 ? 15.541 -6.936 -17.632 1.00 87.81 248 LYS A CA 1
ATOM 2044 C C . LYS A 1 248 ? 14.663 -5.697 -17.793 1.00 87.81 248 LYS A C 1
ATOM 2046 O O . LYS A 1 248 ? 14.722 -4.814 -16.944 1.00 87.81 248 LYS A O 1
ATOM 2051 N N . GLY A 1 249 ? 13.882 -5.596 -18.867 1.00 92.81 249 GLY A N 1
ATOM 2052 C CA . GLY A 1 249 ? 13.119 -4.389 -19.163 1.00 92.81 249 GLY A CA 1
ATOM 2053 C C . GLY A 1 249 ? 14.053 -3.207 -19.394 1.00 92.81 249 GLY A C 1
ATOM 2054 O O . GLY A 1 249 ? 14.881 -3.245 -20.304 1.00 92.81 249 GLY A O 1
ATOM 2055 N N . ILE A 1 250 ? 13.933 -2.177 -18.556 1.00 91.25 250 ILE A N 1
ATOM 2056 C CA . ILE A 1 250 ? 14.752 -0.961 -18.611 1.00 91.25 250 ILE A CA 1
ATOM 2057 C C . ILE A 1 250 ? 15.847 -1.053 -17.546 1.00 91.25 250 ILE A C 1
ATOM 2059 O O . ILE A 1 250 ? 15.563 -1.097 -16.351 1.00 91.25 250 ILE A O 1
ATOM 2063 N N . SER A 1 251 ? 17.108 -1.054 -17.975 1.00 89.56 251 SER A N 1
ATOM 2064 C CA . SER A 1 251 ? 18.266 -1.006 -17.077 1.00 89.56 251 SER A CA 1
ATOM 2065 C C . SER A 1 251 ? 18.817 0.416 -17.000 1.00 89.56 251 SER A C 1
ATOM 2067 O O . SER A 1 251 ? 19.085 1.036 -18.028 1.00 89.56 251 SER A O 1
ATOM 2069 N N . LEU A 1 252 ? 18.975 0.927 -15.778 1.00 86.88 252 LEU A N 1
ATOM 2070 C CA . LEU A 1 252 ? 19.596 2.222 -15.486 1.00 86.88 252 LEU A CA 1
ATOM 2071 C C . LEU A 1 252 ? 21.083 2.049 -15.115 1.00 86.88 252 LEU A C 1
ATOM 2073 O O . LEU A 1 252 ? 21.474 0.948 -14.724 1.00 86.88 252 LEU A O 1
ATOM 2077 N N . PRO A 1 253 ? 21.901 3.121 -15.179 1.00 88.06 253 PRO A N 1
ATOM 2078 C CA . PRO A 1 253 ? 23.309 3.078 -14.782 1.00 88.06 253 PRO A CA 1
ATOM 2079 C C . PRO A 1 253 ? 23.508 2.552 -13.354 1.00 88.06 253 PRO A C 1
ATOM 2081 O O . PRO A 1 253 ? 22.808 2.969 -12.423 1.00 88.06 253 PRO A O 1
ATOM 2084 N N . ASN A 1 254 ? 24.512 1.689 -13.163 1.00 85.50 254 ASN A N 1
ATOM 2085 C CA . ASN A 1 254 ? 24.755 1.000 -11.886 1.00 85.50 254 ASN A CA 1
ATOM 2086 C C . ASN A 1 254 ? 24.969 1.968 -10.717 1.00 85.50 254 ASN A C 1
ATOM 2088 O O . ASN A 1 254 ? 24.467 1.715 -9.627 1.00 85.50 254 ASN A O 1
ATOM 2092 N N . ARG A 1 255 ? 25.631 3.112 -10.946 1.00 87.94 255 ARG A N 1
ATOM 2093 C CA . ARG A 1 255 ? 25.869 4.131 -9.908 1.00 87.94 255 ARG A CA 1
ATOM 2094 C C . ARG A 1 255 ? 24.575 4.592 -9.237 1.00 87.94 255 ARG A C 1
ATOM 2096 O O . ARG A 1 255 ? 24.560 4.830 -8.032 1.00 87.94 255 ARG A O 1
ATOM 2103 N N . ILE A 1 256 ? 23.499 4.768 -10.010 1.00 81.12 256 ILE A N 1
ATOM 2104 C CA . ILE A 1 256 ? 22.208 5.193 -9.456 1.00 81.12 256 ILE A CA 1
ATOM 2105 C C . ILE A 1 256 ? 21.707 4.107 -8.507 1.00 81.12 256 ILE A C 1
ATOM 2107 O O . ILE A 1 256 ? 21.435 4.402 -7.347 1.00 81.12 256 ILE A O 1
ATOM 2111 N N . LEU A 1 257 ? 21.666 2.857 -8.971 1.00 76.31 257 LEU A N 1
ATOM 2112 C CA . LEU A 1 257 ? 21.214 1.718 -8.173 1.00 76.31 257 LEU A CA 1
ATOM 2113 C C . LEU A 1 257 ? 22.046 1.563 -6.890 1.00 76.31 257 LEU A C 1
ATOM 2115 O O . LEU A 1 257 ? 21.476 1.500 -5.805 1.00 76.31 257 LEU A O 1
ATOM 2119 N N . GLU A 1 258 ? 23.376 1.611 -6.999 1.00 81.38 258 GLU A N 1
ATOM 2120 C CA . GLU A 1 258 ? 24.299 1.533 -5.861 1.00 81.38 258 GLU A CA 1
ATOM 2121 C C . GLU A 1 258 ? 24.064 2.654 -4.844 1.00 81.38 258 GLU A C 1
ATOM 2123 O O . GLU A 1 258 ? 24.000 2.391 -3.646 1.00 81.38 258 GLU A O 1
ATOM 2128 N N . ASN A 1 259 ? 23.878 3.897 -5.294 1.00 77.56 259 ASN A N 1
ATOM 2129 C CA . ASN A 1 259 ? 23.625 5.026 -4.398 1.00 77.56 259 ASN A CA 1
ATOM 2130 C C . ASN A 1 259 ? 22.305 4.880 -3.630 1.00 77.56 259 ASN A C 1
ATOM 2132 O O . ASN A 1 259 ? 22.260 5.197 -2.442 1.00 77.56 259 ASN A O 1
ATOM 2136 N N . PHE A 1 260 ? 21.243 4.394 -4.279 1.00 72.00 260 PHE A N 1
ATOM 2137 C CA . PHE A 1 260 ? 19.971 4.134 -3.600 1.00 72.00 260 PHE A CA 1
ATOM 2138 C C . PHE A 1 260 ? 20.081 2.965 -2.622 1.00 72.00 260 PHE A C 1
ATOM 2140 O O . PHE A 1 260 ? 19.590 3.069 -1.499 1.00 72.00 260 PHE A O 1
ATOM 2147 N N . THR A 1 261 ? 20.764 1.883 -3.005 1.00 73.88 261 THR A N 1
ATOM 2148 C CA . THR A 1 261 ? 21.036 0.762 -2.099 1.00 73.88 261 THR A CA 1
ATOM 2149 C C . THR A 1 261 ? 21.837 1.220 -0.882 1.00 73.88 261 THR A C 1
ATOM 2151 O O . THR A 1 261 ? 21.440 0.917 0.240 1.00 73.88 261 THR A O 1
ATOM 2154 N N . ASN A 1 262 ? 22.901 2.003 -1.079 1.00 76.88 262 ASN A N 1
ATOM 2155 C CA . ASN A 1 262 ? 23.706 2.555 0.012 1.00 76.88 262 ASN A CA 1
ATOM 2156 C C . ASN A 1 262 ? 22.861 3.445 0.926 1.00 76.88 262 ASN A C 1
ATOM 2158 O O . ASN A 1 262 ? 22.866 3.244 2.133 1.00 76.88 262 ASN A O 1
ATOM 2162 N N . TYR A 1 263 ? 22.055 4.349 0.362 1.00 74.06 263 TYR A N 1
ATOM 2163 C CA . TYR A 1 263 ? 21.148 5.187 1.148 1.00 74.06 263 TYR A CA 1
ATOM 2164 C C . TYR A 1 263 ? 20.170 4.361 1.998 1.00 74.06 263 TYR A C 1
ATOM 2166 O O . TYR A 1 263 ? 19.985 4.655 3.178 1.00 74.06 263 TYR A O 1
ATOM 2174 N N . ILE A 1 264 ? 19.559 3.314 1.430 1.00 69.00 264 ILE A N 1
ATOM 2175 C CA . ILE A 1 264 ? 18.647 2.425 2.168 1.00 69.00 264 ILE A CA 1
ATOM 2176 C C . ILE A 1 264 ? 19.390 1.714 3.300 1.00 69.00 264 ILE A C 1
ATOM 2178 O O . ILE A 1 264 ? 18.865 1.642 4.406 1.00 69.00 264 ILE A O 1
ATOM 2182 N N . VAL A 1 265 ? 20.598 1.204 3.043 1.00 72.25 265 VAL A N 1
ATOM 2183 C CA . VAL A 1 265 ? 21.423 0.525 4.054 1.00 72.25 265 VAL A CA 1
ATOM 2184 C C . VAL A 1 265 ? 21.819 1.484 5.177 1.00 72.25 265 VAL A C 1
ATOM 2186 O O . VAL A 1 265 ? 21.678 1.126 6.346 1.00 72.25 265 VAL A O 1
ATOM 2189 N N . ASP A 1 266 ? 22.250 2.696 4.831 1.00 70.88 266 ASP A N 1
ATOM 2190 C CA . ASP A 1 266 ? 22.716 3.711 5.778 1.00 70.88 266 ASP A CA 1
ATOM 2191 C C . ASP A 1 266 ? 21.574 4.250 6.655 1.00 70.88 266 ASP A C 1
ATOM 2193 O O . ASP A 1 266 ? 21.772 4.500 7.842 1.00 70.88 266 ASP A O 1
ATOM 2197 N N . THR A 1 267 ? 20.364 4.381 6.101 1.00 65.19 267 THR A N 1
ATOM 2198 C CA . THR A 1 267 ? 19.185 4.916 6.817 1.00 65.19 267 THR A CA 1
ATOM 2199 C C . THR A 1 267 ? 18.315 3.846 7.481 1.00 65.19 267 THR A C 1
ATOM 2201 O O . THR A 1 267 ? 17.364 4.164 8.195 1.00 65.19 267 THR A O 1
ATOM 2204 N N . ARG A 1 268 ? 18.628 2.559 7.286 1.00 64.12 268 ARG A N 1
ATOM 2205 C CA . ARG A 1 268 ? 17.791 1.417 7.700 1.00 64.12 268 ARG A CA 1
ATOM 2206 C C . ARG A 1 268 ? 17.462 1.378 9.195 1.00 64.12 268 ARG A C 1
ATOM 2208 O O . ARG A 1 268 ? 16.362 0.967 9.583 1.00 64.12 268 ARG A O 1
ATOM 2215 N N . ASP A 1 269 ? 18.454 1.722 10.007 1.00 63.12 269 ASP A N 1
ATOM 2216 C CA . ASP A 1 269 ? 18.413 1.640 11.468 1.00 63.12 269 ASP A CA 1
ATOM 2217 C C . ASP A 1 269 ? 18.351 3.042 12.100 1.00 63.12 269 ASP A C 1
ATOM 2219 O O . ASP A 1 269 ? 18.473 3.186 13.317 1.00 63.12 269 ASP A O 1
ATOM 2223 N N . GLU A 1 270 ? 18.138 4.084 11.285 1.00 58.16 270 GLU A N 1
ATOM 2224 C CA . GLU A 1 270 ? 17.807 5.405 11.802 1.00 58.16 270 GLU A CA 1
ATOM 2225 C C . GLU A 1 270 ? 16.439 5.328 12.483 1.00 58.16 270 GLU A C 1
ATOM 2227 O O . GLU A 1 270 ? 15.377 5.337 11.853 1.00 58.16 270 GLU A O 1
ATOM 2232 N N . GLU A 1 271 ? 16.456 5.267 13.813 1.00 50.62 271 GLU A N 1
ATOM 2233 C CA . GLU A 1 271 ? 15.284 5.599 14.603 1.00 50.62 271 GLU A CA 1
ATOM 2234 C C . GLU A 1 271 ? 14.973 7.072 14.359 1.00 50.62 271 GLU A C 1
ATOM 2236 O O . GLU A 1 271 ? 15.557 7.979 14.957 1.00 50.62 271 GLU A O 1
ATOM 2241 N N . LEU A 1 272 ? 14.031 7.323 13.454 1.00 44.09 272 LEU A N 1
ATOM 2242 C CA . LEU A 1 272 ? 13.424 8.634 13.338 1.00 44.09 272 LEU A CA 1
ATOM 2243 C C . LEU A 1 272 ? 12.722 8.879 14.676 1.00 44.09 272 LEU A C 1
ATOM 2245 O O . LEU A 1 272 ? 11.658 8.318 14.935 1.00 44.09 272 LEU A O 1
ATOM 2249 N N . ILE A 1 273 ? 13.345 9.660 15.564 1.00 43.25 273 ILE A N 1
ATOM 2250 C CA . ILE A 1 273 ? 12.734 10.073 16.829 1.00 43.25 273 ILE A CA 1
ATOM 2251 C C . ILE A 1 273 ? 11.577 10.993 16.456 1.00 43.25 273 ILE A C 1
ATOM 2253 O O . ILE A 1 273 ? 11.714 12.215 16.352 1.00 43.25 273 ILE A O 1
ATOM 2257 N N . ILE A 1 274 ? 10.418 10.391 16.197 1.00 42.53 274 ILE A N 1
ATOM 2258 C CA . ILE A 1 274 ? 9.192 11.118 15.915 1.00 42.53 274 ILE A CA 1
ATOM 2259 C C . ILE A 1 274 ? 8.656 11.608 17.261 1.00 42.53 274 ILE A C 1
ATOM 2261 O O . ILE A 1 274 ? 7.839 10.976 17.922 1.00 42.53 274 ILE A O 1
ATOM 2265 N N . GLY A 1 275 ? 9.252 12.702 17.718 1.00 46.69 275 GLY A N 1
ATOM 2266 C CA . GLY A 1 275 ? 9.132 13.184 19.086 1.00 46.69 275 GLY A CA 1
ATOM 2267 C C . GLY A 1 275 ? 9.912 14.473 19.289 1.00 46.69 275 GLY A C 1
ATOM 2268 O O . GLY A 1 275 ? 10.597 14.642 20.292 1.00 46.69 275 GLY A O 1
ATOM 2269 N N . ASP A 1 276 ? 9.833 15.402 18.334 1.00 53.09 276 ASP A N 1
ATOM 2270 C CA . ASP A 1 276 ? 10.196 16.783 18.636 1.00 53.09 276 ASP A CA 1
ATOM 2271 C C . ASP A 1 276 ? 9.265 17.265 19.767 1.00 53.09 276 ASP A C 1
ATOM 2273 O O . ASP A 1 276 ? 8.046 17.067 19.701 1.00 53.09 276 ASP A O 1
ATOM 2277 N N . LYS A 1 277 ? 9.806 17.945 20.789 1.00 58.81 277 LYS A N 1
ATOM 2278 C CA . LYS A 1 277 ? 9.009 18.665 21.803 1.00 58.81 277 LYS A CA 1
ATOM 2279 C C . LYS A 1 277 ? 7.919 19.520 21.151 1.00 58.81 277 LYS A C 1
ATOM 2281 O O . LYS A 1 277 ? 6.871 19.745 21.752 1.00 58.81 277 LYS A O 1
ATOM 2286 N N . LYS A 1 278 ? 8.148 19.997 19.922 1.00 56.59 278 LYS A N 1
ATOM 2287 C CA . LYS A 1 278 ? 7.142 20.698 19.119 1.00 56.59 278 LYS A CA 1
ATOM 2288 C C . LYS A 1 278 ? 5.918 19.828 18.821 1.00 56.59 278 LYS A C 1
ATOM 2290 O O . LYS A 1 278 ? 4.811 20.298 19.043 1.00 56.59 278 LYS A O 1
ATOM 2295 N N . ILE A 1 279 ? 6.083 18.575 18.395 1.00 58.84 279 ILE A N 1
ATOM 2296 C CA . ILE A 1 279 ? 4.969 17.667 18.062 1.00 58.84 279 ILE A CA 1
ATOM 2297 C C . ILE A 1 279 ? 4.125 17.366 19.302 1.00 58.84 279 ILE A C 1
ATOM 2299 O O . ILE A 1 279 ? 2.905 17.483 19.241 1.00 58.84 279 ILE A O 1
ATOM 2303 N N . GLU A 1 280 ? 4.745 17.065 20.447 1.00 65.00 280 GLU A N 1
ATOM 2304 C CA . GLU A 1 280 ? 4.004 16.851 21.701 1.00 65.00 280 GLU A CA 1
ATOM 2305 C C . GLU A 1 280 ? 3.168 18.068 22.100 1.00 65.00 280 GLU A C 1
ATOM 2307 O O . GLU A 1 280 ? 2.041 17.939 22.579 1.00 65.00 280 GLU A O 1
ATOM 2312 N N . VAL A 1 281 ? 3.728 19.262 21.918 1.00 64.44 281 VAL A N 1
ATOM 2313 C CA . VAL A 1 281 ? 3.042 20.517 22.206 1.00 64.44 281 VAL A CA 1
ATOM 2314 C C . VAL A 1 281 ? 1.866 20.708 21.235 1.00 64.44 281 VAL A C 1
ATOM 2316 O O . VAL A 1 281 ? 0.765 20.999 21.696 1.00 64.44 281 VAL A O 1
ATOM 2319 N N . ILE A 1 282 ? 2.038 20.450 19.930 1.00 62.38 282 ILE A N 1
ATOM 2320 C CA . ILE A 1 282 ? 0.941 20.490 18.939 1.00 62.38 282 ILE A CA 1
ATOM 2321 C C . ILE A 1 282 ? -0.163 19.485 19.307 1.00 62.38 282 ILE A C 1
ATOM 2323 O O . ILE A 1 282 ? -1.343 19.827 19.281 1.00 62.38 282 ILE A O 1
ATOM 2327 N N . LEU A 1 283 ? 0.203 18.264 19.690 1.00 70.25 283 LEU A N 1
ATOM 2328 C CA . LEU A 1 283 ? -0.734 17.207 20.073 1.00 70.25 283 LEU A CA 1
ATOM 2329 C C . LEU A 1 283 ? -1.508 17.542 21.360 1.00 70.25 283 LEU A C 1
ATOM 2331 O O . LEU A 1 283 ? -2.723 17.346 21.415 1.00 70.25 283 LEU A O 1
ATOM 2335 N N . LYS A 1 284 ? -0.844 18.126 22.368 1.00 71.12 284 LYS A N 1
ATOM 2336 C CA . LYS A 1 284 ? -1.510 18.681 23.564 1.00 71.12 284 LYS A CA 1
ATOM 2337 C C . LYS A 1 284 ? -2.483 19.803 23.194 1.00 71.12 284 LYS A C 1
ATOM 2339 O O . LYS A 1 284 ? -3.559 19.894 23.779 1.00 71.12 284 LYS A O 1
ATOM 2344 N N . TYR A 1 285 ? -2.141 20.639 22.215 1.00 67.38 285 TYR A N 1
ATOM 2345 C CA . TYR A 1 285 ? -3.033 21.700 21.742 1.00 67.38 285 TYR A CA 1
ATOM 2346 C C . TYR A 1 285 ? -4.229 21.170 20.949 1.00 67.38 285 TYR A C 1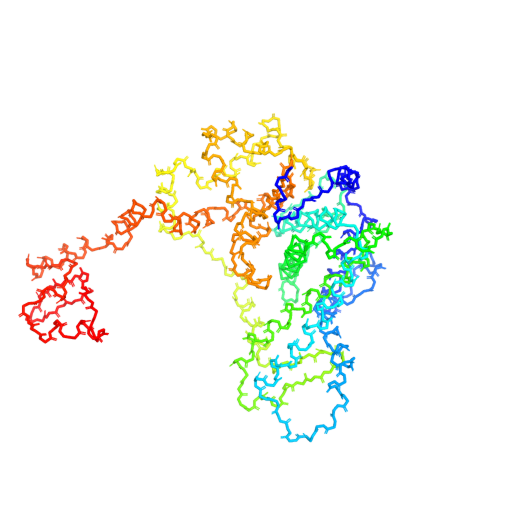
ATOM 2348 O O . TYR A 1 285 ? -5.341 21.657 21.151 1.00 67.38 285 TYR A O 1
ATOM 2356 N N . LEU A 1 286 ? -4.041 20.155 20.100 1.00 67.31 286 LEU A N 1
ATOM 2357 C CA . LEU A 1 286 ? -5.144 19.469 19.426 1.00 67.31 286 LEU A CA 1
ATOM 2358 C C . LEU A 1 286 ? -6.160 18.957 20.455 1.00 67.31 286 LEU A C 1
ATOM 2360 O O . LEU A 1 286 ? -7.356 19.226 20.332 1.00 67.31 286 LEU A O 1
ATOM 2364 N N . GLN A 1 287 ? -5.666 18.316 21.518 1.00 74.25 287 GLN A N 1
ATOM 2365 C CA . GLN A 1 287 ? -6.497 17.850 22.622 1.00 74.25 287 GLN A CA 1
ATOM 2366 C C . GLN A 1 287 ? -7.260 18.995 23.301 1.00 74.25 287 GLN A C 1
ATOM 2368 O O . GLN A 1 287 ? -8.435 18.837 23.602 1.00 74.25 287 GLN A O 1
ATOM 2373 N N . GLN A 1 288 ? -6.649 20.166 23.500 1.00 70.81 288 GLN A N 1
ATOM 2374 C CA . GLN A 1 288 ? -7.334 21.317 24.106 1.00 70.81 288 GLN A CA 1
ATOM 2375 C C . GLN A 1 288 ? -8.428 21.921 23.214 1.00 70.81 288 GLN A C 1
ATOM 2377 O O . GLN A 1 288 ? -9.460 22.349 23.722 1.00 70.81 288 GLN A O 1
ATOM 2382 N N . VAL A 1 289 ? -8.207 21.989 21.897 1.00 67.81 289 VAL A N 1
ATOM 2383 C CA . VAL A 1 289 ? -9.129 22.659 20.959 1.00 67.81 289 VAL A CA 1
ATOM 2384 C C . VAL A 1 289 ? -10.266 21.741 20.514 1.00 67.81 289 VAL A C 1
ATOM 2386 O O . VAL A 1 289 ? -11.387 22.205 20.311 1.00 67.81 289 VAL A O 1
ATOM 2389 N N . LYS A 1 290 ? -9.971 20.454 20.320 1.00 66.69 290 LYS A N 1
ATOM 2390 C CA . LYS A 1 290 ? -10.911 19.468 19.772 1.00 66.69 290 LYS A CA 1
ATOM 2391 C C . LYS A 1 290 ? -11.427 18.474 20.799 1.00 66.69 290 LYS A C 1
ATOM 2393 O O . LYS A 1 290 ? -12.316 17.706 20.472 1.00 66.69 290 LYS A O 1
ATOM 2398 N N . ASN A 1 291 ? -10.868 18.461 22.010 1.00 72.25 291 ASN A N 1
ATOM 2399 C CA . ASN A 1 291 ? -11.119 17.421 23.008 1.00 72.25 291 ASN A CA 1
ATOM 2400 C C . ASN A 1 291 ? -10.797 15.996 22.503 1.00 72.25 291 ASN A C 1
ATOM 2402 O O . ASN A 1 291 ? -11.278 15.008 23.048 1.00 72.25 291 ASN A O 1
ATOM 2406 N N . ILE A 1 292 ? -9.962 15.885 21.462 1.00 75.25 292 ILE A N 1
ATOM 2407 C CA . ILE A 1 292 ? -9.544 14.616 20.861 1.00 75.25 292 ILE A CA 1
ATOM 2408 C C . ILE A 1 292 ? -8.116 14.321 21.316 1.00 75.25 292 ILE A C 1
ATOM 2410 O O . ILE A 1 292 ? -7.179 15.052 20.995 1.00 75.25 292 ILE A O 1
ATOM 2414 N N . SER A 1 293 ? -7.946 13.240 22.079 1.00 81.69 293 SER A N 1
ATOM 2415 C CA . SER A 1 293 ? -6.620 12.770 22.485 1.00 81.69 293 SER A CA 1
ATOM 2416 C C . SER A 1 293 ? -5.841 12.228 21.276 1.00 81.69 293 SER A C 1
ATOM 2418 O O . SER A 1 293 ? -6.413 11.502 20.465 1.00 81.69 293 SER A O 1
ATOM 2420 N N . PRO A 1 294 ? -4.524 12.469 21.171 1.00 75.25 294 PRO A N 1
ATOM 2421 C CA . PRO A 1 294 ? -3.669 11.821 20.170 1.00 75.25 294 PRO A CA 1
ATOM 2422 C C . PRO A 1 294 ? -3.764 10.293 20.200 1.00 75.25 294 PRO A C 1
ATOM 2424 O O . PRO A 1 294 ? -3.739 9.634 19.166 1.00 75.25 294 PRO A O 1
ATOM 2427 N N . ASN A 1 295 ? -3.928 9.732 21.398 1.00 83.56 295 ASN A N 1
ATOM 2428 C CA . ASN A 1 295 ? -3.982 8.292 21.622 1.00 83.56 295 ASN A CA 1
ATOM 2429 C C . ASN A 1 295 ? -5.407 7.736 21.552 1.00 83.56 295 ASN A C 1
ATOM 2431 O O . ASN A 1 295 ? -5.604 6.568 21.858 1.00 83.56 295 ASN A O 1
ATOM 2435 N N . ILE A 1 296 ? -6.406 8.541 21.177 1.00 87.62 296 ILE A N 1
ATOM 2436 C CA . ILE A 1 296 ? -7.822 8.156 21.262 1.00 87.62 296 ILE A CA 1
ATOM 2437 C C . ILE A 1 296 ? -8.148 6.891 20.464 1.00 87.62 296 ILE A C 1
ATOM 2439 O O . ILE A 1 296 ? -8.890 6.031 20.927 1.00 87.62 296 ILE A O 1
ATOM 2443 N N . LEU A 1 297 ? -7.531 6.740 19.290 1.00 88.25 297 LEU A N 1
ATOM 2444 C CA . LEU A 1 297 ? -7.721 5.563 18.459 1.00 88.25 297 LEU A CA 1
ATOM 2445 C C . LEU A 1 297 ? -7.063 4.337 19.096 1.00 88.25 297 LEU A C 1
ATOM 2447 O O . LEU A 1 297 ? -7.689 3.287 19.190 1.00 88.25 297 LEU A O 1
ATOM 2451 N N . ASN A 1 298 ? -5.839 4.485 19.608 1.00 89.06 298 ASN A N 1
ATOM 2452 C CA . ASN A 1 298 ? -5.152 3.407 20.314 1.00 89.06 298 ASN A CA 1
ATOM 2453 C C . ASN A 1 298 ? -5.921 2.979 21.577 1.00 89.06 298 ASN A C 1
ATOM 2455 O O . ASN A 1 298 ? -6.099 1.791 21.809 1.00 89.06 298 ASN A O 1
ATOM 2459 N N . ASN A 1 299 ? -6.454 3.938 22.339 1.00 90.69 299 ASN A N 1
ATOM 2460 C CA . ASN A 1 299 ? -7.259 3.690 23.536 1.00 90.69 299 ASN A CA 1
ATOM 2461 C C . ASN A 1 299 ? -8.549 2.917 23.229 1.00 90.69 299 ASN A C 1
ATOM 2463 O O . ASN A 1 299 ? -8.974 2.096 24.041 1.00 90.69 299 ASN A O 1
ATOM 2467 N N . TYR A 1 300 ? -9.188 3.194 22.089 1.00 92.19 300 TYR A N 1
ATOM 2468 C CA . TYR A 1 300 ? -10.357 2.448 21.620 1.00 92.19 300 TYR A CA 1
ATOM 2469 C C . TYR A 1 300 ? -9.983 1.019 21.219 1.00 92.19 300 TYR A C 1
ATOM 2471 O O . TYR A 1 300 ? -10.621 0.057 21.650 1.00 92.19 300 TYR A O 1
ATOM 2479 N N . LEU A 1 301 ? -8.916 0.868 20.436 1.00 90.44 301 LEU A N 1
ATOM 2480 C CA . LEU A 1 301 ? -8.451 -0.424 19.930 1.00 90.44 301 LEU A CA 1
ATOM 2481 C C . LEU A 1 301 ? -7.880 -1.327 21.028 1.00 90.44 301 LEU A C 1
ATOM 2483 O O . LEU A 1 301 ? -7.975 -2.546 20.931 1.00 90.44 301 LEU A O 1
ATOM 2487 N N . SER A 1 302 ? -7.350 -0.747 22.105 1.00 88.75 302 SER A N 1
ATOM 2488 C CA . SER A 1 302 ? -6.842 -1.489 23.260 1.00 88.75 302 SER A CA 1
ATOM 2489 C C . SER A 1 302 ? -7.931 -1.958 24.228 1.00 88.75 302 SER A C 1
ATOM 2491 O O . SER A 1 302 ? -7.610 -2.648 25.193 1.00 88.75 302 SER A O 1
ATOM 2493 N N . GLN A 1 303 ? -9.199 -1.567 24.035 1.00 89.75 303 GLN A N 1
ATOM 2494 C CA . GLN A 1 303 ? -10.285 -2.080 24.877 1.00 89.75 303 GLN A CA 1
ATOM 2495 C C . GLN A 1 303 ? -10.420 -3.611 24.735 1.00 89.75 303 GLN A C 1
ATOM 2497 O O . GLN A 1 303 ? -10.033 -4.184 23.714 1.00 89.75 303 GLN A O 1
ATOM 2502 N N . PRO A 1 304 ? -10.972 -4.306 25.736 1.00 87.81 304 PRO A N 1
ATOM 2503 C CA . PRO A 1 304 ? -11.430 -5.678 25.564 1.00 87.81 304 PRO A CA 1
ATOM 2504 C C . PRO A 1 304 ? -12.562 -5.753 24.537 1.00 87.81 304 PRO A C 1
ATOM 2506 O O . PRO A 1 304 ? -13.397 -4.849 24.458 1.00 87.81 304 PRO A O 1
ATOM 2509 N N . ASP A 1 305 ? -12.635 -6.858 23.796 1.00 87.62 305 ASP A N 1
ATOM 2510 C CA . ASP A 1 305 ? -13.688 -7.071 22.800 1.00 87.62 305 ASP A CA 1
ATOM 2511 C C . ASP A 1 305 ? -15.092 -7.025 23.421 1.00 87.62 305 ASP A C 1
ATOM 2513 O O . ASP A 1 305 ? -16.022 -6.573 22.767 1.00 87.62 305 ASP A O 1
ATOM 2517 N N . GLU A 1 306 ? -15.273 -7.416 24.685 1.00 88.44 306 GLU A N 1
ATOM 2518 C CA . GLU A 1 306 ? -16.553 -7.330 25.412 1.00 88.44 306 GLU A CA 1
ATOM 2519 C C . GLU A 1 306 ? -17.122 -5.904 25.495 1.00 88.44 306 GLU A C 1
ATOM 2521 O O . GLU A 1 306 ? -18.340 -5.735 25.504 1.00 88.44 306 GLU A O 1
ATOM 2526 N N . ASN A 1 307 ? -16.255 -4.888 25.478 1.00 87.50 307 ASN A N 1
ATOM 2527 C CA . ASN A 1 307 ? -16.643 -3.479 25.565 1.00 87.50 307 ASN A CA 1
ATOM 2528 C C . ASN A 1 307 ? -16.914 -2.842 24.192 1.00 87.50 307 ASN A C 1
ATOM 2530 O O . ASN A 1 307 ? -17.384 -1.707 24.123 1.00 87.50 307 ASN A O 1
ATOM 2534 N N . ARG A 1 308 ? -16.636 -3.556 23.095 1.00 89.19 308 ARG A N 1
ATOM 2535 C CA . ARG A 1 308 ? -16.849 -3.074 21.726 1.00 89.19 308 ARG A CA 1
ATOM 2536 C C . ARG A 1 308 ? -17.959 -3.830 21.016 1.00 89.19 308 ARG A C 1
ATOM 2538 O O . ARG A 1 308 ? -18.096 -5.052 21.145 1.00 89.19 308 ARG A O 1
ATOM 2545 N N . ALA A 1 309 ? -18.705 -3.112 20.185 1.00 87.38 309 ALA A N 1
ATOM 2546 C CA . ALA A 1 309 ? -19.546 -3.731 19.168 1.00 87.38 309 ALA A CA 1
ATOM 2547 C C . ALA A 1 309 ? -18.684 -4.360 18.060 1.00 87.38 309 ALA A C 1
ATOM 2549 O O . ALA A 1 309 ? -18.966 -5.477 17.621 1.00 87.38 309 ALA A O 1
ATOM 2550 N N . LEU A 1 310 ? -17.603 -3.682 17.654 1.00 85.50 310 LEU A N 1
ATOM 2551 C CA . LEU A 1 310 ? -16.640 -4.205 16.687 1.00 85.50 310 LEU A CA 1
ATOM 2552 C C . LEU A 1 310 ? -15.642 -5.151 17.374 1.00 85.50 310 LEU A C 1
ATOM 2554 O O . LEU A 1 310 ? -14.777 -4.721 18.141 1.00 85.50 310 LEU A O 1
ATOM 2558 N N . LYS A 1 311 ? -15.757 -6.448 17.081 1.00 84.31 311 LYS A N 1
ATOM 2559 C CA . LYS A 1 311 ? -14.813 -7.470 17.551 1.00 84.31 311 LYS A CA 1
ATOM 2560 C C . LYS A 1 311 ? -13.543 -7.441 16.705 1.00 84.31 311 LYS A C 1
ATOM 2562 O O . LYS A 1 311 ? -13.626 -7.360 15.478 1.00 84.31 311 LYS A O 1
ATOM 2567 N N . LEU A 1 312 ? -12.386 -7.481 17.360 1.00 81.69 312 LEU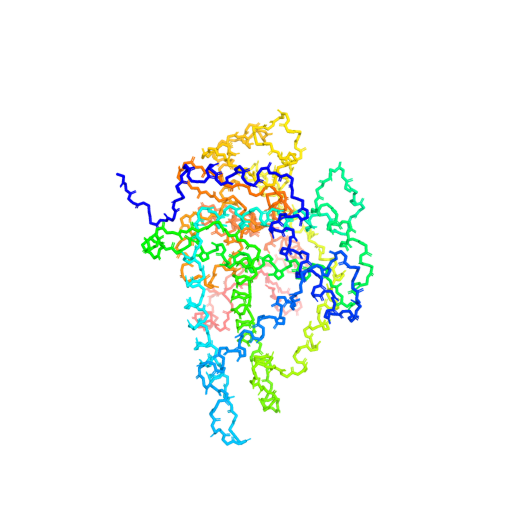 A N 1
ATOM 2568 C CA . LEU A 1 312 ? -11.072 -7.405 16.713 1.00 81.69 312 LEU A CA 1
ATOM 2569 C C . LEU A 1 312 ? -10.264 -8.692 16.908 1.00 81.69 312 LEU A C 1
ATOM 2571 O O . LEU A 1 312 ? -9.371 -8.983 16.112 1.00 81.69 312 LEU A O 1
ATOM 2575 N N . GLU A 1 313 ? -10.549 -9.467 17.956 1.00 76.44 313 GLU A N 1
ATOM 2576 C CA . GLU A 1 313 ? -9.764 -10.653 18.277 1.00 76.44 313 GLU A CA 1
ATOM 2577 C C . GLU A 1 313 ? -10.010 -11.773 17.256 1.00 76.44 313 GLU A C 1
ATOM 2579 O O . GLU A 1 313 ? -11.146 -12.154 16.986 1.00 76.44 313 GLU A O 1
ATOM 2584 N N . ASN A 1 314 ? -8.927 -12.310 16.679 1.00 73.00 314 ASN A N 1
ATOM 2585 C CA . ASN A 1 314 ? -8.947 -13.395 15.686 1.00 73.00 314 ASN A CA 1
ATOM 2586 C C . ASN A 1 314 ? -9.800 -13.120 14.429 1.00 73.00 314 ASN A C 1
ATOM 2588 O O . ASN A 1 314 ? -10.221 -14.054 13.748 1.00 73.00 314 ASN A O 1
ATOM 2592 N 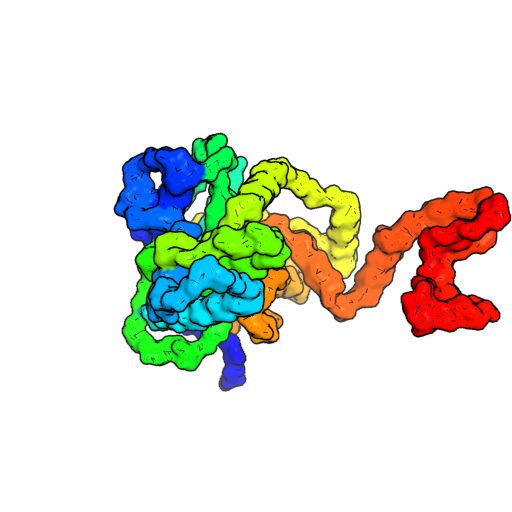N . ILE A 1 315 ? -10.032 -11.848 14.091 1.00 84.19 315 ILE A N 1
ATOM 2593 C CA . ILE A 1 315 ? -10.796 -11.441 12.906 1.00 84.19 315 ILE A CA 1
ATOM 2594 C C . ILE A 1 315 ? -9.889 -10.624 11.991 1.00 84.19 315 ILE A C 1
ATOM 2596 O O . ILE A 1 315 ? -9.440 -9.548 12.368 1.00 84.19 315 ILE A O 1
ATOM 2600 N N . TYR A 1 316 ? -9.646 -11.088 10.763 1.00 88.12 316 TYR A N 1
ATOM 2601 C CA . TYR A 1 316 ? -8.902 -10.295 9.777 1.00 88.12 316 TYR A CA 1
ATOM 2602 C C . TYR A 1 316 ? -9.760 -9.225 9.102 1.00 88.12 316 TYR A C 1
ATOM 2604 O O . TYR A 1 316 ? -9.243 -8.162 8.754 1.00 88.12 316 TYR A O 1
ATOM 2612 N N . LEU A 1 317 ? -11.045 -9.498 8.885 1.00 89.38 317 LEU A N 1
ATOM 2613 C CA . LEU A 1 317 ? -11.924 -8.649 8.093 1.00 89.38 317 LEU A CA 1
ATOM 2614 C C . LEU A 1 317 ? -13.309 -8.580 8.728 1.00 89.38 317 LEU A C 1
ATOM 2616 O O . LEU A 1 317 ? -13.932 -9.613 8.970 1.00 89.38 317 LEU A O 1
ATOM 2620 N N . SER A 1 318 ? -13.796 -7.360 8.930 1.00 87.50 318 SER A N 1
ATOM 2621 C CA . SER A 1 318 ? -15.126 -7.085 9.465 1.00 87.50 318 SER A CA 1
ATOM 2622 C C . SER A 1 318 ? -15.971 -6.330 8.441 1.00 87.50 318 SER A C 1
ATOM 2624 O O . SER A 1 318 ? -15.501 -5.390 7.802 1.00 87.50 318 SER A O 1
ATOM 2626 N N . LEU A 1 319 ? -17.234 -6.737 8.307 1.00 88.62 319 LEU A N 1
ATOM 2627 C CA . LEU A 1 319 ? -18.284 -5.970 7.639 1.00 88.62 319 LEU A CA 1
ATOM 2628 C C . LEU A 1 319 ? -19.216 -5.443 8.722 1.00 88.62 319 LEU A C 1
ATOM 2630 O O . LEU A 1 319 ? -19.756 -6.236 9.496 1.00 88.62 319 LEU A O 1
ATOM 2634 N N . CYS A 1 320 ? -19.410 -4.130 8.786 1.00 88.94 320 CYS A N 1
ATOM 2635 C CA . CYS A 1 320 ? -20.354 -3.536 9.725 1.00 88.94 320 CYS A CA 1
ATOM 2636 C C . CYS A 1 320 ? -21.354 -2.631 9.017 1.00 88.94 320 CYS A C 1
ATOM 2638 O O . CYS A 1 320 ? -21.080 -2.091 7.948 1.00 88.94 320 CYS A O 1
ATOM 2640 N N . GLU A 1 321 ? -22.525 -2.462 9.628 1.00 90.19 321 GLU A N 1
ATOM 2641 C CA . GLU A 1 321 ? -23.504 -1.478 9.175 1.00 90.19 321 GLU A CA 1
ATOM 2642 C C . GLU A 1 321 ? -22.896 -0.074 9.196 1.00 90.19 321 GLU A C 1
ATOM 2644 O O . GLU A 1 321 ? -22.090 0.262 10.073 1.00 90.19 321 GLU A O 1
ATOM 2649 N N . LYS A 1 322 ? -23.302 0.757 8.235 1.00 88.38 322 LYS A N 1
ATOM 2650 C CA . LYS A 1 322 ? -22.803 2.125 8.125 1.00 88.38 322 LYS A CA 1
ATOM 2651 C C . LYS A 1 322 ? -22.973 2.893 9.438 1.00 88.38 322 LYS A C 1
ATOM 2653 O O . LYS A 1 322 ? -24.059 2.933 10.018 1.00 88.38 322 LYS A O 1
ATOM 2658 N N . ASN A 1 323 ? -21.917 3.594 9.847 1.00 89.94 323 ASN A N 1
ATOM 2659 C CA . ASN A 1 323 ? -21.816 4.359 11.100 1.00 89.94 323 ASN A CA 1
ATOM 2660 C C . ASN A 1 323 ? -21.735 3.520 12.387 1.00 89.94 323 ASN A C 1
ATOM 2662 O O . ASN A 1 323 ? -21.574 4.119 13.453 1.00 89.94 323 ASN A O 1
ATOM 2666 N N . LEU A 1 324 ? -21.785 2.181 12.337 1.00 93.12 324 LEU A N 1
ATOM 2667 C CA . LEU A 1 324 ? -21.654 1.355 13.545 1.00 93.12 324 LEU A CA 1
ATOM 2668 C C . LEU A 1 324 ? -20.339 1.651 14.269 1.00 93.12 324 LEU A C 1
ATOM 2670 O O . LEU A 1 324 ? -20.338 1.851 15.481 1.00 93.12 324 LEU A O 1
ATOM 2674 N N . ILE A 1 325 ? -19.238 1.769 13.522 1.00 92.69 325 ILE A N 1
ATOM 2675 C CA . ILE A 1 325 ? -17.929 2.115 14.081 1.00 92.69 325 ILE A CA 1
ATOM 2676 C C . ILE A 1 325 ? -17.919 3.504 14.734 1.00 92.69 325 ILE A C 1
ATOM 2678 O O . ILE A 1 325 ? -17.279 3.690 15.762 1.00 92.69 325 ILE A O 1
ATOM 2682 N N . ILE A 1 326 ? -18.667 4.472 14.194 1.00 92.69 326 ILE A N 1
ATOM 2683 C CA . ILE A 1 326 ? -18.775 5.824 14.764 1.00 92.69 326 ILE A CA 1
ATOM 2684 C C . ILE A 1 326 ? -19.512 5.764 16.103 1.00 92.69 326 ILE A C 1
ATOM 2686 O O . ILE A 1 326 ? -19.065 6.366 17.080 1.00 92.69 326 ILE A O 1
ATOM 2690 N N . SER A 1 327 ? -20.629 5.035 16.158 1.00 93.75 327 SER A N 1
ATOM 2691 C CA . SER A 1 327 ? -21.402 4.849 17.388 1.00 93.75 327 SER A CA 1
ATOM 2692 C C . SER A 1 327 ? -20.612 4.082 18.448 1.00 93.75 327 SER A C 1
ATOM 2694 O O . SER A 1 327 ? -20.566 4.515 19.599 1.00 93.75 327 SER A O 1
ATOM 2696 N N . ASP A 1 328 ? -19.944 2.995 18.059 1.00 93.75 328 ASP A N 1
ATOM 2697 C CA . ASP A 1 328 ? -19.115 2.183 18.954 1.00 93.75 328 ASP A CA 1
ATOM 2698 C C . ASP A 1 328 ? -17.940 2.993 19.524 1.00 93.75 328 ASP A C 1
ATOM 2700 O O . ASP A 1 328 ? -17.680 2.972 20.730 1.00 93.75 328 ASP A O 1
ATOM 2704 N N . PHE A 1 329 ? -17.282 3.788 18.674 1.00 92.62 329 PHE A N 1
ATOM 2705 C CA . PHE A 1 329 ? -16.200 4.687 19.070 1.00 92.62 329 PHE A CA 1
ATOM 2706 C C . PHE A 1 329 ? -16.678 5.788 20.024 1.00 92.62 329 PHE A C 1
ATOM 2708 O O . PHE A 1 329 ? -16.048 6.028 21.054 1.00 92.62 329 PHE A O 1
ATOM 2715 N N . SER A 1 330 ? -17.815 6.423 19.716 1.00 91.94 330 SER A N 1
ATOM 2716 C CA . SER A 1 330 ? -18.433 7.473 20.537 1.00 91.94 330 SER A CA 1
ATOM 2717 C C . SER A 1 330 ? -18.718 6.988 21.956 1.00 91.94 330 SER A C 1
ATOM 2719 O O . SER A 1 330 ? -18.342 7.662 22.919 1.00 91.94 330 SER A O 1
ATOM 2721 N N . MET A 1 331 ? -19.305 5.794 22.093 1.00 91.12 331 MET A N 1
ATOM 2722 C CA . MET A 1 331 ? -19.595 5.194 23.397 1.00 91.12 331 MET A CA 1
ATOM 2723 C C . MET A 1 331 ? -18.314 4.840 24.159 1.00 91.12 331 MET A C 1
ATOM 2725 O O . MET A 1 331 ? -18.170 5.212 25.323 1.00 91.12 331 MET A O 1
ATOM 2729 N N . ASN A 1 332 ? -17.357 4.180 23.500 1.00 92.00 332 ASN A N 1
ATOM 2730 C CA . ASN A 1 332 ? -16.126 3.721 24.146 1.00 92.00 332 ASN A CA 1
ATOM 2731 C C . ASN A 1 332 ? -15.171 4.857 24.533 1.00 92.00 332 ASN A C 1
ATOM 2733 O O . ASN A 1 332 ? -14.427 4.728 25.502 1.00 92.00 332 ASN A O 1
ATOM 2737 N N . GLN A 1 333 ? -15.152 5.957 23.777 1.00 89.75 333 GLN A N 1
ATOM 2738 C CA . GLN A 1 333 ? -14.255 7.094 24.022 1.00 89.75 333 GLN A CA 1
ATOM 2739 C C . GLN A 1 333 ? -14.951 8.281 24.698 1.00 89.75 333 GLN A C 1
ATOM 2741 O O . GLN A 1 333 ? -14.313 9.309 24.916 1.00 89.75 333 GLN A O 1
ATOM 2746 N N . SER A 1 334 ? -16.235 8.146 25.058 1.00 88.44 334 SER A N 1
ATOM 2747 C CA . SER A 1 334 ? -17.036 9.225 25.660 1.00 88.44 334 SER A CA 1
ATOM 2748 C C . SER A 1 334 ? -16.997 10.526 24.842 1.00 88.44 334 SER A C 1
ATOM 2750 O O . SER A 1 334 ? -16.937 11.626 25.393 1.00 88.44 334 SER A O 1
ATOM 2752 N N . LEU A 1 335 ? -17.010 10.396 23.514 1.00 84.75 335 LEU A N 1
ATOM 2753 C CA . LEU A 1 335 ? -17.041 11.515 22.575 1.00 84.75 335 LEU A CA 1
ATOM 2754 C C . LEU A 1 335 ? -18.452 11.751 22.052 1.00 84.75 335 LEU A C 1
ATOM 2756 O O . LEU A 1 335 ? -19.254 10.821 21.952 1.00 84.75 335 LEU A O 1
ATOM 2760 N N . SER A 1 336 ? -18.732 12.984 21.625 1.00 87.12 336 SER A N 1
ATOM 2761 C CA . SER A 1 336 ? -19.930 13.253 20.830 1.00 87.12 336 SER A CA 1
ATOM 2762 C C . SER A 1 336 ? -19.891 12.458 19.515 1.00 87.12 336 SER A C 1
ATOM 2764 O O . SER A 1 336 ? -18.822 12.083 19.017 1.00 87.12 336 SER A O 1
ATOM 2766 N N . THR A 1 337 ? -21.059 12.192 18.927 1.00 87.75 337 THR A N 1
ATOM 2767 C CA . THR A 1 337 ? -21.137 11.514 17.624 1.00 87.75 337 THR A CA 1
ATOM 2768 C C . THR A 1 337 ? -20.451 12.327 16.525 1.00 87.75 337 THR A C 1
ATOM 2770 O O . THR A 1 337 ? -19.792 11.743 15.670 1.00 87.75 337 THR A O 1
ATOM 2773 N N . ASP A 1 338 ? -20.536 13.659 16.579 1.00 84.44 338 ASP A N 1
ATOM 2774 C CA . ASP A 1 338 ? -19.890 14.547 15.607 1.00 84.44 338 ASP A CA 1
ATOM 2775 C C . ASP A 1 338 ? -18.358 14.494 15.714 1.00 84.44 338 ASP A C 1
ATOM 2777 O O . ASP A 1 338 ? -17.676 14.371 14.696 1.00 84.44 338 ASP A O 1
ATOM 2781 N N . ASP A 1 339 ? -17.800 14.501 16.928 1.00 82.69 339 ASP A N 1
ATOM 2782 C CA . ASP A 1 339 ? -16.347 14.383 17.127 1.00 82.69 339 ASP A CA 1
ATOM 2783 C C . ASP A 1 339 ? -15.834 12.990 16.743 1.00 82.69 339 ASP A C 1
ATOM 2785 O O . ASP A 1 339 ? -14.775 12.849 16.131 1.00 82.69 339 ASP A O 1
ATOM 2789 N N . SER A 1 340 ? -16.615 11.950 17.041 1.00 87.88 340 SER A N 1
ATOM 2790 C CA . SER A 1 340 ? -16.302 10.574 16.637 1.00 87.88 340 SER A CA 1
ATOM 2791 C C . SER A 1 340 ? -16.309 10.432 15.120 1.00 87.88 340 SER A C 1
ATOM 2793 O O . SER A 1 340 ? -15.412 9.820 14.543 1.00 87.88 340 SER A O 1
ATOM 2795 N N . LYS A 1 341 ? -17.283 11.060 14.455 1.00 87.44 341 LYS A N 1
ATOM 2796 C CA . LYS A 1 341 ? -17.360 11.105 12.999 1.00 87.44 341 LYS A CA 1
ATOM 2797 C C . LYS A 1 341 ? -16.136 11.789 12.399 1.00 87.44 341 LYS A C 1
ATOM 2799 O O . LYS A 1 341 ? -15.563 11.243 11.467 1.00 87.44 341 LYS A O 1
ATOM 2804 N N . LEU A 1 342 ? -15.673 12.904 12.968 1.00 80.38 342 LEU A N 1
ATOM 2805 C CA . LEU A 1 342 ? -14.437 13.558 12.518 1.00 80.38 342 LEU A CA 1
ATOM 2806 C C . LEU A 1 342 ? -13.217 12.627 12.608 1.00 80.38 342 LEU A C 1
ATOM 2808 O O . LEU A 1 342 ? -12.380 12.623 11.702 1.00 80.38 342 LEU A O 1
ATOM 2812 N N . VAL A 1 343 ? -13.107 11.829 13.673 1.00 84.38 343 VAL A N 1
ATOM 2813 C CA . VAL A 1 343 ? -12.016 10.852 13.834 1.00 84.38 343 VAL A CA 1
ATOM 2814 C C . VAL A 1 343 ? -12.105 9.743 12.786 1.00 84.38 343 VAL A C 1
ATOM 2816 O O . VAL A 1 343 ? -11.119 9.472 12.102 1.00 84.38 343 VAL A O 1
ATOM 2819 N N . ILE A 1 344 ? -13.278 9.128 12.630 1.00 88.25 344 ILE A N 1
ATOM 2820 C CA . ILE A 1 344 ? -13.472 8.012 11.696 1.00 88.25 344 ILE A CA 1
ATOM 2821 C C . ILE A 1 344 ? -13.370 8.468 10.237 1.00 88.25 344 ILE A C 1
ATOM 2823 O O . ILE A 1 344 ? -12.757 7.771 9.431 1.00 88.25 344 ILE A O 1
ATOM 2827 N N . GLU A 1 345 ? -13.859 9.658 9.878 1.00 83.62 345 GLU A N 1
ATOM 2828 C CA . GLU A 1 345 ? -13.683 10.228 8.532 1.00 83.62 345 GLU A CA 1
ATOM 2829 C C . GLU A 1 345 ? -12.193 10.388 8.179 1.00 83.62 345 GLU A C 1
ATOM 2831 O O . GLU A 1 345 ? -11.787 10.130 7.046 1.00 83.62 345 GLU A O 1
ATOM 2836 N N . ASN A 1 346 ? -11.345 10.713 9.164 1.00 79.88 346 ASN A N 1
ATOM 2837 C CA . ASN A 1 346 ? -9.886 10.725 9.009 1.00 79.88 346 ASN A CA 1
ATOM 2838 C C . ASN A 1 346 ? -9.262 9.330 8.896 1.00 79.88 346 ASN A C 1
ATOM 2840 O O . ASN A 1 346 ? -8.053 9.233 8.747 1.00 79.88 346 ASN A O 1
ATOM 2844 N N . LEU A 1 347 ? -10.032 8.254 8.970 1.00 86.50 347 LEU A N 1
ATOM 2845 C CA . LEU A 1 347 ? -9.592 6.875 8.749 1.00 86.50 347 LEU A CA 1
ATOM 2846 C C . LEU A 1 347 ? -10.327 6.242 7.565 1.00 86.50 347 LEU A C 1
ATOM 2848 O O . LEU A 1 347 ? -10.096 5.075 7.262 1.00 86.50 347 LEU A O 1
ATOM 2852 N N . THR A 1 348 ? -11.171 7.017 6.882 1.00 86.69 348 THR A N 1
ATOM 2853 C CA . THR A 1 348 ? -12.071 6.542 5.837 1.00 86.69 348 THR A CA 1
ATOM 2854 C C . THR A 1 348 ? -11.524 6.848 4.450 1.00 86.69 348 THR A C 1
ATOM 2856 O O . THR A 1 348 ? -11.304 8.009 4.092 1.00 86.69 348 THR A O 1
ATOM 2859 N N . LEU A 1 349 ? -11.303 5.795 3.665 1.00 83.44 349 LEU A N 1
ATOM 2860 C CA . LEU A 1 349 ? -11.077 5.855 2.222 1.00 83.44 349 LEU A CA 1
ATOM 2861 C C . LEU A 1 349 ? -12.428 5.866 1.494 1.00 83.44 349 LEU A C 1
ATOM 2863 O O . LEU A 1 349 ? -13.483 5.715 2.104 1.00 83.44 349 LEU A O 1
ATOM 2867 N N . ASN A 1 350 ? -12.406 6.013 0.168 1.00 74.25 350 ASN A N 1
ATOM 2868 C CA . ASN A 1 350 ? -13.601 5.896 -0.672 1.00 74.25 350 ASN A CA 1
ATOM 2869 C C . ASN A 1 350 ? -14.658 6.990 -0.408 1.00 74.25 350 ASN A C 1
ATOM 2871 O O . ASN A 1 350 ? -15.828 6.854 -0.754 1.00 74.25 350 ASN A O 1
ATOM 2875 N N . ASN A 1 351 ? -14.239 8.103 0.195 1.00 71.69 351 ASN A N 1
ATOM 2876 C CA . ASN A 1 351 ? -15.085 9.264 0.445 1.00 71.69 351 ASN A CA 1
ATOM 2877 C C . ASN A 1 351 ? -15.185 10.169 -0.802 1.00 71.69 351 ASN A C 1
ATOM 2879 O O . ASN A 1 351 ? -14.498 9.975 -1.803 1.00 71.69 351 ASN A O 1
ATOM 2883 N N . LYS A 1 352 ? -16.010 11.219 -0.742 1.00 71.38 352 LYS A N 1
ATOM 2884 C CA . LYS A 1 352 ? -16.178 12.165 -1.859 1.00 71.38 352 LYS A CA 1
ATOM 2885 C C . LYS A 1 352 ? -14.847 12.740 -2.377 1.00 71.38 352 LYS A C 1
ATOM 2887 O O . LYS A 1 352 ? -14.669 12.817 -3.589 1.00 71.38 352 LYS A O 1
ATOM 2892 N N . SER A 1 353 ? -13.915 13.096 -1.488 1.00 70.31 353 SER A N 1
ATOM 2893 C CA . SER A 1 353 ? -12.616 13.644 -1.899 1.00 70.31 353 SER A CA 1
ATOM 2894 C C . SER A 1 353 ? -11.743 12.634 -2.649 1.00 70.31 353 SER A C 1
ATOM 2896 O O . SER A 1 353 ? -11.043 13.032 -3.572 1.00 70.31 353 SER A O 1
ATOM 2898 N N . PHE A 1 354 ? -11.832 11.340 -2.320 1.00 75.25 354 PHE A N 1
ATOM 2899 C CA . PHE A 1 354 ? -11.100 10.264 -3.004 1.00 75.25 354 PHE A CA 1
ATOM 2900 C C . PHE A 1 354 ? -11.456 10.159 -4.493 1.00 75.25 354 PHE A C 1
ATOM 2902 O O . PHE A 1 354 ? -10.604 9.897 -5.338 1.00 75.25 354 PHE A O 1
ATOM 2909 N N . TYR A 1 355 ? -12.716 10.408 -4.837 1.00 72.12 355 TYR A N 1
ATOM 2910 C CA . TYR A 1 355 ? -13.165 10.376 -6.227 1.00 72.12 355 TYR A CA 1
ATOM 2911 C C . TYR A 1 355 ? -12.977 11.702 -6.970 1.00 72.12 355 TYR A C 1
ATOM 2913 O O . TYR A 1 355 ? -12.981 11.721 -8.199 1.00 72.12 355 TYR A O 1
ATOM 2921 N N . GLU A 1 356 ? -12.828 12.813 -6.248 1.00 70.38 356 GLU A N 1
ATOM 2922 C CA . GLU A 1 356 ? -12.490 14.112 -6.840 1.00 70.38 356 GLU A CA 1
ATOM 2923 C C . GLU A 1 356 ? -10.998 14.197 -7.222 1.00 70.38 356 GLU A C 1
ATOM 2925 O O . GLU A 1 356 ? -10.642 14.992 -8.088 1.00 70.38 356 GLU A O 1
ATOM 2930 N N . SER A 1 357 ? -10.133 13.347 -6.653 1.00 61.78 357 SER A N 1
ATOM 2931 C CA . SER A 1 357 ? -8.679 13.311 -6.893 1.00 61.78 357 SER A CA 1
ATOM 2932 C C . SER A 1 357 ? -8.226 12.559 -8.163 1.00 61.78 357 SER A C 1
ATOM 2934 O O . SER A 1 357 ? -7.186 11.909 -8.166 1.00 61.78 357 SER A O 1
ATOM 2936 N N . MET A 1 358 ? -8.973 12.632 -9.268 1.00 58.41 358 MET A N 1
ATOM 2937 C CA . MET A 1 358 ? -8.507 12.107 -10.567 1.00 58.41 358 MET A CA 1
ATOM 2938 C C . MET A 1 358 ? -7.339 12.966 -11.099 1.00 58.41 358 MET A C 1
ATOM 2940 O O . MET A 1 358 ? -7.484 14.191 -11.121 1.00 58.41 358 MET A O 1
ATOM 2944 N N . PRO A 1 359 ? -6.211 12.385 -11.574 1.00 53.81 359 PRO A N 1
ATOM 2945 C CA . PRO A 1 359 ? -6.029 11.005 -12.055 1.00 53.81 359 PRO A CA 1
ATOM 2946 C C . PRO A 1 359 ? -5.522 9.985 -11.011 1.00 53.81 359 PRO A C 1
ATOM 2948 O O . PRO A 1 359 ? -4.879 10.341 -10.030 1.00 53.81 359 PRO A O 1
ATOM 2951 N N . ILE A 1 360 ? -5.754 8.692 -11.284 1.00 53.25 360 ILE A N 1
ATOM 2952 C CA . ILE A 1 360 ? -5.482 7.520 -10.416 1.00 53.25 360 ILE A CA 1
ATOM 2953 C C . ILE A 1 360 ? -4.032 7.469 -9.893 1.00 53.25 360 ILE A C 1
ATOM 2955 O O . ILE A 1 360 ? -3.811 7.117 -8.735 1.00 53.25 360 ILE A O 1
ATOM 2959 N N . ASN A 1 361 ? -3.054 7.890 -10.701 1.00 47.25 361 ASN A N 1
ATOM 2960 C CA . ASN A 1 361 ? -1.636 7.906 -10.314 1.00 47.25 361 ASN A CA 1
ATOM 2961 C C . ASN A 1 361 ? -1.300 9.021 -9.300 1.00 47.25 361 ASN A C 1
ATOM 2963 O O . ASN A 1 361 ? -0.285 8.949 -8.617 1.00 47.25 361 ASN A O 1
ATOM 2967 N N . SER A 1 362 ? -2.157 10.040 -9.152 1.00 46.75 362 SER A N 1
ATOM 2968 C CA . SER A 1 362 ? -1.946 11.149 -8.204 1.00 46.75 362 SER A CA 1
ATOM 2969 C C . SER A 1 362 ? -2.338 10.814 -6.759 1.00 46.75 362 SER A C 1
ATOM 2971 O O . SER A 1 362 ? -1.975 11.526 -5.824 1.00 46.75 362 SER A O 1
ATOM 2973 N N . ILE A 1 363 ? -3.055 9.706 -6.560 1.00 50.88 363 ILE A N 1
ATOM 2974 C CA . ILE A 1 363 ? -3.728 9.378 -5.296 1.00 50.88 363 ILE A CA 1
ATOM 2975 C C . ILE A 1 363 ? -2.735 8.919 -4.218 1.00 50.88 363 ILE A C 1
ATOM 2977 O O . ILE A 1 363 ? -2.972 9.090 -3.026 1.00 50.88 363 ILE A O 1
ATOM 2981 N N . ILE A 1 364 ? -1.579 8.393 -4.614 1.00 52.12 364 ILE A N 1
ATOM 2982 C CA . ILE A 1 364 ? -0.627 7.748 -3.694 1.00 52.12 364 ILE A CA 1
ATOM 2983 C C . ILE A 1 364 ? 0.299 8.756 -3.010 1.00 52.12 364 ILE A C 1
ATOM 2985 O O . ILE A 1 364 ? 0.753 8.521 -1.886 1.00 52.12 364 ILE A O 1
ATOM 2989 N N . GLY A 1 365 ? 0.490 9.927 -3.625 1.00 51.22 365 GLY A N 1
ATOM 2990 C CA . GLY A 1 365 ? 1.160 11.068 -3.000 1.00 51.22 365 GLY A CA 1
ATOM 2991 C C . GLY A 1 365 ? 0.339 11.723 -1.883 1.00 51.22 365 GLY A C 1
ATOM 2992 O O . GLY A 1 365 ? 0.905 12.423 -1.041 1.00 51.22 365 GLY A O 1
ATOM 2993 N N . GLU A 1 366 ? -0.975 11.473 -1.828 1.00 59.78 366 GLU A N 1
ATOM 2994 C CA . GLU A 1 366 ? -1.870 12.041 -0.821 1.00 59.78 366 GLU A CA 1
ATOM 2995 C C . GLU A 1 366 ? -2.065 11.084 0.366 1.00 59.78 366 GLU A C 1
ATOM 2997 O O . GLU A 1 366 ? -2.760 10.074 0.253 1.00 59.78 366 GLU A O 1
ATOM 3002 N N . PRO A 1 367 ? -1.533 11.393 1.568 1.00 56.41 367 PRO A N 1
ATOM 3003 C CA . PRO A 1 367 ? -1.621 10.507 2.733 1.00 56.41 367 PRO A CA 1
ATOM 3004 C C . PRO A 1 367 ? -3.030 10.095 3.139 1.00 56.41 367 PRO A C 1
ATOM 3006 O O . PRO A 1 367 ? -3.188 9.073 3.803 1.00 56.41 367 PRO A O 1
ATOM 3009 N N . ASN A 1 368 ? -4.026 10.913 2.796 1.00 58.78 368 ASN A N 1
ATOM 3010 C CA . ASN A 1 368 ? -5.421 10.689 3.150 1.00 58.78 368 ASN A CA 1
ATOM 3011 C C . ASN A 1 368 ? -6.139 9.711 2.209 1.00 58.78 368 ASN A C 1
ATOM 3013 O O . ASN A 1 368 ? -7.269 9.336 2.506 1.00 58.78 368 ASN A O 1
ATOM 3017 N N . MET A 1 369 ? -5.476 9.272 1.135 1.00 68.00 369 MET A N 1
ATOM 3018 C CA . MET A 1 369 ? -6.028 8.367 0.124 1.00 68.00 369 MET A CA 1
ATOM 3019 C C . MET A 1 369 ? -5.289 7.021 0.052 1.00 68.00 369 MET A C 1
ATOM 3021 O O . MET A 1 369 ? -5.313 6.327 -0.962 1.00 68.00 369 MET A O 1
ATOM 3025 N N . ARG A 1 370 ? -4.610 6.659 1.144 1.00 77.81 370 ARG A N 1
ATOM 3026 C CA . ARG A 1 370 ? -3.808 5.440 1.277 1.00 77.81 370 ARG A CA 1
ATOM 3027 C C . ARG A 1 370 ? -4.499 4.455 2.209 1.00 77.81 370 ARG A C 1
ATOM 3029 O O . ARG A 1 370 ? -4.726 4.803 3.366 1.00 77.81 370 ARG A O 1
ATOM 3036 N N . LEU A 1 371 ? -4.813 3.247 1.742 1.00 87.44 371 LEU A N 1
ATOM 3037 C CA . LEU A 1 371 ? -5.548 2.227 2.502 1.00 87.44 371 LEU A CA 1
ATOM 3038 C C . LEU A 1 371 ? -4.915 1.927 3.865 1.00 87.44 371 LEU A C 1
ATOM 3040 O O . LEU A 1 371 ? -5.613 1.893 4.872 1.00 87.44 371 LEU A O 1
ATOM 3044 N N . PHE A 1 372 ? -3.591 1.763 3.935 1.00 88.06 372 PHE A N 1
ATOM 3045 C CA . PHE A 1 372 ? -2.923 1.411 5.199 1.00 88.06 372 PHE A CA 1
ATOM 3046 C C . PHE A 1 372 ? -2.927 2.552 6.226 1.00 88.06 372 PHE A C 1
ATOM 3048 O O . PHE A 1 372 ? -2.618 2.351 7.399 1.00 88.06 372 PHE A O 1
ATOM 3055 N N . ARG A 1 373 ? -3.294 3.764 5.793 1.00 81.75 373 ARG A N 1
ATOM 3056 C CA . ARG A 1 373 ? -3.517 4.925 6.662 1.00 81.75 373 ARG A CA 1
ATOM 3057 C C . ARG A 1 373 ? -5.004 5.174 6.893 1.00 81.75 373 ARG A C 1
ATOM 3059 O O . ARG A 1 373 ? -5.361 5.621 7.981 1.00 81.75 373 ARG A O 1
ATOM 3066 N N . ALA A 1 374 ? -5.840 4.923 5.882 1.00 86.94 374 ALA A N 1
ATOM 3067 C CA . ALA A 1 374 ? -7.291 5.102 5.821 1.00 86.94 374 ALA A CA 1
ATOM 3068 C C . ALA A 1 374 ? -7.997 3.748 5.598 1.00 86.94 374 ALA A C 1
ATOM 3070 O O . ALA A 1 374 ? -8.532 3.498 4.521 1.00 86.94 374 ALA A O 1
ATOM 3071 N N . PRO A 1 375 ? -7.959 2.838 6.578 1.00 90.56 375 PRO A N 1
ATOM 3072 C CA . PRO A 1 375 ? -8.365 1.452 6.365 1.00 90.56 375 PRO A CA 1
ATOM 3073 C C . PRO A 1 375 ? -9.881 1.263 6.258 1.00 90.56 375 PRO A C 1
ATOM 3075 O O . PRO A 1 375 ? -10.313 0.222 5.777 1.00 90.56 375 PRO A O 1
ATOM 3078 N N . VAL A 1 376 ? -10.698 2.229 6.692 1.00 91.56 376 VAL A N 1
ATOM 3079 C CA . VAL A 1 376 ? -12.160 2.111 6.630 1.00 91.56 376 VAL A CA 1
ATOM 3080 C C . VAL A 1 376 ? -12.624 2.351 5.194 1.00 91.56 376 VAL A C 1
ATOM 3082 O O . VAL A 1 376 ? -12.485 3.458 4.676 1.00 91.56 376 VAL A O 1
ATOM 3085 N N . LEU A 1 377 ? -13.176 1.330 4.538 1.00 91.19 377 LEU A N 1
ATOM 3086 C CA . LEU A 1 377 ? -13.802 1.486 3.224 1.00 91.19 377 LEU A CA 1
ATOM 3087 C C . LEU A 1 377 ? -15.297 1.741 3.409 1.00 91.19 377 LEU A C 1
ATOM 3089 O O . LEU A 1 377 ? -16.051 0.813 3.701 1.00 91.19 377 LEU A O 1
ATOM 3093 N N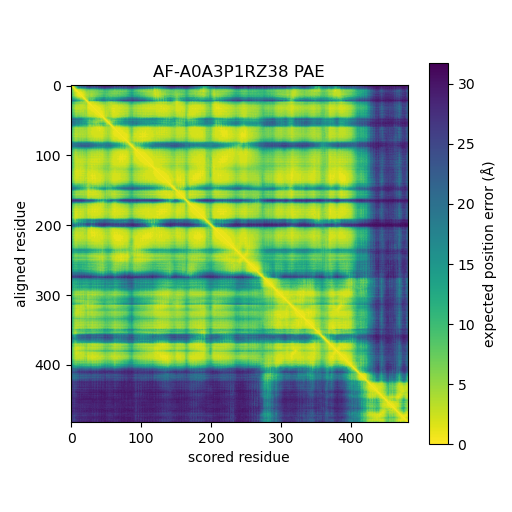 . GLU A 1 378 ? -15.718 2.992 3.235 1.00 87.88 378 GLU A N 1
ATOM 3094 C CA . GLU A 1 378 ? -17.121 3.378 3.403 1.00 87.88 378 GLU A CA 1
ATOM 3095 C C . GLU A 1 378 ? -17.933 3.129 2.123 1.00 87.88 378 GLU A C 1
ATOM 3097 O O . GLU A 1 378 ? -17.554 3.556 1.025 1.00 87.88 378 GLU A O 1
ATOM 3102 N N . PHE A 1 379 ? -19.100 2.499 2.279 1.00 87.69 379 PHE A N 1
ATOM 3103 C CA . PHE A 1 379 ? -20.129 2.377 1.247 1.00 87.69 379 PHE A CA 1
ATOM 3104 C C . PHE A 1 379 ? -21.479 2.917 1.753 1.00 87.69 379 PHE A C 1
ATOM 3106 O O . PHE A 1 379 ? -21.598 3.519 2.824 1.00 87.69 379 PHE A O 1
ATOM 3113 N N . SER A 1 380 ? -22.521 2.821 0.926 1.00 83.81 380 SER A N 1
ATOM 3114 C CA . SER A 1 380 ? -23.835 3.401 1.242 1.00 83.81 380 SER A CA 1
ATOM 3115 C C . SER A 1 380 ? -24.559 2.695 2.388 1.00 83.81 380 SER A C 1
ATOM 3117 O O . SER A 1 380 ? -25.226 3.375 3.166 1.00 83.81 380 SER A O 1
ATOM 3119 N N . GLU A 1 381 ? -24.406 1.377 2.511 1.00 85.31 381 GLU A N 1
ATOM 3120 C CA . GLU A 1 381 ? -25.114 0.555 3.506 1.00 85.31 381 GLU A CA 1
ATOM 3121 C C . GLU A 1 381 ? -24.183 -0.038 4.573 1.00 85.31 381 GLU A C 1
ATOM 3123 O O . GLU A 1 381 ? -24.612 -0.312 5.693 1.00 85.31 381 GLU A O 1
ATOM 3128 N N . ILE A 1 382 ? -22.901 -0.198 4.249 1.00 90.56 382 ILE A N 1
ATOM 3129 C CA . ILE A 1 382 ? -21.919 -0.915 5.063 1.00 90.56 382 ILE A CA 1
ATOM 3130 C C . ILE A 1 382 ? -20.548 -0.246 5.002 1.00 90.56 382 ILE A C 1
ATOM 3132 O O . ILE A 1 382 ? -20.236 0.452 4.035 1.00 90.56 382 ILE A O 1
ATOM 3136 N N . ASP A 1 383 ? -19.717 -0.561 5.988 1.00 91.44 383 ASP A N 1
ATOM 3137 C CA . ASP A 1 383 ? -18.289 -0.270 6.002 1.00 91.44 383 ASP A CA 1
ATOM 3138 C C . ASP A 1 383 ? -17.503 -1.594 6.002 1.00 91.44 383 ASP A C 1
ATOM 3140 O O . ASP A 1 383 ? -17.882 -2.559 6.679 1.00 91.44 383 ASP A O 1
ATOM 3144 N N . ILE A 1 384 ? -16.410 -1.652 5.233 1.00 92.25 384 ILE A N 1
ATOM 3145 C CA . ILE A 1 384 ? -15.466 -2.782 5.236 1.00 92.25 384 ILE A CA 1
ATOM 3146 C C . ILE A 1 384 ? -14.223 -2.383 6.027 1.00 92.25 384 ILE A C 1
ATOM 3148 O O . ILE A 1 384 ? -13.609 -1.348 5.761 1.00 92.25 384 ILE A O 1
ATOM 3152 N N . LEU A 1 385 ? -13.848 -3.224 6.990 1.00 91.25 385 LEU A N 1
ATOM 3153 C CA . LEU A 1 385 ? -12.803 -2.953 7.970 1.00 91.25 385 LEU A CA 1
ATOM 3154 C C . LEU A 1 385 ? -11.747 -4.072 7.974 1.00 91.25 385 LEU A C 1
ATOM 3156 O O . LEU A 1 385 ? -11.982 -5.132 8.559 1.00 91.25 385 LEU A O 1
ATOM 3160 N N . PRO A 1 386 ? -10.569 -3.860 7.360 1.00 92.94 386 PRO A N 1
ATOM 3161 C CA . PRO A 1 386 ? -9.402 -4.711 7.565 1.00 92.94 386 PRO A CA 1
ATOM 3162 C C . PRO A 1 386 ? -8.844 -4.487 8.974 1.00 92.94 386 PRO A C 1
ATOM 3164 O O . PRO A 1 386 ? -8.158 -3.497 9.236 1.00 92.94 386 PRO A O 1
ATOM 3167 N N . THR A 1 387 ? -9.136 -5.407 9.893 1.00 91.19 387 THR A N 1
ATOM 3168 C CA . THR A 1 387 ? -8.858 -5.276 11.332 1.00 91.19 387 THR A CA 1
ATOM 3169 C C . THR A 1 387 ? -7.416 -4.895 11.640 1.00 91.19 387 THR A C 1
ATOM 3171 O O . THR A 1 387 ? -7.163 -3.928 12.357 1.00 91.19 387 THR A O 1
ATOM 3174 N N . PHE A 1 388 ? -6.442 -5.617 11.086 1.00 91.88 388 PHE A N 1
ATOM 3175 C CA . PHE A 1 388 ? -5.040 -5.351 11.389 1.00 91.88 388 PHE A CA 1
ATOM 3176 C C . PHE A 1 388 ? -4.530 -4.085 10.707 1.00 91.88 388 PHE A C 1
ATOM 3178 O O . PHE A 1 388 ? -3.661 -3.421 11.262 1.00 91.88 388 PHE A O 1
ATOM 3185 N N . SER A 1 389 ? -5.084 -3.691 9.558 1.00 93.62 389 SER A N 1
ATOM 3186 C CA . SER A 1 389 ? -4.774 -2.380 8.972 1.00 93.62 389 SER A CA 1
ATOM 3187 C C . SER A 1 389 ? -5.364 -1.247 9.807 1.00 93.62 389 SER A C 1
ATOM 3189 O O . SER A 1 389 ? -4.741 -0.198 9.948 1.00 93.62 389 SER A O 1
ATOM 3191 N N . PHE A 1 390 ? -6.517 -1.471 10.440 1.00 91.31 390 PHE A N 1
ATOM 3192 C CA . PHE A 1 390 ? -7.078 -0.552 11.423 1.00 91.31 390 PHE A CA 1
ATOM 3193 C C . PHE A 1 390 ? -6.193 -0.427 12.668 1.00 91.31 390 PHE A C 1
ATOM 3195 O O . PHE A 1 390 ? -5.863 0.693 13.064 1.00 91.31 390 PHE A O 1
ATOM 3202 N N . LEU A 1 391 ? -5.687 -1.547 13.196 1.00 91.12 391 LEU A N 1
ATOM 3203 C CA . LEU A 1 391 ? -4.684 -1.557 14.269 1.00 91.12 391 LEU A CA 1
ATOM 3204 C C . LEU A 1 391 ? -3.386 -0.840 13.870 1.00 91.12 391 LEU A C 1
ATOM 3206 O O . LEU A 1 391 ? -2.862 -0.029 14.632 1.00 91.12 391 LEU A O 1
ATOM 3210 N N . GLU A 1 392 ? -2.875 -1.097 12.667 1.00 90.31 392 GLU A N 1
ATOM 3211 C CA . GLU A 1 392 ? -1.667 -0.450 12.151 1.00 90.31 392 GLU A CA 1
ATOM 3212 C C . GLU A 1 392 ? -1.863 1.068 12.017 1.00 90.31 392 GLU A C 1
ATOM 3214 O O . GLU A 1 392 ? -0.992 1.840 12.426 1.00 90.31 392 GLU A O 1
ATOM 3219 N N . SER A 1 393 ? -3.025 1.508 11.521 1.00 87.75 393 SER A N 1
ATOM 3220 C CA . SER A 1 393 ? -3.330 2.928 11.305 1.00 87.75 393 SER A CA 1
ATOM 3221 C C . SER A 1 393 ? -3.254 3.765 12.586 1.00 87.75 393 SER A C 1
ATOM 3223 O O . SER A 1 393 ? -2.888 4.943 12.533 1.00 87.75 393 SER A O 1
ATOM 3225 N N . ALA A 1 394 ? -3.494 3.156 13.753 1.00 86.25 394 ALA A N 1
ATOM 3226 C CA . ALA A 1 394 ? -3.379 3.816 15.049 1.00 86.25 394 ALA A CA 1
ATOM 3227 C C . ALA A 1 394 ? -1.968 4.324 15.352 1.00 86.25 394 ALA A C 1
ATOM 3229 O O . ALA A 1 394 ? -1.826 5.369 15.988 1.00 86.25 394 ALA A O 1
ATOM 3230 N N . LYS A 1 395 ? -0.933 3.653 14.828 1.00 82.44 395 LYS A N 1
ATOM 3231 C CA . LYS A 1 395 ? 0.464 4.096 14.960 1.00 82.44 395 LYS A CA 1
ATOM 3232 C C . LYS A 1 395 ? 0.724 5.412 14.219 1.00 82.44 395 LYS A C 1
ATOM 3234 O O . LYS A 1 395 ? 1.584 6.190 14.622 1.00 82.44 395 LYS A O 1
ATOM 3239 N N . TYR A 1 396 ? -0.031 5.680 13.153 1.00 76.19 396 TYR A N 1
ATOM 3240 C CA . TYR A 1 396 ? 0.143 6.852 12.288 1.00 76.19 396 TYR A CA 1
ATOM 3241 C C . TYR A 1 396 ? -0.901 7.952 12.527 1.00 76.19 396 TYR A C 1
ATOM 3243 O O . TYR A 1 396 ? -0.722 9.085 12.071 1.00 76.19 396 TYR A O 1
ATOM 3251 N N . PHE A 1 397 ? -1.982 7.637 13.245 1.00 78.62 397 PHE A N 1
ATOM 3252 C CA . PHE A 1 397 ? -3.123 8.526 13.448 1.00 78.62 397 PHE A CA 1
ATOM 3253 C C . PHE A 1 397 ? -2.765 9.904 14.031 1.00 78.62 397 PHE A C 1
ATOM 3255 O O . PHE A 1 397 ? -3.216 10.892 13.443 1.00 78.62 397 PHE A O 1
ATOM 3262 N N . PRO A 1 398 ? -1.918 10.031 15.081 1.00 73.50 398 PRO A N 1
ATOM 3263 C CA . PRO A 1 398 ? -1.547 11.340 15.627 1.00 73.50 398 PRO A CA 1
ATOM 3264 C C . PRO A 1 398 ? -0.971 12.296 14.576 1.00 73.50 398 PRO A C 1
ATOM 3266 O O . PRO A 1 398 ? -1.314 13.471 14.545 1.00 73.50 398 PRO A O 1
ATOM 3269 N N . TYR A 1 399 ? -0.132 11.802 13.667 1.00 69.31 399 TYR A N 1
ATOM 3270 C CA . TYR A 1 399 ? 0.467 12.624 12.610 1.00 69.31 399 TYR A CA 1
ATOM 3271 C C . TYR A 1 399 ? -0.547 13.018 11.542 1.00 69.31 399 TYR A C 1
ATOM 3273 O O . TYR A 1 399 ? -0.503 14.120 10.990 1.00 69.31 399 TYR A O 1
ATOM 3281 N N . ARG A 1 400 ? -1.477 12.108 11.250 1.00 69.75 400 ARG A N 1
ATOM 3282 C CA . ARG A 1 400 ? -2.487 12.305 10.219 1.00 69.75 400 ARG A CA 1
ATOM 3283 C C . ARG A 1 400 ? -3.510 13.358 10.617 1.00 69.75 400 ARG A C 1
ATOM 3285 O O . ARG A 1 400 ? -3.752 14.272 9.830 1.00 69.75 400 ARG A O 1
ATOM 3292 N N . ILE A 1 401 ? -4.073 13.251 11.822 1.00 66.31 401 ILE A N 1
ATOM 3293 C CA . ILE A 1 401 ? -5.074 14.211 12.301 1.00 66.31 401 ILE A CA 1
ATOM 3294 C C . ILE A 1 401 ? -4.504 15.635 12.298 1.00 66.31 401 ILE A C 1
ATOM 3296 O O . ILE A 1 401 ? -5.162 16.557 11.826 1.00 66.31 401 ILE A O 1
ATOM 3300 N N . LEU A 1 402 ? -3.225 15.793 12.661 1.00 61.53 402 LEU A N 1
ATOM 3301 C CA . LEU A 1 402 ? -2.530 17.075 12.573 1.00 61.53 402 LEU A CA 1
ATOM 3302 C C . LEU A 1 402 ? -2.461 17.622 11.145 1.00 61.53 402 LEU A C 1
ATOM 3304 O O . LEU A 1 402 ? -2.805 18.782 10.930 1.00 61.53 402 LEU A O 1
ATOM 3308 N N . ARG A 1 403 ? -2.056 16.813 10.155 1.00 59.78 403 ARG A N 1
ATOM 3309 C CA . ARG A 1 403 ? -1.998 17.261 8.750 1.00 59.78 403 ARG A CA 1
ATOM 3310 C C . ARG A 1 403 ? -3.385 17.651 8.230 1.00 59.78 403 ARG A C 1
ATOM 3312 O O . ARG A 1 403 ? -3.514 18.693 7.592 1.00 59.78 403 ARG A O 1
ATOM 3319 N N . SER A 1 404 ? -4.413 16.854 8.513 1.00 58.62 404 SER A N 1
ATOM 3320 C CA . SER A 1 404 ? -5.788 17.142 8.086 1.00 58.62 404 SER A CA 1
ATOM 3321 C C . SER A 1 404 ? -6.351 18.416 8.726 1.00 58.62 404 SER A C 1
ATOM 3323 O O . SER A 1 404 ? -6.948 19.234 8.025 1.00 58.62 404 SER A O 1
ATOM 3325 N N . ASP A 1 405 ? -6.131 18.629 10.027 1.00 56.34 405 ASP A N 1
ATOM 3326 C CA . ASP A 1 405 ? -6.611 19.824 10.733 1.00 56.34 405 ASP A CA 1
ATOM 3327 C C . ASP A 1 405 ? -5.849 21.097 10.337 1.00 56.34 405 ASP A C 1
ATOM 3329 O O . ASP A 1 405 ? -6.467 22.156 10.205 1.00 56.34 405 ASP A O 1
ATOM 3333 N N . ILE A 1 406 ? -4.541 21.003 10.057 1.00 47.81 406 ILE A N 1
ATOM 3334 C CA . ILE A 1 406 ? -3.755 22.115 9.490 1.00 47.81 406 ILE A CA 1
ATOM 3335 C C . ILE A 1 406 ? -4.337 22.567 8.141 1.00 47.81 406 ILE A C 1
ATOM 3337 O O . ILE A 1 406 ? -4.384 23.765 7.856 1.00 47.81 406 ILE A O 1
ATOM 3341 N N . LEU A 1 407 ? -4.804 21.627 7.313 1.00 44.25 407 LEU A N 1
ATOM 3342 C CA . LEU A 1 407 ? -5.303 21.912 5.965 1.00 44.25 407 LEU A CA 1
ATOM 3343 C C . LEU A 1 407 ? -6.777 22.362 5.933 1.00 44.25 407 LEU A C 1
ATOM 3345 O O . LEU A 1 407 ? -7.223 22.955 4.944 1.00 44.25 407 LEU A O 1
ATOM 3349 N N . ASN A 1 408 ? -7.553 22.136 6.998 1.00 49.72 408 ASN A N 1
ATOM 3350 C CA . ASN A 1 408 ? -8.982 22.440 7.009 1.00 49.72 408 ASN A CA 1
ATOM 3351 C C . ASN A 1 408 ? -9.270 23.914 7.371 1.00 49.72 408 ASN A C 1
ATOM 3353 O O . ASN A 1 408 ? -9.366 24.312 8.536 1.00 49.72 408 ASN A O 1
ATOM 3357 N N . LYS A 1 409 ? -9.485 24.746 6.339 1.00 46.78 409 LYS A N 1
ATOM 3358 C CA . LYS A 1 409 ? -9.723 26.203 6.449 1.00 46.78 409 LYS A CA 1
ATOM 3359 C C . LYS A 1 409 ? -10.871 26.610 7.387 1.00 46.78 409 LYS A C 1
ATOM 3361 O O . LYS A 1 409 ? -10.862 27.744 7.865 1.00 46.78 409 LYS A O 1
ATOM 3366 N N . LYS A 1 410 ? -11.838 25.728 7.685 1.00 51.16 410 LYS A N 1
ATOM 3367 C CA . LYS A 1 410 ? -12.981 26.042 8.570 1.00 51.16 410 LYS A CA 1
ATOM 3368 C C . LYS A 1 410 ? -12.572 26.391 10.007 1.00 51.16 410 LYS A C 1
ATOM 3370 O O . LYS A 1 410 ? -13.254 27.196 10.629 1.00 51.16 410 LYS A O 1
ATOM 3375 N N . ASN A 1 411 ? -11.444 25.867 10.495 1.00 50.19 411 ASN A N 1
ATOM 3376 C CA . ASN A 1 411 ? -10.871 26.215 11.807 1.00 50.19 411 ASN A CA 1
ATOM 3377 C C . ASN A 1 411 ? -9.549 26.993 11.685 1.00 50.19 411 ASN A C 1
ATOM 3379 O O . ASN A 1 411 ? -8.905 27.297 12.691 1.00 50.19 411 ASN A O 1
ATOM 3383 N N . GLY A 1 412 ? -9.170 27.342 10.450 1.00 55.06 412 GLY A N 1
ATOM 3384 C CA . GLY A 1 412 ? -7.860 27.875 10.102 1.00 55.06 412 GLY A CA 1
ATOM 3385 C C . GLY A 1 412 ? -7.516 29.158 10.844 1.00 55.06 412 GLY A C 1
ATOM 3386 O O . GLY A 1 412 ? -6.387 29.304 11.264 1.00 55.06 412 GLY A O 1
ATOM 3387 N N . LYS A 1 413 ? -8.462 30.068 11.116 1.00 57.81 413 LYS A N 1
ATOM 3388 C CA . LYS A 1 413 ? -8.124 31.307 11.843 1.00 57.81 413 LYS A CA 1
ATOM 3389 C C . LYS A 1 413 ? -7.685 31.040 13.283 1.00 57.81 413 LYS A C 1
ATOM 3391 O O . LYS A 1 413 ? -6.606 31.474 13.658 1.00 57.81 413 LYS A O 1
ATOM 3396 N N . THR A 1 414 ? -8.464 30.300 14.070 1.00 59.44 414 THR A N 1
ATOM 3397 C CA . THR A 1 414 ? -8.113 29.986 15.466 1.00 59.44 414 THR A CA 1
ATOM 3398 C C . THR A 1 414 ? -6.845 29.138 15.538 1.00 59.44 414 THR A C 1
ATOM 3400 O O . THR A 1 414 ? -5.964 29.414 16.347 1.00 59.44 414 THR A O 1
ATOM 3403 N N . TRP A 1 415 ? -6.721 28.153 14.645 1.00 56.75 415 TRP A N 1
ATOM 3404 C CA . TRP A 1 415 ? -5.557 27.275 14.553 1.00 56.75 415 TRP A CA 1
ATOM 3405 C C . TRP A 1 415 ? -4.289 28.022 14.107 1.00 56.75 415 TRP A C 1
ATOM 3407 O O . TRP A 1 415 ? -3.272 27.949 14.786 1.00 56.75 415 TRP A O 1
ATOM 3417 N N . THR A 1 416 ? -4.350 28.830 13.044 1.00 59.12 416 THR A N 1
ATOM 3418 C CA . THR A 1 416 ? -3.240 29.678 12.573 1.00 59.12 416 THR A CA 1
ATOM 3419 C C . THR A 1 416 ? -2.857 30.738 13.605 1.00 59.12 416 THR A C 1
ATOM 3421 O O . THR A 1 416 ? -1.670 30.954 13.823 1.00 59.12 416 THR A O 1
ATOM 3424 N N . THR A 1 417 ? -3.817 31.376 14.286 1.00 61.03 417 THR A N 1
ATOM 3425 C CA . THR A 1 417 ? -3.520 32.323 15.376 1.00 61.03 417 THR A CA 1
ATOM 3426 C C . THR A 1 417 ? -2.802 31.634 16.537 1.00 61.03 417 THR A C 1
ATOM 3428 O O . THR A 1 417 ? -1.873 32.204 17.106 1.00 61.03 417 THR A O 1
ATOM 3431 N N . LEU A 1 418 ? -3.189 30.404 16.882 1.00 57.75 418 LEU A N 1
ATOM 3432 C CA . LEU A 1 418 ? -2.539 29.630 17.941 1.00 57.75 418 LEU A CA 1
ATOM 3433 C C . LEU A 1 418 ? -1.162 29.090 17.527 1.00 57.75 418 LEU A C 1
ATOM 3435 O O . LEU A 1 418 ? -0.257 29.111 18.361 1.00 57.75 418 LEU A O 1
ATOM 3439 N N . ILE A 1 419 ? -0.982 28.659 16.272 1.00 57.59 419 ILE A N 1
ATOM 3440 C CA . ILE A 1 419 ? 0.327 28.264 15.728 1.00 57.59 419 ILE A CA 1
ATOM 3441 C C . ILE A 1 419 ? 1.283 29.454 15.762 1.00 57.59 419 ILE A C 1
ATOM 3443 O O . ILE A 1 419 ? 2.348 29.349 16.365 1.00 57.59 419 ILE A O 1
ATOM 3447 N N . ARG A 1 420 ? 0.868 30.608 15.222 1.00 58.19 420 ARG A N 1
ATOM 3448 C CA . ARG A 1 420 ? 1.682 31.832 15.237 1.00 58.19 420 ARG A CA 1
ATOM 3449 C C . ARG A 1 420 ? 2.126 32.193 16.652 1.00 58.19 420 ARG A C 1
ATOM 3451 O O . ARG A 1 420 ? 3.311 32.354 16.904 1.00 58.19 420 ARG A O 1
ATOM 3458 N N . LYS A 1 421 ? 1.193 32.181 17.608 1.00 57.53 421 LYS A N 1
ATOM 3459 C CA . LYS A 1 421 ? 1.451 32.552 19.006 1.00 57.53 421 LYS A CA 1
ATOM 3460 C C . LYS A 1 421 ? 2.384 31.594 19.766 1.00 57.53 421 LYS A C 1
ATOM 3462 O O . LYS A 1 421 ? 3.031 32.020 20.718 1.00 57.53 421 LYS A O 1
ATOM 3467 N N . ASN A 1 422 ? 2.417 30.304 19.417 1.00 52.31 422 ASN A N 1
ATOM 3468 C CA . ASN A 1 422 ? 3.130 29.279 20.199 1.00 52.31 422 ASN A CA 1
ATOM 3469 C C . ASN A 1 422 ? 4.300 28.612 19.460 1.00 52.31 422 ASN A C 1
ATOM 3471 O O . ASN A 1 422 ? 5.048 27.861 20.091 1.00 52.31 422 ASN A O 1
ATOM 3475 N N . PHE A 1 423 ? 4.468 28.860 18.160 1.00 54.53 423 PHE A N 1
ATOM 3476 C CA . PHE A 1 423 ? 5.502 28.229 17.336 1.00 54.53 423 PHE A CA 1
ATOM 3477 C C . PHE A 1 423 ? 6.305 29.242 16.520 1.00 54.53 423 PHE A C 1
ATOM 3479 O O . PHE A 1 423 ? 7.524 29.233 16.665 1.00 54.53 423 PHE A O 1
ATOM 3486 N N . ASP A 1 424 ? 5.661 30.134 15.758 1.00 53.91 424 ASP A N 1
ATOM 3487 C CA . ASP A 1 424 ? 6.383 31.146 14.961 1.00 53.91 424 ASP A CA 1
ATOM 3488 C C . ASP A 1 424 ? 6.947 32.258 15.861 1.00 53.91 424 ASP A C 1
ATOM 3490 O O . ASP A 1 424 ? 8.121 32.603 15.794 1.00 53.91 424 ASP A O 1
ATOM 3494 N N . GLU A 1 425 ? 6.150 32.745 16.812 1.00 57.59 425 GLU A N 1
ATOM 3495 C CA . GLU A 1 425 ? 6.527 33.848 17.699 1.00 57.59 425 GLU A CA 1
ATOM 3496 C C . GLU A 1 425 ? 7.039 33.375 19.064 1.00 57.59 425 GLU A C 1
ATOM 3498 O O . GLU A 1 425 ? 7.228 34.182 19.963 1.00 57.59 425 GLU A O 1
ATOM 3503 N N . ARG A 1 426 ? 7.263 32.073 19.287 1.00 60.81 426 ARG A N 1
ATOM 3504 C CA . ARG A 1 426 ? 7.573 31.564 20.639 1.00 60.81 426 ARG A CA 1
ATOM 3505 C C . ARG A 1 426 ? 8.872 32.126 21.212 1.00 60.81 426 ARG A C 1
ATOM 3507 O O . ARG A 1 426 ? 8.932 32.432 22.400 1.00 60.81 426 ARG A O 1
ATOM 3514 N N . LEU A 1 427 ? 9.904 32.221 20.376 1.00 62.19 427 LEU A N 1
ATOM 3515 C CA . LEU A 1 427 ? 11.211 32.738 20.780 1.00 62.19 427 LEU A CA 1
ATOM 3516 C C . LEU A 1 427 ? 11.292 34.262 20.647 1.00 62.19 427 LEU A C 1
ATOM 3518 O O . LEU A 1 427 ? 12.146 34.866 21.288 1.00 62.19 427 LEU A O 1
ATOM 3522 N N . LEU A 1 428 ? 10.391 34.902 19.888 1.00 69.44 428 LEU A N 1
ATOM 3523 C CA . LEU A 1 428 ? 10.399 36.354 19.689 1.00 69.44 428 LEU A CA 1
ATOM 3524 C C . LEU A 1 428 ? 10.333 37.140 21.011 1.00 69.44 428 LEU A C 1
ATOM 3526 O O . LEU A 1 428 ? 11.125 38.060 21.165 1.00 69.44 428 LEU A O 1
ATOM 3530 N N . PRO A 1 429 ? 9.479 36.809 22.001 1.00 71.94 429 PRO A N 1
ATOM 3531 C CA . PRO A 1 429 ? 9.477 37.472 23.303 1.00 71.94 429 PRO A CA 1
ATOM 3532 C C . PRO A 1 429 ? 10.778 37.297 24.091 1.00 71.94 429 PRO A C 1
ATOM 3534 O O . PRO A 1 429 ? 11.175 38.206 24.819 1.00 71.94 429 PRO A O 1
ATOM 3537 N N . GLU A 1 430 ? 11.441 36.145 23.971 1.00 73.94 430 GLU A N 1
ATOM 3538 C CA . GLU A 1 430 ? 12.735 35.896 24.618 1.00 73.94 430 GLU A CA 1
ATOM 3539 C C . GLU A 1 430 ? 13.848 36.687 23.921 1.00 73.94 430 GLU A C 1
ATOM 3541 O O . GLU A 1 430 ? 14.595 37.408 24.585 1.00 73.94 430 GLU A O 1
ATOM 3546 N N . PHE A 1 431 ? 13.898 36.654 22.587 1.00 73.81 431 PHE A N 1
ATOM 3547 C CA . PHE A 1 431 ? 14.820 37.461 21.790 1.00 73.81 431 PHE A CA 1
ATOM 3548 C C . PHE A 1 431 ? 14.581 38.955 21.960 1.00 73.81 431 PHE A C 1
ATOM 3550 O O . PHE A 1 431 ? 15.545 39.706 22.055 1.00 73.81 431 PHE A O 1
ATOM 3557 N N . LYS A 1 432 ? 13.325 39.388 22.094 1.00 81.38 432 LYS A N 1
ATOM 3558 C CA . LYS A 1 432 ? 12.979 40.775 22.398 1.00 81.38 432 LYS A CA 1
ATOM 3559 C C . LYS A 1 432 ? 13.562 41.189 23.742 1.00 81.38 432 LYS A C 1
ATOM 3561 O O . LYS A 1 432 ? 14.222 42.211 23.801 1.00 81.38 432 LYS A O 1
ATOM 3566 N N . LYS A 1 433 ? 13.408 40.388 24.804 1.00 81.50 433 LYS A N 1
ATOM 3567 C CA . LYS A 1 433 ? 14.016 40.695 26.116 1.00 81.50 433 LYS A CA 1
ATOM 3568 C C . LYS A 1 433 ? 15.539 40.809 26.048 1.00 81.50 433 LYS A C 1
ATOM 3570 O O . LYS A 1 433 ? 16.121 41.644 26.735 1.00 81.50 433 LYS A O 1
ATOM 3575 N N . ILE A 1 434 ? 16.184 39.972 25.237 1.00 82.44 434 ILE A N 1
ATOM 3576 C CA . ILE A 1 434 ? 17.630 40.047 25.001 1.00 82.44 434 ILE A CA 1
ATOM 3577 C C . ILE A 1 434 ? 17.968 41.327 24.221 1.00 82.44 434 ILE A C 1
ATOM 3579 O O . ILE A 1 434 ? 18.843 42.079 24.641 1.00 82.44 434 ILE A O 1
ATOM 3583 N N . ALA A 1 435 ? 17.246 41.621 23.138 1.00 80.31 435 ALA A N 1
ATOM 3584 C CA . ALA A 1 435 ? 17.431 42.817 22.318 1.00 80.31 435 ALA A CA 1
ATOM 3585 C C . ALA A 1 435 ? 17.175 44.116 23.100 1.00 80.31 435 ALA A C 1
ATOM 3587 O O . ALA A 1 435 ? 17.948 45.057 22.960 1.00 80.31 435 ALA A O 1
ATOM 3588 N N . GLU A 1 436 ? 16.184 44.142 23.998 1.00 87.44 436 GLU A N 1
ATOM 3589 C CA . GLU A 1 436 ? 15.872 45.264 24.901 1.00 87.44 436 GLU A CA 1
ATOM 3590 C C . GLU A 1 436 ? 17.042 45.624 25.832 1.00 87.44 436 GLU A C 1
ATOM 3592 O O . GLU A 1 436 ? 17.126 46.761 26.304 1.00 87.44 436 GLU A O 1
ATOM 3597 N N . SER A 1 437 ? 17.968 44.688 26.085 1.00 88.00 437 SER A N 1
ATOM 3598 C CA . SER A 1 437 ? 19.194 44.974 26.842 1.00 88.00 437 SER A CA 1
ATOM 3599 C C . SER A 1 437 ? 20.219 45.796 26.049 1.00 88.00 437 SER A C 1
ATOM 3601 O O . SER A 1 437 ? 21.047 46.481 26.653 1.00 88.00 437 SER A O 1
ATOM 3603 N N . TYR A 1 438 ? 20.137 45.765 24.716 1.00 83.06 438 TYR A N 1
ATOM 3604 C CA . TYR A 1 438 ? 21.006 46.496 23.792 1.00 83.06 438 TYR A CA 1
ATOM 3605 C C . TYR A 1 438 ? 20.327 47.752 23.224 1.00 83.06 438 TYR A C 1
ATOM 3607 O O . TYR A 1 438 ? 20.984 48.780 23.075 1.00 83.06 438 TYR A O 1
ATOM 3615 N N . ASP A 1 439 ? 19.019 47.679 22.963 1.00 85.94 439 ASP A N 1
ATOM 3616 C CA . ASP A 1 439 ? 18.186 48.749 22.412 1.00 85.94 439 ASP A CA 1
ATOM 3617 C C . ASP A 1 439 ? 16.783 48.719 23.030 1.00 85.94 439 ASP A C 1
ATOM 3619 O O . ASP A 1 439 ? 15.982 47.818 22.767 1.00 85.94 439 ASP A O 1
ATOM 3623 N N . ARG A 1 440 ? 16.449 49.741 23.822 1.00 83.69 440 ARG A N 1
ATOM 3624 C CA . ARG A 1 440 ? 15.128 49.842 24.463 1.00 83.69 440 ARG A CA 1
ATOM 3625 C C . ARG A 1 440 ? 13.985 50.040 23.466 1.00 83.69 440 ARG A C 1
ATOM 3627 O O . ARG A 1 440 ? 12.844 49.757 23.825 1.00 83.69 440 ARG A O 1
ATOM 3634 N N . ASP A 1 441 ? 14.283 50.492 22.249 1.00 80.88 441 ASP A N 1
ATOM 3635 C CA . ASP A 1 441 ? 13.295 50.790 21.211 1.00 80.88 441 ASP A CA 1
ATOM 3636 C C . ASP A 1 441 ? 13.142 49.652 20.186 1.00 80.88 441 ASP A C 1
ATOM 3638 O O . ASP A 1 441 ? 12.573 49.863 19.108 1.00 80.88 441 ASP A O 1
ATOM 3642 N N . CYS A 1 442 ? 13.612 48.438 20.513 1.00 84.50 442 CYS A N 1
ATOM 3643 C CA . CYS A 1 442 ? 13.479 47.278 19.634 1.00 84.50 442 CYS A CA 1
ATOM 3644 C C . CYS A 1 442 ? 12.017 47.023 19.213 1.00 84.50 442 CYS A C 1
ATOM 3646 O O . CYS A 1 442 ? 11.062 47.194 19.986 1.00 84.50 442 CYS A O 1
ATOM 3648 N N . LYS A 1 443 ? 11.831 46.594 17.962 1.00 81.50 443 LYS A N 1
ATOM 3649 C CA . LYS A 1 443 ? 10.508 46.378 17.358 1.00 81.50 443 LYS A CA 1
ATOM 3650 C C . LYS A 1 443 ? 10.370 44.950 16.873 1.00 81.50 443 LYS A C 1
ATOM 3652 O O . LYS A 1 443 ? 11.251 44.451 16.186 1.00 81.50 443 LYS A O 1
ATOM 3657 N N . ILE A 1 444 ? 9.243 44.337 17.212 1.00 77.69 444 ILE A N 1
ATOM 3658 C CA . ILE A 1 444 ? 8.827 43.032 16.695 1.00 77.69 444 ILE A CA 1
ATOM 3659 C C . ILE A 1 444 ? 7.846 43.222 15.538 1.00 77.69 444 ILE A C 1
ATOM 3661 O O . ILE A 1 444 ? 7.104 44.211 15.547 1.00 77.69 444 ILE A O 1
ATOM 3665 N N . ASN A 1 445 ? 7.832 42.286 14.589 1.00 72.94 445 ASN A N 1
ATOM 3666 C CA . ASN A 1 445 ? 6.908 42.251 13.448 1.00 72.94 445 ASN A CA 1
ATOM 3667 C C . ASN A 1 445 ? 6.883 43.602 12.701 1.00 72.94 445 ASN A C 1
ATOM 3669 O O . ASN A 1 445 ? 5.848 44.261 12.539 1.00 72.94 445 ASN A O 1
ATOM 3673 N N . TYR A 1 446 ? 8.072 44.099 12.349 1.00 76.50 446 TYR A N 1
ATOM 3674 C CA . TYR A 1 446 ? 8.248 45.410 11.739 1.00 76.50 446 TYR A CA 1
ATOM 3675 C C . TYR A 1 446 ? 7.930 45.365 10.241 1.00 76.50 446 TYR A C 1
ATOM 3677 O O . TYR A 1 446 ? 8.699 44.850 9.430 1.00 76.50 446 TYR A O 1
ATOM 3685 N N . TYR A 1 447 ? 6.809 45.981 9.866 1.00 77.25 447 TYR A N 1
ATOM 3686 C CA . TYR A 1 447 ? 6.365 46.077 8.477 1.00 77.25 447 TYR A CA 1
ATOM 3687 C C . TYR A 1 447 ? 7.140 47.138 7.689 1.00 77.25 447 TYR A C 1
ATOM 3689 O O . TYR A 1 447 ? 6.947 48.348 7.861 1.00 77.25 447 TYR A O 1
ATOM 3697 N N . LEU A 1 448 ? 7.965 46.687 6.745 1.00 72.69 448 LEU A N 1
ATOM 3698 C CA . LEU A 1 448 ? 8.765 47.558 5.882 1.00 72.69 448 LEU A CA 1
ATOM 3699 C C . LEU A 1 448 ? 7.902 48.316 4.862 1.00 72.69 448 LEU A C 1
ATOM 3701 O O . LEU A 1 448 ? 8.244 49.438 4.479 1.00 72.69 448 LEU A O 1
ATOM 3705 N N . ASN A 1 449 ? 6.738 47.773 4.486 1.00 69.88 449 ASN A N 1
ATOM 3706 C CA . ASN A 1 449 ? 5.774 48.454 3.610 1.00 69.88 449 ASN A CA 1
ATOM 3707 C C . ASN A 1 449 ? 5.184 49.745 4.234 1.00 69.88 449 ASN A C 1
ATOM 3709 O O . ASN A 1 449 ? 4.715 50.628 3.508 1.00 69.88 449 ASN A O 1
ATOM 3713 N N . GLN A 1 450 ? 5.267 49.902 5.562 1.00 69.31 450 GLN A N 1
ATOM 3714 C CA . GLN A 1 450 ? 4.829 51.097 6.293 1.00 69.31 450 GLN A CA 1
ATOM 3715 C C . GLN A 1 450 ? 5.947 52.140 6.427 1.00 69.31 450 GLN A C 1
ATOM 3717 O O . GLN A 1 450 ? 5.720 53.224 6.972 1.00 69.31 450 GLN A O 1
ATOM 3722 N N . SER A 1 451 ? 7.146 51.849 5.908 1.00 66.19 451 SER A N 1
ATOM 3723 C CA . SER A 1 451 ? 8.286 52.762 5.957 1.00 66.19 451 SER A CA 1
ATOM 3724 C C . SER A 1 451 ? 7.950 54.120 5.334 1.00 66.19 451 SER A C 1
ATOM 3726 O O . SER A 1 451 ? 7.265 54.226 4.313 1.00 66.19 451 SER A O 1
ATOM 3728 N N . LYS A 1 452 ? 8.452 55.199 5.938 1.00 74.56 452 LYS A N 1
ATOM 3729 C CA . LYS A 1 452 ? 8.332 56.557 5.379 1.00 74.56 452 LYS A CA 1
ATOM 3730 C C . LYS A 1 452 ? 9.323 56.818 4.237 1.00 74.56 452 LYS A C 1
ATOM 3732 O O . LYS A 1 452 ? 9.294 57.896 3.661 1.00 74.56 452 LYS A O 1
ATOM 3737 N N . ILE A 1 453 ? 10.190 55.852 3.927 1.00 72.81 453 ILE A N 1
ATOM 3738 C CA . ILE A 1 453 ? 11.215 55.955 2.889 1.00 72.81 453 ILE A CA 1
ATOM 3739 C C . ILE A 1 453 ? 10.686 55.298 1.610 1.00 72.81 453 ILE A C 1
ATOM 3741 O O . ILE A 1 453 ? 10.533 54.076 1.550 1.00 72.81 453 ILE A O 1
ATOM 3745 N N . ASP A 1 454 ? 10.440 56.102 0.575 1.00 74.69 454 ASP A N 1
ATOM 3746 C CA . ASP A 1 454 ? 9.834 55.645 -0.685 1.00 74.69 454 ASP A CA 1
ATOM 3747 C C . ASP A 1 454 ? 10.647 54.546 -1.388 1.00 74.69 454 ASP A C 1
ATOM 3749 O O . ASP A 1 454 ? 10.072 53.629 -1.975 1.00 74.69 454 ASP A O 1
ATOM 3753 N N . GLY A 1 455 ? 11.979 54.572 -1.255 1.00 73.06 455 GLY A N 1
ATOM 3754 C CA . GLY A 1 455 ? 12.866 53.540 -1.803 1.00 73.06 455 GLY A CA 1
ATOM 3755 C C . GLY A 1 455 ? 12.629 52.147 -1.207 1.00 73.06 455 GLY A C 1
ATOM 3756 O O . GLY A 1 455 ? 12.607 51.166 -1.941 1.00 73.06 455 GLY A O 1
ATOM 3757 N N . ILE A 1 456 ? 12.364 52.051 0.101 1.00 70.06 456 ILE A N 1
ATOM 3758 C CA . ILE A 1 456 ? 12.074 50.767 0.765 1.00 70.06 456 ILE A CA 1
ATOM 3759 C C . ILE A 1 456 ? 10.710 50.238 0.309 1.00 70.06 456 ILE A C 1
ATOM 3761 O O . ILE A 1 456 ? 10.582 49.068 -0.044 1.00 70.06 456 ILE A O 1
ATOM 3765 N N . LYS A 1 457 ? 9.702 51.116 0.222 1.00 74.31 457 LYS A N 1
ATOM 3766 C CA . LYS A 1 457 ? 8.369 50.758 -0.289 1.00 74.31 457 LYS A CA 1
ATOM 3767 C C . LYS A 1 457 ? 8.406 50.230 -1.722 1.00 74.31 457 LYS A C 1
ATOM 3769 O O . LYS A 1 457 ? 7.693 49.279 -2.034 1.00 74.31 457 LYS A O 1
ATOM 3774 N N . ALA A 1 458 ? 9.212 50.842 -2.590 1.00 79.75 458 ALA A N 1
ATOM 3775 C CA . ALA A 1 458 ? 9.375 50.395 -3.971 1.00 79.75 458 ALA A CA 1
ATOM 3776 C C . ALA A 1 458 ? 10.025 49.002 -4.054 1.00 79.75 458 ALA A C 1
ATOM 3778 O O . ALA A 1 458 ? 9.571 48.163 -4.830 1.00 79.75 458 ALA A O 1
ATOM 3779 N N . LEU A 1 459 ? 11.034 48.731 -3.220 1.00 73.88 459 LEU A N 1
ATOM 3780 C CA . LEU A 1 459 ? 11.712 47.432 -3.174 1.00 73.88 459 LEU A CA 1
ATOM 3781 C C . LEU A 1 459 ? 10.800 46.304 -2.664 1.00 73.88 459 LEU A C 1
ATOM 3783 O O . LEU A 1 459 ? 10.823 45.216 -3.237 1.00 73.88 459 LEU A O 1
ATOM 3787 N N . VAL A 1 460 ? 9.953 46.575 -1.662 1.00 74.56 460 VAL A N 1
ATOM 3788 C CA . VAL A 1 460 ? 8.937 45.616 -1.184 1.00 74.56 460 VAL A CA 1
ATOM 3789 C C . VAL A 1 460 ? 7.885 45.342 -2.267 1.00 74.56 460 VAL A C 1
ATOM 3791 O O . VAL A 1 460 ? 7.606 44.186 -2.565 1.00 74.56 460 VAL A O 1
ATOM 3794 N N . LYS A 1 461 ? 7.349 46.380 -2.933 1.00 80.94 461 LYS A N 1
ATOM 3795 C CA . LYS A 1 461 ? 6.363 46.212 -4.026 1.00 80.94 461 LYS A CA 1
ATOM 3796 C C . LYS A 1 461 ? 6.881 45.380 -5.201 1.00 80.94 461 LYS A C 1
ATOM 3798 O O . LYS A 1 461 ? 6.093 44.720 -5.869 1.00 80.94 461 LYS A O 1
ATOM 3803 N N . ASN A 1 462 ? 8.186 45.428 -5.453 1.00 85.50 462 ASN A N 1
ATOM 3804 C CA . ASN A 1 462 ? 8.837 44.681 -6.525 1.00 85.50 462 ASN A CA 1
ATOM 3805 C C . ASN A 1 462 ? 9.346 43.300 -6.068 1.00 85.50 462 ASN A C 1
ATOM 3807 O O . ASN A 1 462 ? 10.147 42.694 -6.777 1.00 85.50 462 ASN A O 1
ATOM 3811 N N . ASN A 1 463 ? 8.937 42.815 -4.886 1.00 73.31 463 ASN A N 1
ATOM 3812 C CA . ASN A 1 463 ? 9.374 41.549 -4.276 1.00 73.31 463 ASN A CA 1
ATOM 3813 C C . ASN A 1 463 ? 10.904 41.406 -4.141 1.00 73.31 463 ASN A C 1
ATOM 3815 O O . ASN A 1 463 ? 11.425 40.298 -4.054 1.00 73.31 463 ASN A O 1
ATOM 3819 N N . SER A 1 464 ? 11.638 42.523 -4.151 1.00 76.00 464 SER A N 1
ATOM 3820 C CA . SER A 1 464 ? 13.104 42.544 -4.024 1.00 76.00 464 SER A CA 1
ATOM 3821 C C . SER A 1 464 ? 13.560 42.593 -2.561 1.00 76.00 464 SER A C 1
ATOM 3823 O O . SER A 1 464 ? 14.735 42.388 -2.273 1.00 76.00 464 SER A O 1
ATOM 3825 N N . LEU A 1 465 ? 12.637 42.884 -1.642 1.00 72.44 465 LEU A N 1
ATOM 3826 C CA . LEU A 1 465 ? 12.843 42.923 -0.200 1.00 72.44 465 LEU A CA 1
ATOM 3827 C C . LEU A 1 465 ? 11.660 42.225 0.482 1.00 72.44 465 LEU A C 1
ATOM 3829 O O . LEU A 1 465 ? 10.521 42.374 0.036 1.00 72.44 465 LEU A O 1
ATOM 3833 N N . ILE A 1 466 ? 11.934 41.491 1.558 1.00 74.06 466 ILE A N 1
ATOM 3834 C CA . ILE A 1 466 ? 10.911 40.836 2.382 1.00 74.06 466 ILE A CA 1
ATOM 3835 C C . ILE A 1 466 ? 10.026 41.922 3.022 1.00 74.06 466 ILE A C 1
ATOM 3837 O O . ILE A 1 466 ? 10.515 42.986 3.403 1.00 74.06 466 ILE A O 1
ATOM 3841 N N . GLU A 1 467 ? 8.715 41.697 3.081 1.00 78.69 467 GLU A N 1
ATOM 3842 C CA . GLU A 1 467 ? 7.731 42.718 3.478 1.00 78.69 467 GLU A CA 1
ATOM 3843 C C . GLU A 1 467 ? 7.727 43.025 4.989 1.00 78.69 467 GLU A C 1
ATOM 3845 O O . GLU A 1 467 ? 7.373 44.136 5.405 1.00 78.69 467 GLU A O 1
ATOM 3850 N N . GLU A 1 468 ? 8.159 42.062 5.799 1.00 77.94 468 GLU A N 1
ATOM 3851 C CA . GLU A 1 468 ? 8.140 42.080 7.260 1.00 77.94 468 GLU A CA 1
ATOM 3852 C C . GLU A 1 468 ? 9.480 41.559 7.802 1.00 77.94 468 GLU A C 1
ATOM 3854 O O . GLU A 1 468 ? 10.091 40.677 7.197 1.00 77.94 468 GLU A O 1
ATOM 3859 N N . LEU A 1 469 ? 9.940 42.145 8.910 1.00 78.56 469 LEU A N 1
ATOM 3860 C CA . LEU A 1 469 ? 11.074 41.666 9.706 1.00 78.56 469 LEU A CA 1
ATOM 3861 C C . LEU A 1 469 ? 10.566 41.264 11.089 1.00 78.56 469 LEU A C 1
ATOM 3863 O O . LEU A 1 469 ? 9.831 42.037 11.712 1.00 78.56 469 LEU A O 1
ATOM 3867 N N . ASP A 1 470 ? 10.990 40.110 11.591 1.00 75.19 470 ASP A N 1
ATOM 3868 C CA . ASP A 1 470 ? 10.461 39.550 12.833 1.00 75.19 470 ASP A CA 1
ATOM 3869 C C . ASP A 1 470 ? 10.970 40.336 14.052 1.00 75.19 470 ASP A C 1
ATOM 3871 O O . ASP A 1 470 ? 10.193 40.667 14.950 1.00 75.19 470 ASP A O 1
ATOM 3875 N N . LEU A 1 471 ? 12.253 40.722 14.081 1.00 77.94 471 LEU A N 1
ATOM 3876 C CA . LEU A 1 471 ? 12.823 41.570 15.141 1.00 77.94 471 LEU A CA 1
ATOM 3877 C C . LEU A 1 471 ? 13.858 42.556 14.588 1.00 77.94 471 LEU A C 1
ATOM 3879 O O . LEU A 1 471 ? 14.767 42.180 13.854 1.00 77.94 471 LEU A O 1
ATOM 3883 N N . VAL A 1 472 ? 13.763 43.822 14.999 1.00 81.19 472 VAL A N 1
ATOM 3884 C CA . VAL A 1 472 ? 14.676 44.902 14.596 1.00 81.19 472 VAL A CA 1
ATOM 3885 C C . VAL A 1 472 ? 15.173 45.669 15.820 1.00 81.19 472 VAL A C 1
ATOM 3887 O O . VAL A 1 472 ? 14.362 46.122 16.632 1.00 81.19 472 VAL A O 1
ATOM 3890 N N . PHE A 1 473 ? 16.493 45.841 15.946 1.00 85.69 473 PHE A N 1
ATOM 3891 C CA . PHE A 1 473 ? 17.129 46.593 17.039 1.00 85.69 473 PHE A CA 1
ATOM 3892 C C . PHE A 1 473 ? 18.508 47.152 16.643 1.00 85.69 473 PHE A C 1
ATOM 3894 O O . PHE A 1 473 ? 19.124 46.677 15.687 1.00 85.69 473 PHE A O 1
ATOM 3901 N N . ILE A 1 474 ? 19.005 48.166 17.356 1.00 83.06 474 ILE A N 1
ATOM 3902 C CA . ILE A 1 474 ? 20.298 48.817 17.084 1.00 83.06 474 ILE A CA 1
ATOM 3903 C C . ILE A 1 474 ? 21.314 48.501 18.186 1.00 83.06 474 ILE A C 1
ATOM 3905 O O . ILE A 1 474 ? 21.097 48.792 19.355 1.00 83.06 474 ILE A O 1
ATOM 3909 N N . TYR A 1 475 ? 22.490 47.997 17.813 1.00 82.44 475 TYR A N 1
ATOM 3910 C CA . TYR A 1 475 ? 23.604 47.803 18.744 1.00 82.44 475 TYR A CA 1
ATOM 3911 C C . TYR A 1 475 ? 24.907 48.3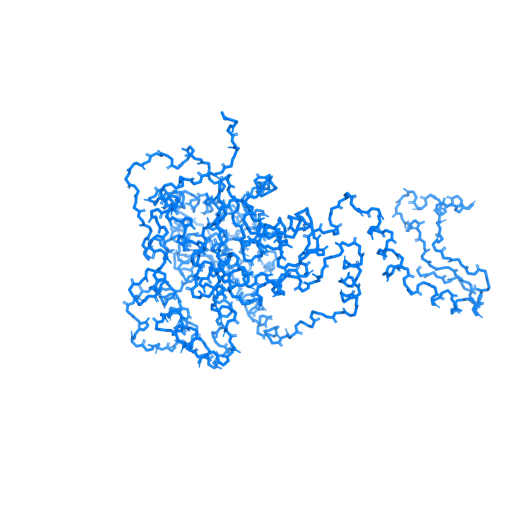41 18.141 1.00 82.44 475 TYR A C 1
ATOM 3913 O O . TYR A 1 475 ? 25.220 48.063 16.987 1.00 82.44 475 TYR A O 1
ATOM 3921 N N . ASN A 1 476 ? 25.659 49.153 18.896 1.00 85.62 476 ASN A N 1
ATOM 3922 C CA . ASN A 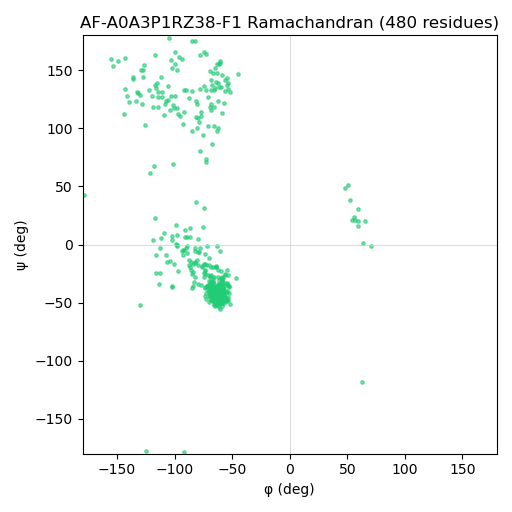1 476 ? 26.904 49.799 18.443 1.00 85.62 476 ASN A CA 1
ATOM 3923 C C . ASN A 1 476 ? 26.785 50.488 17.063 1.00 85.62 476 ASN A C 1
ATOM 3925 O O . ASN A 1 476 ? 27.609 50.271 16.177 1.00 85.62 476 ASN A O 1
ATOM 3929 N N . ASN A 1 477 ? 25.742 51.303 16.866 1.00 81.12 477 ASN A N 1
ATOM 3930 C CA . ASN A 1 477 ? 25.422 51.981 15.596 1.00 81.12 477 ASN A CA 1
ATOM 3931 C C . ASN A 1 477 ? 25.184 51.045 14.392 1.00 81.12 477 ASN A C 1
ATOM 3933 O O . ASN A 1 477 ? 25.181 51.504 13.252 1.00 81.12 477 ASN A O 1
ATOM 3937 N N . THR A 1 478 ? 24.961 49.753 14.632 1.00 72.44 478 THR A N 1
ATOM 3938 C CA . THR A 1 478 ? 24.635 48.761 13.603 1.00 72.44 478 THR A CA 1
ATOM 3939 C C . THR A 1 478 ? 23.188 48.306 13.777 1.00 72.44 478 THR A C 1
ATOM 3941 O O . THR A 1 478 ? 22.765 47.999 14.891 1.00 72.44 478 THR A O 1
ATOM 3944 N N . LEU A 1 479 ? 22.420 48.293 12.684 1.00 75.12 479 LEU A N 1
ATOM 3945 C CA . LEU A 1 479 ? 21.053 47.774 12.657 1.00 75.12 479 LEU A CA 1
ATOM 3946 C C . LEU A 1 479 ? 21.094 46.251 12.517 1.00 75.12 479 LEU A C 1
ATOM 3948 O O . LEU A 1 479 ? 21.655 45.738 11.550 1.00 75.12 479 LEU A O 1
ATOM 3952 N N . TYR A 1 480 ? 20.473 45.550 13.456 1.00 73.75 480 TYR A N 1
ATOM 3953 C CA . TYR A 1 480 ? 20.291 44.106 13.418 1.00 73.75 480 TYR A CA 1
ATOM 3954 C C . TYR A 1 480 ? 18.839 43.788 13.074 1.00 73.75 480 TYR A C 1
ATOM 3956 O O . TYR A 1 480 ? 17.913 44.410 13.601 1.00 73.75 480 TYR A O 1
ATOM 3964 N N . THR A 1 481 ? 18.654 42.820 12.179 1.00 76.19 481 THR A N 1
ATOM 3965 C CA . THR A 1 481 ? 17.349 42.331 11.730 1.00 76.19 481 THR A CA 1
ATOM 3966 C C . THR A 1 481 ? 17.352 40.809 11.789 1.00 76.19 481 THR A C 1
ATOM 3968 O O . THR A 1 481 ? 18.298 40.197 11.286 1.00 76.19 481 THR A O 1
ATOM 3971 N N . TYR A 1 482 ? 16.327 40.223 12.400 1.00 66.31 482 TYR A N 1
ATOM 3972 C CA . TYR A 1 482 ? 16.047 38.788 12.379 1.00 66.31 482 TYR A CA 1
ATOM 3973 C C . TYR A 1 482 ? 14.796 38.534 11.548 1.00 66.31 482 TYR A C 1
ATOM 3975 O O . TYR A 1 482 ? 13.827 39.316 11.728 1.00 66.31 482 TYR A O 1
#

Radius of gyration: 27.26 Å; Cα contacts (8 Å, |Δi|>4): 571; chains: 1; bounding box: 61×84×63 Å

pLDDT: mean 79.33, std 13.4, range [35.56, 97.5]

Solvent-accessible surface area (backbone atoms only — not comparable to full-atom values): 27214 Å² total; per-residue (Å²): 129,85,81,68,99,60,71,71,76,59,64,70,59,37,59,58,48,44,68,71,66,74,54,78,49,37,78,85,33,42,67,46,47,44,51,43,25,38,50,41,20,42,43,28,73,50,58,73,47,84,71,64,70,88,48,57,79,52,88,56,69,18,60,66,57,44,12,29,24,50,48,5,46,47,38,50,75,70,44,65,74,71,58,90,65,60,96,84,70,73,78,47,74,68,50,50,50,51,54,50,50,56,50,48,54,53,46,52,51,52,48,53,59,59,59,54,51,36,35,69,50,44,48,52,50,53,54,40,37,47,47,7,51,55,26,46,45,61,74,47,52,86,48,94,64,71,70,87,60,100,30,44,64,41,54,49,39,47,53,57,50,64,61,81,56,67,87,53,49,51,72,68,58,58,50,49,53,53,50,53,32,50,46,54,54,51,51,50,59,55,68,51,53,68,81,81,55,67,83,60,95,81,50,42,75,75,46,37,68,56,52,50,52,53,48,30,56,47,36,28,52,52,50,52,55,49,49,63,72,48,53,82,76,58,50,86,89,45,53,80,55,49,44,78,41,52,73,55,10,75,42,68,46,63,67,60,55,50,52,53,52,48,50,50,63,71,52,67,78,60,77,76,75,89,68,50,74,63,54,58,51,52,43,55,46,45,24,72,77,67,72,47,57,61,56,48,61,47,58,56,69,67,48,60,52,91,77,39,81,70,70,57,84,99,39,49,61,46,79,44,56,55,62,48,67,33,54,42,46,11,66,69,68,75,41,53,63,68,60,25,41,58,55,50,54,70,25,33,23,73,42,77,67,60,71,68,47,73,54,81,86,60,34,73,82,37,74,70,58,31,48,67,51,11,31,34,39,54,48,93,66,35,30,41,35,21,37,29,16,48,60,49,18,42,80,50,40,51,64,48,55,51,56,54,56,72,67,37,68,93,52,32,66,67,52,51,54,50,42,41,62,65,61,74,43,51,58,49,64,58,52,45,58,56,43,43,77,64,19,82,81,49,39,66,68,41,52,43,68,73,48,90,46,67,71,55,32,53,34,33,77,67,70,74,39,76,54,62,35,55,36,39,39,48,51,95,94,38,81,46,77,81

Nearest PDB structures (foldseek):
  8a44-assembly1_A  TM=1.882E-01  e=9.762E+00  Plasmodium vivax
  6t1z-assembly1_A  TM=1.380E-01  e=4.916E+00  Lactococcus lactis

Secondary structure (DSSP, 8-state):
----SS----HHHHHHHHHHHSS---TTSHHHHHHHHHHHHHHHHHH-----GGG-SS----HHHHHHHHHHHHHHHTTTTS----TT----HHHHHHHHHHHHHHHHHHHHHHHHHB-HHHHHHHHHHHHHHHHHHHHHTTS-----S--HHHHHHHHHHH---TTT--HHHHHHHHHHHHHHHHHHHHHS-HHHHTT-S-PBPP-HHHHHHHHHHHHHHHHHHHHHHHGGG--GGGGGG-EEETTTEEEPPHHHHHHHHHHHHHHTT-------HHHHHHHHHHHHHH---TTHHHHHHTS-GGG-SS--TT-SEEEEETTHHHHHHHHHHT--HHHHHHHHHTTEESSHHHHHS-SGGGSTT-GGG-TTTS-EEE-SSEEEEEHHHHHHHHHHHHHHHHHHHHH-GGGHHHHHHHHIIIIISSSHHHHHHHHTTT-TT-EEEEEGGG-S-HHHHHHHHTTSS-SEEEEEEEETTEEEE-

Foldseek 3Di:
DPPDQWDFDDPVVLVVLVVVQLDFAACPHQLNVLVLAQVQQLCCVQPVDHDDPSSVPDHDHHLQQLLQLLLLQLCVVVCVVVDPDPLPDFADLVRLVVSLVSSVVVLVVVLLVLVLQADLSLLLVVLLLSLLLLLVLVVLALHPQDDPDNHSSSVVSVVNNPPPCCPGDDVVVSSVLVQVLSLLSNLCSGQDGPVSRPPDPNHDRDGNVSVSSSSSSSSSNVVSVVVSVCSVVQDPVQRSVFDAHSSRGTDGRVVSVVVVSVVCVVCVPPPPPPDDVVLVVLQVVCCVPLVDHLLLLVQLLPDPQVLFPDRQPPRQKDKFWPCSQLVRSCVSSVHDSVSSCLLLLQLEASDPVSNVPDDSVRQSVDQSHRCLQNVWYDHDTIIMHRRSSSVSNSVVSSVSSSVVVCPDPVCPVVVVVVCCVCPVCVCVVVVVVVQCVAAVPKDAFDFQCPDPDVVSVVCVVVVNDPGTFGIWHDHPNDIDTD

Mean predicted aligned error: 12.25 Å